Protein AF-A0A2C9L8C5-F1 (afdb_monomer)

Structure (mmCIF, N/CA/C/O backbone):
data_AF-A0A2C9L8C5-F1
#
_entry.id   AF-A0A2C9L8C5-F1
#
loop_
_atom_site.group_PDB
_atom_site.id
_atom_site.type_symbol
_atom_site.label_atom_id
_atom_site.label_alt_id
_atom_site.label_comp_id
_atom_site.label_asym_id
_atom_site.label_entity_id
_atom_site.label_seq_id
_atom_site.pdbx_PDB_ins_code
_atom_site.Cartn_x
_atom_site.Cartn_y
_atom_site.Cartn_z
_atom_site.occupancy
_atom_site.B_iso_or_equiv
_atom_site.auth_seq_id
_atom_site.auth_comp_id
_atom_site.auth_asym_id
_atom_site.auth_atom_id
_atom_site.pdbx_PDB_model_num
ATOM 1 N N . LYS A 1 1 ? 28.502 6.221 15.202 1.00 40.56 1 LYS A N 1
ATOM 2 C CA . LYS A 1 1 ? 27.212 6.835 14.807 1.00 40.56 1 LYS A CA 1
ATOM 3 C C . LYS A 1 1 ? 26.347 5.702 14.283 1.00 40.56 1 LYS A C 1
ATOM 5 O O . LYS A 1 1 ? 26.768 5.076 13.324 1.00 40.56 1 LYS A O 1
ATOM 10 N N . GLN A 1 2 ? 25.254 5.346 14.959 1.00 47.53 2 GLN A N 1
ATOM 11 C CA . GLN A 1 2 ? 24.305 4.389 14.386 1.00 47.53 2 GLN A CA 1
ATOM 12 C C . GLN A 1 2 ? 23.745 5.030 13.115 1.00 47.53 2 GLN A C 1
ATOM 14 O O . GLN A 1 2 ? 23.268 6.165 13.164 1.00 47.53 2 GLN A O 1
ATOM 19 N N . ASN A 1 3 ? 23.897 4.361 11.976 1.00 55.16 3 ASN A N 1
ATOM 20 C CA . ASN A 1 3 ? 23.306 4.825 10.732 1.00 55.16 3 ASN A CA 1
ATOM 21 C C . ASN A 1 3 ? 21.794 4.617 10.848 1.00 55.16 3 ASN A C 1
ATOM 23 O O . ASN A 1 3 ? 21.307 3.495 10.752 1.00 55.16 3 ASN A O 1
ATOM 27 N N . ILE A 1 4 ? 21.069 5.692 11.153 1.00 62.81 4 ILE A N 1
ATOM 28 C CA . ILE A 1 4 ? 19.610 5.674 11.232 1.00 62.81 4 ILE A CA 1
ATOM 29 C C . ILE A 1 4 ? 19.095 5.647 9.794 1.00 62.81 4 ILE A C 1
ATOM 31 O O . ILE A 1 4 ? 19.084 6.687 9.135 1.00 62.81 4 ILE A O 1
ATOM 35 N N . ILE A 1 5 ? 18.696 4.464 9.323 1.00 67.56 5 ILE A N 1
ATOM 36 C CA . ILE A 1 5 ? 17.997 4.311 8.045 1.00 67.56 5 ILE A CA 1
ATOM 37 C C . ILE A 1 5 ? 16.659 5.028 8.178 1.00 67.56 5 ILE A C 1
ATOM 39 O O . ILE A 1 5 ? 15.861 4.715 9.068 1.00 67.56 5 ILE A O 1
ATOM 43 N N . ARG A 1 6 ? 16.417 6.021 7.323 1.00 68.25 6 ARG A N 1
ATOM 44 C CA . ARG A 1 6 ? 15.159 6.771 7.373 1.00 68.25 6 ARG A CA 1
ATOM 45 C C . ARG A 1 6 ? 14.065 6.010 6.621 1.00 68.25 6 ARG A C 1
ATOM 47 O O . ARG A 1 6 ? 14.301 5.586 5.488 1.00 68.25 6 ARG A O 1
ATOM 54 N N . PRO A 1 7 ? 12.853 5.877 7.192 1.00 67.25 7 PRO A N 1
ATOM 55 C CA . PRO A 1 7 ? 11.727 5.296 6.477 1.00 67.25 7 PRO A CA 1
ATOM 56 C C . PRO A 1 7 ? 11.499 6.010 5.139 1.00 67.25 7 PRO A C 1
ATOM 58 O O . PRO A 1 7 ? 11.580 7.237 5.068 1.00 67.25 7 PRO A O 1
ATOM 61 N N . PHE A 1 8 ? 11.175 5.239 4.098 1.00 69.62 8 PHE A N 1
ATOM 62 C CA . PHE A 1 8 ? 10.816 5.722 2.754 1.00 69.62 8 PHE A CA 1
ATOM 63 C C . PHE A 1 8 ? 11.927 6.377 1.929 1.00 69.62 8 PHE A C 1
ATOM 65 O O . PHE A 1 8 ? 11.646 6.865 0.835 1.00 69.62 8 PHE A O 1
ATOM 72 N N . ASN A 1 9 ? 13.173 6.353 2.403 1.00 78.69 9 ASN A N 1
ATOM 73 C CA . ASN A 1 9 ? 14.320 6.789 1.618 1.00 78.69 9 ASN A CA 1
ATOM 74 C C . ASN A 1 9 ? 15.050 5.586 1.021 1.00 78.69 9 ASN A C 1
ATOM 76 O O . ASN A 1 9 ? 15.357 4.618 1.714 1.00 78.69 9 ASN A O 1
ATOM 80 N N . ILE A 1 10 ? 15.360 5.668 -0.274 1.00 82.88 10 ILE A N 1
ATOM 81 C CA . ILE A 1 10 ? 16.216 4.686 -0.943 1.00 82.88 10 ILE A CA 1
ATOM 82 C C . ILE A 1 10 ? 17.665 5.104 -0.706 1.00 82.88 10 ILE A C 1
ATOM 84 O O . ILE A 1 10 ? 18.206 5.984 -1.377 1.00 82.88 10 ILE A O 1
ATOM 88 N N . GLU A 1 11 ? 18.291 4.480 0.285 1.00 86.00 11 GLU A N 1
ATOM 89 C CA . GLU A 1 11 ? 19.688 4.721 0.626 1.00 86.00 11 GLU A CA 1
ATOM 90 C C . GLU A 1 11 ? 20.590 3.807 -0.215 1.00 86.00 11 GLU A C 1
ATOM 92 O O . GLU A 1 11 ? 20.885 2.669 0.151 1.00 86.00 11 GLU A O 1
ATOM 97 N N . LEU A 1 12 ? 21.032 4.332 -1.365 1.00 86.38 12 LEU A N 1
ATOM 98 C CA . LEU A 1 12 ? 21.843 3.617 -2.360 1.00 86.38 12 LEU A CA 1
ATOM 99 C C . LEU A 1 12 ? 23.026 2.809 -1.781 1.00 86.38 12 LEU A C 1
ATOM 101 O O . LEU A 1 12 ? 23.200 1.676 -2.224 1.00 86.38 12 LEU A O 1
ATOM 105 N N . PRO A 1 13 ? 23.794 3.289 -0.776 1.00 86.56 13 PRO A N 1
ATOM 106 C CA . PRO A 1 13 ? 24.916 2.522 -0.225 1.00 86.56 13 PRO A CA 1
ATOM 107 C C . PRO A 1 13 ? 24.533 1.163 0.382 1.00 86.56 13 PRO A C 1
ATOM 109 O O . PRO A 1 13 ? 25.367 0.263 0.434 1.00 86.56 13 PRO A O 1
ATOM 112 N N . TYR A 1 14 ? 23.287 0.992 0.838 1.00 87.94 14 TYR A N 1
ATOM 113 C CA . TYR A 1 14 ? 22.813 -0.272 1.415 1.00 87.94 14 TYR A CA 1
ATOM 114 C C . TYR A 1 14 ? 22.166 -1.198 0.385 1.00 87.94 14 TYR A C 1
ATOM 116 O O . TYR A 1 14 ? 21.912 -2.363 0.691 1.00 87.94 14 TYR A O 1
ATOM 124 N N . MET A 1 15 ? 21.922 -0.718 -0.836 1.00 87.44 15 MET A N 1
ATOM 125 C CA . MET A 1 15 ? 21.282 -1.519 -1.879 1.00 87.44 15 MET A CA 1
ATOM 126 C C . MET A 1 15 ? 22.179 -2.662 -2.344 1.00 87.44 15 MET A C 1
ATOM 128 O O . MET A 1 15 ? 21.698 -3.776 -2.519 1.00 87.44 15 MET A O 1
ATOM 132 N N . GLU A 1 16 ? 23.481 -2.422 -2.501 1.00 89.12 16 GLU A N 1
ATOM 133 C CA . GLU A 1 16 ? 24.425 -3.458 -2.929 1.00 89.12 16 GLU A CA 1
ATOM 134 C C . GLU A 1 16 ? 24.502 -4.655 -1.963 1.00 89.12 16 GLU A C 1
ATOM 136 O O . GLU A 1 16 ? 24.249 -5.780 -2.405 1.00 89.12 16 GLU A O 1
ATOM 141 N N . PRO A 1 17 ? 24.791 -4.482 -0.654 1.00 91.81 17 PRO A N 1
ATOM 142 C CA . PRO A 1 17 ? 24.844 -5.618 0.265 1.00 91.81 17 PRO A CA 1
ATOM 143 C C . PRO A 1 17 ? 23.489 -6.322 0.392 1.00 91.81 17 PRO A C 1
ATOM 145 O O . PRO A 1 17 ? 23.455 -7.549 0.493 1.00 91.81 17 PRO A O 1
ATOM 148 N N . LEU A 1 18 ? 22.380 -5.573 0.333 1.00 91.25 18 LEU A N 1
ATOM 149 C CA . LEU A 1 18 ? 21.035 -6.139 0.376 1.00 91.25 18 LEU A CA 1
ATOM 150 C C . LEU A 1 18 ? 20.762 -7.030 -0.841 1.00 91.25 18 LEU A C 1
ATOM 152 O O . LEU A 1 18 ? 20.390 -8.190 -0.680 1.00 91.25 18 LEU A O 1
ATOM 156 N N . LEU A 1 19 ? 20.987 -6.522 -2.054 1.00 91.44 19 LEU A N 1
ATOM 157 C CA . LEU A 1 19 ? 20.776 -7.274 -3.293 1.00 91.44 19 LEU A CA 1
ATOM 158 C C . LEU A 1 19 ? 21.696 -8.491 -3.372 1.00 91.44 19 LEU A C 1
ATOM 160 O O . LEU A 1 19 ? 21.243 -9.580 -3.711 1.00 91.44 19 LEU A O 1
ATOM 164 N N . LYS A 1 20 ? 22.964 -8.345 -2.969 1.00 93.12 20 LYS A N 1
ATOM 165 C CA . LYS A 1 20 ? 23.902 -9.469 -2.885 1.00 93.12 20 LYS A CA 1
ATOM 166 C C . LYS A 1 20 ? 23.389 -10.559 -1.943 1.00 93.12 20 LYS A C 1
ATOM 168 O O . LYS A 1 20 ? 23.459 -11.740 -2.285 1.00 93.12 20 LYS A O 1
ATOM 173 N N . HIS A 1 21 ? 22.859 -10.179 -0.780 1.00 94.56 21 HIS A N 1
ATOM 174 C CA . HIS A 1 21 ? 22.266 -11.128 0.157 1.00 94.56 21 HIS A CA 1
ATOM 175 C C . HIS A 1 21 ? 21.042 -11.825 -0.452 1.00 94.56 21 HIS A C 1
ATOM 177 O O . HIS A 1 21 ? 20.962 -13.049 -0.404 1.00 94.56 21 HIS A O 1
ATOM 183 N N . VAL A 1 22 ? 20.150 -11.076 -1.108 1.00 93.69 22 VAL A N 1
ATOM 184 C CA . VAL A 1 22 ? 18.968 -11.627 -1.791 1.00 93.69 22 VAL A CA 1
ATOM 185 C C . VAL A 1 22 ? 19.357 -12.613 -2.897 1.00 93.69 22 VAL A C 1
ATOM 187 O O . VAL A 1 22 ? 18.832 -13.721 -2.920 1.00 93.69 22 VAL A O 1
ATOM 190 N N . PHE A 1 23 ? 20.302 -12.278 -3.780 1.00 93.50 23 PHE A N 1
ATOM 191 C CA . PHE A 1 23 ? 20.734 -13.198 -4.845 1.00 93.50 23 PHE A CA 1
ATOM 192 C C . PHE A 1 23 ? 21.405 -14.453 -4.294 1.00 93.50 23 PHE A C 1
ATOM 194 O O . PHE A 1 23 ? 21.216 -15.537 -4.842 1.00 93.50 23 PHE A O 1
ATOM 201 N N . THR A 1 24 ? 22.124 -14.323 -3.176 1.00 95.12 24 THR A N 1
ATOM 202 C CA . THR A 1 24 ? 22.701 -15.473 -2.470 1.00 95.12 24 THR A CA 1
ATOM 203 C C . THR A 1 24 ? 21.607 -16.371 -1.889 1.00 95.12 24 THR A C 1
ATOM 205 O O . THR A 1 24 ? 21.673 -17.584 -2.060 1.00 95.12 24 THR A O 1
ATOM 208 N N . LEU A 1 25 ? 20.576 -15.795 -1.258 1.00 96.25 25 LEU A N 1
ATOM 209 C CA . LEU A 1 25 ? 19.434 -16.549 -0.725 1.00 96.25 25 LEU A CA 1
ATOM 210 C C . LEU A 1 25 ? 18.639 -17.259 -1.825 1.00 96.25 25 LEU A C 1
ATOM 212 O O . LEU A 1 25 ? 18.192 -18.386 -1.632 1.00 96.25 25 LEU A O 1
ATOM 216 N N . LEU A 1 26 ? 18.473 -16.608 -2.977 1.00 94.75 26 LEU A N 1
ATOM 217 C CA . LEU A 1 26 ? 17.799 -17.181 -4.142 1.00 94.75 26 LEU A CA 1
ATOM 218 C C . LEU A 1 26 ? 18.680 -18.174 -4.915 1.00 94.75 26 LEU A C 1
ATOM 220 O O . LEU A 1 26 ? 18.170 -18.875 -5.785 1.00 94.75 26 LEU A O 1
ATOM 224 N N . ASN A 1 27 ? 19.978 -18.245 -4.602 1.00 95.56 27 ASN A N 1
ATOM 225 C CA . ASN A 1 27 ? 20.968 -19.063 -5.299 1.00 95.56 27 ASN A CA 1
ATOM 226 C C . ASN A 1 27 ? 20.976 -18.821 -6.824 1.00 95.56 27 ASN A C 1
ATOM 228 O O . ASN A 1 27 ? 20.959 -19.761 -7.621 1.00 95.56 27 ASN A O 1
ATOM 232 N N . ILE A 1 28 ? 20.970 -17.546 -7.228 1.00 94.06 28 ILE A N 1
ATOM 233 C CA . ILE A 1 28 ? 20.962 -17.136 -8.638 1.00 94.06 28 ILE A CA 1
ATOM 234 C C . ILE A 1 28 ? 22.211 -16.345 -9.022 1.00 94.06 28 ILE A C 1
ATOM 236 O O . ILE A 1 28 ? 22.773 -15.591 -8.231 1.00 94.06 28 ILE A O 1
ATOM 240 N N . ASP A 1 29 ? 22.601 -16.482 -10.287 1.00 93.62 29 ASP A N 1
ATOM 241 C CA . ASP A 1 29 ? 23.604 -15.639 -10.934 1.00 93.62 29 ASP A CA 1
ATOM 242 C C . ASP A 1 29 ? 22.914 -14.427 -11.569 1.00 93.62 29 ASP A C 1
ATOM 244 O O . ASP A 1 29 ? 22.223 -14.571 -12.581 1.00 93.62 29 ASP A O 1
ATOM 248 N N . SER A 1 30 ? 23.089 -13.240 -10.978 1.00 92.69 30 SER A N 1
ATOM 249 C CA . SER A 1 30 ? 22.404 -12.006 -11.386 1.00 92.69 30 SER A CA 1
ATOM 250 C C . SER A 1 30 ? 22.584 -11.670 -12.866 1.00 92.69 30 SER A C 1
ATOM 252 O O . SER A 1 30 ? 21.663 -11.136 -13.482 1.00 92.69 30 SER A O 1
ATOM 254 N N . ALA A 1 31 ? 23.717 -12.040 -13.470 1.00 93.06 31 ALA A N 1
ATOM 255 C CA . ALA A 1 31 ? 24.015 -11.720 -14.864 1.00 93.06 31 ALA A CA 1
ATOM 256 C C . ALA A 1 31 ? 23.095 -12.426 -15.876 1.00 93.06 31 ALA A C 1
ATOM 258 O O . ALA A 1 31 ? 22.999 -12.019 -17.035 1.00 93.06 31 ALA A O 1
ATOM 259 N N . LYS A 1 32 ? 22.395 -13.487 -15.456 1.00 93.38 32 LYS A N 1
ATOM 260 C CA . LYS A 1 32 ? 21.500 -14.274 -16.320 1.00 93.38 32 LYS A CA 1
ATOM 261 C C . LYS A 1 32 ? 20.055 -13.792 -16.310 1.00 93.38 32 LYS A C 1
ATOM 263 O O . LYS A 1 32 ? 19.269 -14.255 -17.137 1.00 93.38 32 LYS A O 1
ATOM 268 N N . TYR A 1 33 ? 19.700 -12.875 -15.415 1.00 93.00 33 TYR A N 1
ATOM 269 C CA . TYR A 1 33 ? 18.314 -12.486 -15.194 1.00 93.00 33 TYR A CA 1
ATOM 270 C C . TYR A 1 33 ? 18.059 -11.029 -15.566 1.00 93.00 33 TYR A C 1
ATOM 272 O O . TYR A 1 33 ? 18.943 -10.170 -15.537 1.00 93.00 33 TYR A O 1
ATOM 280 N N . TRP A 1 34 ? 16.808 -10.778 -15.930 1.00 93.81 34 TRP A N 1
ATOM 281 C CA . TRP A 1 34 ? 16.215 -9.452 -15.923 1.00 93.81 34 TRP A CA 1
ATOM 282 C C . TRP A 1 34 ? 15.599 -9.209 -14.544 1.00 93.81 34 TRP A C 1
ATOM 284 O O . TRP A 1 34 ? 15.117 -10.150 -13.911 1.00 93.81 34 TRP A O 1
ATOM 294 N N . ILE A 1 35 ? 15.577 -7.959 -14.090 1.00 93.19 35 ILE A N 1
ATOM 295 C CA . ILE A 1 35 ? 14.974 -7.590 -12.806 1.00 93.19 35 ILE A CA 1
ATOM 296 C C . ILE A 1 35 ? 13.867 -6.559 -12.998 1.00 93.19 35 ILE A C 1
ATOM 298 O O . ILE A 1 35 ? 14.034 -5.575 -13.717 1.00 93.19 35 ILE A O 1
ATOM 302 N N . MET A 1 36 ? 12.739 -6.773 -12.322 1.00 93.88 36 MET A N 1
ATOM 303 C CA . MET A 1 36 ? 11.675 -5.783 -12.198 1.00 93.88 36 MET A CA 1
ATOM 304 C C . MET A 1 36 ? 11.665 -5.213 -10.783 1.00 93.88 36 MET A C 1
ATOM 306 O O . MET A 1 36 ? 11.746 -5.959 -9.808 1.00 93.88 36 MET A O 1
ATOM 310 N N . ILE A 1 37 ? 11.561 -3.892 -10.674 1.00 92.44 37 ILE A N 1
ATOM 311 C CA . ILE A 1 37 ? 11.527 -3.172 -9.405 1.00 92.44 37 ILE A CA 1
ATOM 312 C C . ILE A 1 37 ? 10.237 -2.369 -9.340 1.00 92.44 37 ILE A C 1
ATOM 314 O O . ILE A 1 37 ? 9.980 -1.519 -10.192 1.00 92.44 37 ILE A O 1
ATOM 318 N N . SER A 1 38 ? 9.446 -2.620 -8.299 1.00 92.06 38 SER A N 1
ATOM 319 C CA . SER A 1 38 ? 8.314 -1.769 -7.949 1.00 92.06 38 SER A CA 1
ATOM 320 C C . SER A 1 38 ? 8.827 -0.447 -7.379 1.00 92.06 38 SER A C 1
ATOM 322 O O . SER A 1 38 ? 9.539 -0.443 -6.370 1.00 92.06 38 SER A O 1
ATOM 324 N N . THR A 1 39 ? 8.465 0.671 -7.994 1.00 89.88 39 THR A N 1
ATOM 325 C CA . THR A 1 39 ? 8.878 2.011 -7.564 1.00 89.88 39 THR A CA 1
ATOM 326 C C . THR A 1 39 ? 7.686 2.830 -7.069 1.00 89.88 39 THR A C 1
ATOM 328 O O . THR A 1 39 ? 6.555 2.605 -7.507 1.00 89.88 39 THR A O 1
ATOM 331 N N . PRO A 1 40 ? 7.903 3.822 -6.188 1.00 85.38 40 PRO A N 1
ATOM 332 C CA . PRO A 1 40 ? 6.905 4.864 -5.969 1.00 85.38 40 PRO A CA 1
ATOM 333 C C . PRO A 1 40 ? 6.711 5.689 -7.252 1.00 85.38 40 PRO A C 1
ATOM 335 O O . PRO A 1 40 ? 7.572 5.684 -8.134 1.00 85.38 40 PRO A O 1
ATOM 338 N N . GLN A 1 41 ? 5.599 6.420 -7.338 1.00 73.94 41 GLN A N 1
ATOM 339 C CA . GLN A 1 41 ? 5.231 7.214 -8.518 1.00 73.94 41 GLN A CA 1
ATOM 340 C C . GLN A 1 41 ? 6.295 8.254 -8.900 1.00 73.94 41 GLN A C 1
ATOM 342 O O . GLN A 1 41 ? 6.758 8.304 -10.035 1.00 73.94 41 GLN A O 1
ATOM 347 N N . ASN A 1 42 ? 6.756 9.033 -7.919 1.00 76.19 42 ASN A N 1
ATOM 348 C CA . ASN A 1 42 ? 7.682 10.146 -8.134 1.00 76.19 42 ASN A CA 1
ATOM 349 C C . ASN A 1 42 ? 9.102 9.783 -7.698 1.00 76.19 42 ASN A C 1
ATOM 351 O O . ASN A 1 42 ? 9.652 10.354 -6.755 1.00 76.19 42 ASN A O 1
ATOM 355 N N . LEU A 1 43 ? 9.700 8.803 -8.375 1.00 86.44 43 LEU A N 1
ATOM 356 C CA . LEU A 1 43 ? 11.102 8.464 -8.159 1.00 86.44 43 LEU A CA 1
ATOM 357 C C . LEU A 1 43 ? 12.006 9.418 -8.954 1.00 86.44 43 LEU A C 1
ATOM 359 O O . LEU A 1 43 ? 11.937 9.467 -10.182 1.00 86.44 43 LEU A O 1
ATOM 363 N N . ALA A 1 44 ? 12.872 10.158 -8.259 1.00 88.56 44 ALA A N 1
ATOM 364 C CA . ALA A 1 44 ? 13.807 11.081 -8.898 1.00 88.56 44 ALA A CA 1
ATOM 365 C C . ALA A 1 44 ? 14.783 10.345 -9.831 1.00 88.56 44 ALA A C 1
ATOM 367 O O . ALA A 1 44 ? 15.307 9.282 -9.483 1.00 88.56 44 ALA A O 1
ATOM 368 N N . ASP A 1 45 ? 15.097 10.942 -10.982 1.00 90.25 45 ASP A N 1
ATOM 369 C CA . ASP A 1 45 ? 16.002 10.339 -11.971 1.00 90.25 45 ASP A CA 1
ATOM 370 C C . ASP A 1 45 ? 17.422 10.121 -11.426 1.00 90.25 45 ASP A C 1
ATOM 372 O O . ASP A 1 45 ? 18.106 9.188 -11.843 1.00 90.25 45 ASP A O 1
ATOM 376 N N . SER A 1 46 ? 17.853 10.914 -10.438 1.00 91.00 46 SER A N 1
ATOM 377 C CA . SER A 1 46 ? 19.108 10.688 -9.711 1.00 91.00 46 SER A CA 1
ATOM 378 C C . SER A 1 46 ? 19.110 9.358 -8.951 1.00 91.00 46 SER A C 1
ATOM 380 O O . SER A 1 46 ? 20.112 8.645 -8.964 1.00 91.00 46 SER A O 1
ATOM 382 N N . ILE A 1 47 ? 17.982 8.992 -8.335 1.00 91.62 47 ILE A N 1
ATOM 383 C CA . ILE A 1 47 ? 17.820 7.722 -7.622 1.00 91.62 47 ILE A CA 1
ATOM 384 C C . ILE A 1 47 ? 17.671 6.576 -8.622 1.00 91.62 47 ILE A C 1
ATOM 386 O O . ILE A 1 47 ? 18.312 5.545 -8.441 1.00 91.62 47 ILE A O 1
ATOM 390 N N . LYS A 1 48 ? 16.897 6.759 -9.705 1.00 92.69 48 LYS A N 1
ATOM 391 C CA . LYS A 1 48 ? 16.807 5.766 -10.793 1.00 92.69 48 LYS A CA 1
ATOM 392 C C . LYS A 1 48 ? 18.187 5.447 -11.355 1.00 92.69 48 LYS A C 1
ATOM 394 O O . LYS A 1 48 ? 18.542 4.279 -11.455 1.00 92.69 48 LYS A O 1
ATOM 399 N N . LYS A 1 49 ? 18.988 6.476 -11.656 1.00 94.06 49 LYS A N 1
ATOM 400 C CA . LYS A 1 49 ? 20.374 6.312 -12.104 1.00 94.06 49 LYS A CA 1
ATOM 401 C C . LYS A 1 49 ? 21.191 5.543 -11.074 1.00 94.06 49 LYS A C 1
ATOM 403 O O . LYS A 1 49 ? 21.805 4.550 -11.428 1.00 94.06 49 LYS A O 1
ATOM 408 N N . GLY A 1 50 ? 21.136 5.949 -9.807 1.00 93.06 50 GLY A N 1
ATOM 409 C CA . GLY A 1 50 ? 21.827 5.238 -8.738 1.00 93.06 50 GLY A CA 1
ATOM 410 C C . GLY A 1 50 ? 21.455 3.755 -8.676 1.00 93.06 50 GLY A C 1
ATOM 411 O O . GLY A 1 50 ? 22.335 2.916 -8.545 1.00 93.06 50 GLY A O 1
ATOM 412 N N . LEU A 1 51 ? 20.176 3.404 -8.818 1.00 93.38 51 LEU A N 1
ATOM 413 C CA . LEU A 1 51 ? 19.734 2.007 -8.878 1.00 93.38 51 LEU A CA 1
ATOM 414 C C . LEU A 1 51 ? 20.280 1.280 -10.116 1.00 93.38 51 LEU A C 1
ATOM 416 O O . LEU A 1 51 ? 20.759 0.156 -9.987 1.00 93.38 51 LEU A O 1
ATOM 420 N N . MET A 1 52 ? 20.253 1.918 -11.289 1.00 94.25 52 MET A N 1
ATOM 421 C CA . MET A 1 52 ? 20.813 1.356 -12.524 1.00 94.25 52 MET A CA 1
ATOM 422 C C . MET A 1 52 ? 22.319 1.102 -12.411 1.00 94.25 52 MET A C 1
ATOM 424 O O . MET A 1 52 ? 22.763 0.011 -12.759 1.00 94.25 52 MET A O 1
ATOM 428 N N . ASP A 1 53 ? 23.081 2.047 -11.853 1.00 92.56 53 ASP A N 1
ATOM 429 C CA . ASP A 1 53 ? 24.526 1.910 -11.639 1.00 92.56 53 ASP A CA 1
ATOM 430 C C . ASP A 1 53 ? 24.835 0.658 -10.785 1.00 92.56 53 ASP A C 1
ATOM 432 O O . ASP A 1 53 ? 25.777 -0.085 -11.052 1.00 92.56 53 ASP A O 1
ATOM 436 N N . HIS A 1 54 ? 24.010 0.343 -9.780 1.00 92.31 54 HIS A N 1
ATOM 437 C CA . HIS A 1 54 ? 24.184 -0.892 -9.007 1.00 92.31 54 HIS A CA 1
ATOM 438 C C . HIS A 1 54 ? 23.752 -2.133 -9.805 1.00 92.31 54 HIS A C 1
ATOM 440 O O . HIS A 1 54 ? 24.513 -3.087 -9.940 1.00 92.31 54 HIS A O 1
ATOM 446 N N . LEU A 1 55 ? 22.537 -2.155 -10.349 1.00 93.75 55 LEU A N 1
ATOM 447 C CA . LEU A 1 55 ? 21.958 -3.357 -10.964 1.00 93.75 55 LEU A CA 1
ATOM 448 C C . LEU A 1 55 ? 22.664 -3.767 -12.259 1.00 93.75 55 LEU A C 1
ATOM 450 O O . LEU A 1 55 ? 22.913 -4.948 -12.498 1.00 93.75 55 LEU A O 1
ATOM 454 N N . VAL A 1 56 ? 22.984 -2.788 -13.094 1.00 92.88 56 VAL A N 1
ATOM 455 C CA . VAL A 1 56 ? 23.544 -3.008 -14.423 1.00 92.88 56 VAL A CA 1
ATOM 456 C C . VAL A 1 56 ? 25.070 -2.974 -14.367 1.00 92.88 56 VAL A C 1
ATOM 458 O O . VAL A 1 56 ? 25.715 -3.916 -14.831 1.00 92.88 56 VAL A O 1
ATOM 461 N N . ASP A 1 57 ? 25.670 -1.955 -13.744 1.00 88.62 57 ASP A N 1
ATOM 462 C CA . ASP A 1 57 ? 27.132 -1.807 -13.783 1.00 88.62 57 ASP A CA 1
ATOM 463 C C . ASP A 1 57 ? 27.859 -2.658 -12.731 1.00 88.62 57 ASP A C 1
ATOM 465 O O . ASP A 1 57 ? 28.976 -3.100 -12.998 1.00 88.62 57 ASP A O 1
ATOM 469 N N . ARG A 1 58 ? 27.250 -2.941 -11.565 1.00 90.88 58 ARG A N 1
ATOM 470 C CA . ARG A 1 58 ? 27.848 -3.832 -10.543 1.00 90.88 58 ARG A CA 1
ATOM 471 C C . ARG A 1 58 ? 27.386 -5.280 -10.660 1.00 90.88 58 ARG A C 1
ATOM 473 O O . ARG A 1 58 ? 28.218 -6.180 -10.635 1.00 90.88 58 ARG A O 1
ATOM 480 N N . PHE A 1 59 ? 26.079 -5.512 -10.771 1.00 92.38 59 PHE A N 1
ATOM 481 C CA . PHE A 1 59 ? 25.513 -6.869 -10.809 1.00 92.38 59 PHE A CA 1
ATOM 482 C C . PHE A 1 59 ? 25.391 -7.461 -12.217 1.00 92.38 59 PHE A C 1
ATOM 484 O O . PHE A 1 59 ? 25.032 -8.635 -12.343 1.00 92.38 59 PHE A O 1
ATOM 491 N N . HIS A 1 60 ? 25.699 -6.680 -13.259 1.00 93.69 60 HIS A N 1
ATOM 492 C CA . HIS A 1 60 ? 25.705 -7.114 -14.660 1.00 93.69 60 HIS A CA 1
ATOM 493 C C . HIS A 1 60 ? 24.394 -7.759 -15.127 1.00 93.69 60 HIS A C 1
ATOM 495 O O . HIS A 1 60 ? 24.406 -8.623 -16.000 1.00 93.69 60 HIS A O 1
ATOM 501 N N . MET A 1 61 ? 23.262 -7.329 -14.560 1.00 94.25 61 MET A N 1
ATOM 502 C CA . MET A 1 61 ? 21.928 -7.802 -14.939 1.00 94.25 61 MET A CA 1
ATOM 503 C C . MET A 1 61 ? 21.658 -7.583 -16.431 1.00 94.25 61 MET A C 1
ATOM 505 O O . MET A 1 61 ? 22.092 -6.579 -17.002 1.00 94.25 61 MET A O 1
ATOM 509 N N . ARG A 1 62 ? 20.883 -8.479 -17.061 1.00 94.19 62 ARG A N 1
ATOM 510 C CA . ARG A 1 62 ? 20.568 -8.384 -18.505 1.00 94.19 62 ARG A CA 1
ATOM 511 C C . ARG A 1 62 ? 19.769 -7.130 -18.841 1.00 94.19 62 ARG A C 1
ATOM 513 O O . ARG A 1 62 ? 19.978 -6.519 -19.888 1.00 94.19 62 ARG A O 1
ATOM 520 N N . GLY A 1 63 ? 18.891 -6.735 -17.929 1.00 93.81 63 GLY A N 1
ATOM 521 C CA . GLY A 1 63 ? 18.156 -5.488 -18.001 1.00 93.81 63 GLY A CA 1
ATOM 522 C C . GLY A 1 63 ? 17.301 -5.261 -16.766 1.00 93.81 63 GLY A C 1
ATOM 523 O O . GLY A 1 63 ? 17.082 -6.163 -15.953 1.00 93.81 63 GLY A O 1
ATOM 524 N N . VAL A 1 64 ? 16.839 -4.026 -16.630 1.00 95.06 64 VAL A N 1
ATOM 525 C CA . VAL A 1 64 ? 16.064 -3.547 -15.486 1.00 95.06 64 VAL A CA 1
ATOM 526 C C . VAL A 1 64 ? 14.750 -2.982 -16.001 1.00 95.06 64 VAL A C 1
ATOM 528 O O . VAL A 1 64 ? 14.730 -2.280 -17.007 1.00 95.06 64 VAL A O 1
ATOM 531 N N . CYS A 1 65 ? 13.653 -3.256 -15.308 1.00 93.62 65 CYS A N 1
ATOM 532 C CA . CYS A 1 65 ? 12.358 -2.630 -15.538 1.00 93.62 65 CYS A CA 1
ATOM 533 C C . CYS A 1 65 ? 11.883 -1.996 -14.229 1.00 93.62 65 CYS A C 1
ATOM 535 O O . CYS A 1 65 ? 11.796 -2.677 -13.209 1.00 93.62 65 CYS A O 1
ATOM 537 N N . MET A 1 66 ? 11.601 -0.696 -14.237 1.00 92.69 66 MET A N 1
ATOM 538 C CA . MET A 1 66 ? 11.027 -0.001 -13.085 1.00 92.69 66 MET A CA 1
ATOM 539 C C . MET A 1 66 ? 9.565 0.304 -13.384 1.00 92.69 66 MET A C 1
ATOM 541 O O . MET A 1 66 ? 9.268 0.952 -14.385 1.00 92.69 66 MET A O 1
ATOM 545 N N . VAL A 1 67 ? 8.657 -0.173 -12.533 1.00 90.31 67 VAL A N 1
ATOM 546 C CA . VAL A 1 67 ? 7.211 0.004 -12.718 1.00 90.31 67 VAL A CA 1
ATOM 547 C C . VAL A 1 67 ? 6.593 0.486 -11.417 1.00 90.31 67 VAL A C 1
ATOM 549 O O . VAL A 1 67 ? 6.981 0.053 -10.333 1.00 90.31 67 VAL A O 1
ATOM 552 N N . GLN A 1 68 ? 5.613 1.379 -11.509 1.00 89.06 68 GLN A N 1
ATOM 553 C CA . GLN A 1 68 ? 4.944 1.913 -10.334 1.00 89.06 68 GLN A CA 1
ATOM 554 C C . GLN A 1 68 ? 4.209 0.821 -9.541 1.00 89.06 68 GLN A C 1
ATOM 556 O O . GLN A 1 68 ? 3.464 0.021 -10.109 1.00 89.06 68 GLN A O 1
ATOM 561 N N . GLN A 1 69 ? 4.366 0.833 -8.214 1.00 91.00 69 GLN A N 1
ATOM 562 C CA . GLN A 1 69 ? 3.741 -0.130 -7.301 1.00 91.00 69 GLN A CA 1
ATOM 563 C C . GLN A 1 69 ? 2.219 -0.221 -7.489 1.00 91.00 69 GLN A C 1
ATOM 565 O O . GLN A 1 69 ? 1.683 -1.319 -7.611 1.00 91.00 69 GLN A O 1
ATOM 570 N N . SER A 1 70 ? 1.529 0.918 -7.565 1.00 89.19 70 SER A N 1
ATOM 571 C CA . SER A 1 70 ? 0.068 0.981 -7.697 1.00 89.19 70 SER A CA 1
ATOM 572 C C . SER A 1 70 ? -0.430 0.373 -9.013 1.00 89.19 70 SER A C 1
ATOM 574 O O . SER A 1 70 ? -1.455 -0.306 -9.034 1.00 89.19 70 SER A O 1
ATOM 576 N N . LEU A 1 71 ? 0.325 0.561 -10.102 1.00 91.31 71 LEU A N 1
ATOM 577 C CA . LEU A 1 71 ? 0.016 -0.027 -11.406 1.00 91.31 71 LEU A CA 1
ATOM 578 C C . LEU A 1 71 ? 0.179 -1.551 -11.373 1.00 91.31 71 LEU A C 1
ATOM 580 O O . LEU A 1 71 ? -0.687 -2.282 -11.849 1.00 91.31 71 LEU A O 1
ATOM 584 N N . LEU A 1 72 ? 1.247 -2.040 -10.736 1.00 93.56 72 LEU A N 1
ATOM 585 C CA . LEU A 1 72 ? 1.429 -3.474 -10.509 1.00 93.56 72 LEU A CA 1
ATOM 586 C C . LEU A 1 72 ? 0.293 -4.041 -9.647 1.00 93.56 72 LEU A C 1
ATOM 588 O O . LEU A 1 72 ? -0.243 -5.101 -9.961 1.00 93.56 72 LEU A O 1
ATOM 592 N N . SER A 1 73 ? -0.139 -3.326 -8.606 1.00 94.69 73 SER A N 1
ATOM 593 C CA . SER A 1 73 ? -1.289 -3.748 -7.806 1.00 94.69 73 SER A CA 1
ATOM 594 C C . SER A 1 73 ? -2.553 -3.906 -8.656 1.00 94.69 73 SER A C 1
ATOM 596 O O . SER A 1 73 ? -3.250 -4.905 -8.484 1.00 94.69 73 SER A O 1
ATOM 598 N N . LEU A 1 74 ? -2.821 -3.015 -9.618 1.00 94.19 74 LEU A N 1
ATOM 599 C CA . LEU A 1 74 ? -3.962 -3.155 -10.535 1.00 94.19 74 LEU A CA 1
ATOM 600 C C . LEU A 1 74 ? -3.850 -4.409 -11.413 1.00 94.19 74 LEU A C 1
ATOM 602 O O . LEU A 1 74 ? -4.818 -5.157 -11.553 1.00 94.19 74 LEU A O 1
ATOM 606 N N . TYR A 1 75 ? -2.657 -4.702 -11.934 1.00 93.25 75 TYR A N 1
ATOM 607 C CA . TYR A 1 75 ? -2.444 -5.901 -12.746 1.00 93.25 75 TYR A CA 1
ATOM 608 C C . TYR A 1 75 ? -2.682 -7.206 -11.982 1.00 93.25 75 TYR A C 1
ATOM 610 O O . TYR A 1 75 ? -3.094 -8.196 -12.588 1.00 93.25 75 TYR A O 1
ATOM 618 N N . SER A 1 76 ? -2.519 -7.223 -10.654 1.00 94.94 76 SER A N 1
ATOM 619 C CA . SER A 1 76 ? -2.886 -8.401 -9.852 1.00 94.94 76 SER A CA 1
ATOM 620 C C . SER A 1 76 ? -4.387 -8.722 -9.894 1.00 94.94 76 SER A C 1
ATOM 622 O O . SER A 1 76 ? -4.770 -9.887 -9.786 1.00 94.94 76 SER A O 1
ATOM 624 N N . TYR A 1 77 ? -5.227 -7.710 -10.137 1.00 94.00 77 TYR A N 1
ATOM 625 C CA . TYR A 1 77 ? -6.669 -7.851 -10.344 1.00 94.00 77 TYR A CA 1
ATOM 626 C C . TYR A 1 77 ? -7.046 -8.218 -11.784 1.00 94.00 77 TYR A C 1
ATOM 628 O O . TYR A 1 77 ? -8.232 -8.340 -12.083 1.00 94.00 77 TYR A O 1
ATOM 636 N N . LYS A 1 78 ? -6.064 -8.410 -12.679 1.00 91.94 78 LYS A N 1
ATOM 637 C CA . LYS A 1 78 ? -6.276 -8.615 -14.125 1.00 91.94 78 LYS A CA 1
ATOM 638 C C . LYS A 1 78 ? -7.081 -7.478 -14.768 1.00 91.94 78 LYS A C 1
ATOM 640 O O . LYS A 1 78 ? -7.819 -7.699 -15.725 1.00 91.94 78 LYS A O 1
ATOM 645 N N . ALA A 1 79 ? -6.925 -6.272 -14.230 1.00 91.62 79 ALA A N 1
ATOM 646 C CA . ALA A 1 79 ? -7.545 -5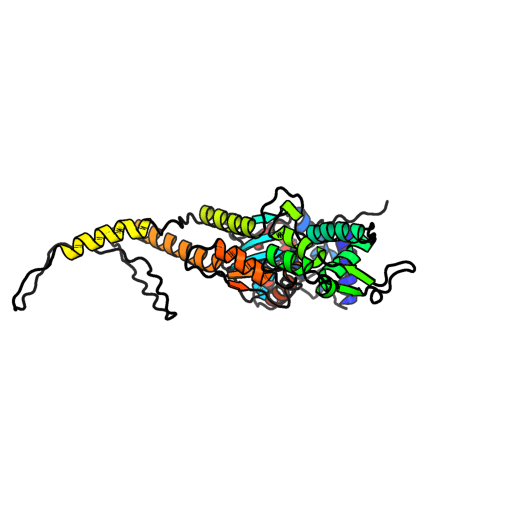.053 -14.718 1.00 91.62 79 ALA A CA 1
ATOM 647 C C . ALA A 1 79 ? -6.476 -4.103 -15.274 1.00 91.62 79 ALA A C 1
ATOM 649 O O . ALA A 1 79 ? -5.304 -4.172 -14.901 1.00 91.62 79 ALA A O 1
ATOM 650 N N . THR A 1 80 ? -6.890 -3.217 -16.175 1.00 90.00 80 THR A N 1
ATOM 651 C CA . THR A 1 80 ? -6.049 -2.156 -16.757 1.00 90.00 80 THR A CA 1
ATOM 652 C C . THR A 1 80 ? -6.629 -0.760 -16.525 1.00 90.00 80 THR A C 1
ATOM 654 O O . THR A 1 80 ? -5.920 0.225 -16.710 1.00 90.00 80 THR A O 1
ATOM 657 N N . THR A 1 81 ? -7.884 -0.676 -16.073 1.00 90.62 81 THR A N 1
ATOM 658 C CA . THR A 1 81 ? -8.621 0.569 -15.834 1.00 90.62 81 THR A CA 1
ATOM 659 C C . THR A 1 81 ? -9.358 0.494 -14.498 1.00 90.62 81 THR A C 1
ATOM 661 O O . THR A 1 81 ? -9.900 -0.556 -14.159 1.00 90.62 81 THR A O 1
ATOM 664 N N . GLY A 1 82 ? -9.380 1.599 -13.753 1.00 92.19 82 GLY A N 1
ATOM 665 C CA . GLY A 1 82 ? -10.062 1.748 -12.466 1.00 92.19 82 GLY A CA 1
ATOM 666 C C . GLY A 1 82 ? -9.321 2.688 -11.521 1.00 92.19 82 GLY A C 1
ATOM 667 O O . GLY A 1 82 ? -8.260 3.218 -11.856 1.00 92.19 82 GLY A O 1
ATOM 668 N N . ILE A 1 83 ? -9.853 2.880 -10.317 1.00 94.12 83 ILE A N 1
ATOM 669 C CA . ILE A 1 83 ? -9.179 3.636 -9.255 1.00 94.12 83 ILE A CA 1
ATOM 670 C C . ILE A 1 83 ? -8.505 2.658 -8.297 1.00 94.12 83 ILE A C 1
ATOM 672 O O . ILE A 1 83 ? -9.165 1.837 -7.668 1.00 94.12 83 ILE A O 1
ATOM 676 N N . ILE A 1 84 ? -7.187 2.760 -8.150 1.00 95.44 84 ILE A N 1
ATOM 677 C CA . ILE A 1 84 ? -6.437 2.042 -7.119 1.00 95.44 84 ILE A CA 1
ATOM 678 C C . ILE A 1 84 ? -6.429 2.867 -5.841 1.00 95.44 84 ILE A C 1
ATOM 680 O O . ILE A 1 84 ? -6.004 4.022 -5.837 1.00 95.44 84 ILE A O 1
ATOM 684 N N . LEU A 1 85 ? -6.845 2.238 -4.748 1.00 95.81 85 LEU A N 1
ATOM 685 C CA . LEU A 1 85 ? -6.725 2.767 -3.401 1.00 95.81 85 LEU A CA 1
ATOM 686 C C . LEU A 1 85 ? -5.646 1.973 -2.656 1.00 95.81 85 LEU A C 1
ATOM 688 O O . LEU A 1 85 ? -5.918 0.895 -2.122 1.00 95.81 85 LEU A O 1
ATOM 692 N N . ASP A 1 86 ? -4.411 2.480 -2.656 1.00 93.62 86 ASP A N 1
ATOM 693 C CA . ASP A 1 86 ? -3.277 1.843 -1.978 1.00 93.62 86 ASP A CA 1
ATOM 694 C C . ASP A 1 86 ? -3.121 2.413 -0.564 1.00 93.62 86 ASP A C 1
ATOM 696 O O . ASP A 1 86 ? -2.773 3.582 -0.379 1.00 93.62 86 ASP A O 1
ATOM 700 N N . ILE A 1 87 ? -3.416 1.589 0.445 1.00 94.06 87 ILE A N 1
ATOM 701 C CA . ILE A 1 87 ? -3.383 1.975 1.859 1.00 94.06 87 ILE A CA 1
ATOM 702 C C . ILE A 1 87 ? -2.349 1.129 2.586 1.00 94.06 87 ILE A C 1
ATOM 704 O O . ILE A 1 87 ? -2.603 0.031 3.099 1.00 94.06 87 ILE A O 1
ATOM 708 N N . GLY A 1 88 ? -1.150 1.688 2.647 1.00 89.06 88 GLY A N 1
ATOM 709 C CA . GLY A 1 88 ? -0.074 1.209 3.493 1.00 89.06 88 GLY A CA 1
ATOM 710 C C . GLY A 1 88 ? 0.143 2.170 4.650 1.00 89.06 88 GLY A C 1
ATOM 711 O O . GLY A 1 88 ? -0.774 2.567 5.366 1.00 89.06 88 GLY A O 1
ATOM 712 N N . HIS A 1 89 ? 1.392 2.581 4.820 1.00 85.25 89 HIS A N 1
ATOM 713 C CA . HIS A 1 89 ? 1.741 3.627 5.774 1.00 85.25 89 HIS A CA 1
ATOM 714 C C . HIS A 1 89 ? 1.232 5.017 5.348 1.00 85.25 89 HIS A C 1
ATOM 716 O O . HIS A 1 89 ? 1.046 5.892 6.191 1.00 85.25 89 HIS A O 1
ATOM 722 N N . ARG A 1 90 ? 1.000 5.209 4.047 1.00 88.81 90 ARG A N 1
ATOM 723 C CA . ARG A 1 90 ? 0.342 6.372 3.445 1.00 88.81 90 ARG A CA 1
ATOM 724 C C . ARG A 1 90 ? -0.863 5.893 2.645 1.00 88.81 90 ARG A C 1
ATOM 726 O O . ARG A 1 90 ? -0.936 4.703 2.328 1.00 88.81 90 ARG A O 1
ATOM 733 N N . ILE A 1 91 ? -1.761 6.813 2.322 1.00 92.75 91 ILE A N 1
ATOM 734 C CA . ILE A 1 91 ? -2.899 6.559 1.441 1.00 92.75 91 ILE A CA 1
ATOM 735 C C . ILE A 1 91 ? -2.617 7.214 0.094 1.00 92.75 91 ILE A C 1
ATOM 737 O O . ILE A 1 91 ? -2.316 8.410 0.028 1.00 92.75 91 ILE A O 1
ATOM 741 N N . GLU A 1 92 ? -2.774 6.450 -0.978 1.00 92.19 92 GLU A N 1
ATOM 742 C CA . GLU A 1 92 ? -2.745 6.964 -2.341 1.00 92.19 92 GLU A CA 1
ATOM 743 C C . GLU A 1 92 ? -4.004 6.522 -3.093 1.00 92.19 92 GLU A C 1
ATOM 745 O O . GLU A 1 92 ? -4.370 5.346 -3.083 1.00 92.19 92 GLU A O 1
ATOM 750 N N . VAL A 1 93 ? -4.664 7.480 -3.745 1.00 94.81 93 VAL A N 1
ATOM 751 C CA . VAL A 1 93 ? -5.813 7.268 -4.630 1.00 94.81 93 VAL A CA 1
ATOM 752 C C . VAL A 1 93 ? -5.355 7.580 -6.047 1.00 94.81 93 VAL A C 1
ATOM 754 O O . VAL A 1 93 ? -5.059 8.735 -6.366 1.00 94.81 93 VAL A O 1
ATOM 757 N N . LEU A 1 94 ? -5.252 6.551 -6.882 1.00 93.06 94 LEU A N 1
ATOM 758 C CA . LEU A 1 94 ? -4.695 6.666 -8.223 1.00 93.06 94 LEU A CA 1
ATOM 759 C C . LEU A 1 94 ? -5.703 6.207 -9.271 1.00 93.06 94 LEU A C 1
ATOM 761 O O . LEU A 1 94 ? -5.995 5.013 -9.349 1.00 93.06 94 LEU A O 1
ATOM 765 N N . PRO A 1 95 ? -6.199 7.118 -10.112 1.00 92.19 95 PRO A N 1
ATOM 766 C CA . PRO A 1 95 ? -6.986 6.737 -11.266 1.00 92.19 95 PRO A CA 1
ATOM 767 C C . PRO A 1 95 ? -6.084 6.243 -12.395 1.00 92.19 95 PRO A C 1
ATOM 769 O O . PRO A 1 95 ? -5.135 6.919 -12.797 1.00 92.19 95 PRO A O 1
ATOM 772 N N . ILE A 1 96 ? -6.387 5.052 -12.902 1.00 90.88 96 ILE A N 1
ATOM 773 C CA . ILE A 1 96 ? -5.640 4.379 -13.959 1.00 90.88 96 ILE A CA 1
ATOM 774 C C . ILE A 1 96 ? -6.595 4.094 -15.115 1.00 90.88 96 ILE A C 1
ATOM 776 O O . ILE A 1 96 ? -7.690 3.574 -14.910 1.00 90.88 96 ILE A O 1
ATOM 780 N N . PHE A 1 97 ? -6.179 4.423 -16.332 1.00 87.38 97 PHE A N 1
ATOM 781 C CA . PHE A 1 97 ? -6.913 4.128 -17.554 1.00 87.38 97 PHE A CA 1
ATOM 782 C C . PHE A 1 97 ? -5.980 3.462 -18.563 1.00 87.38 97 PHE A C 1
ATOM 784 O O . PHE A 1 97 ? -4.941 4.021 -18.905 1.00 87.38 97 PHE A O 1
ATOM 791 N N . GLU A 1 98 ? -6.329 2.250 -18.996 1.00 85.31 98 GLU A N 1
ATOM 792 C CA . GLU A 1 98 ? -5.559 1.450 -19.959 1.00 85.31 98 GLU A CA 1
ATOM 793 C C . GLU A 1 98 ? -4.061 1.333 -19.614 1.00 85.31 98 GLU A C 1
ATOM 795 O O . GLU A 1 98 ? -3.187 1.370 -20.475 1.00 85.31 98 GLU A O 1
ATOM 800 N N . GLY A 1 99 ? -3.754 1.183 -18.322 1.00 84.12 99 GLY A N 1
ATOM 801 C CA . GLY A 1 99 ? -2.387 1.058 -17.815 1.00 84.12 99 GLY A CA 1
ATOM 802 C C . GLY A 1 99 ? -1.645 2.384 -17.606 1.00 84.12 99 GLY A C 1
ATOM 803 O O . GLY A 1 99 ? -0.500 2.367 -17.153 1.00 84.12 99 GLY A O 1
ATOM 804 N N . PHE A 1 100 ? -2.285 3.527 -17.867 1.00 84.62 100 PHE A N 1
ATOM 805 C CA . PHE A 1 100 ? -1.726 4.856 -17.623 1.00 84.62 100 PHE A CA 1
ATOM 806 C C . PHE A 1 100 ? -2.345 5.501 -16.389 1.00 84.62 100 PHE A C 1
ATOM 808 O O . PHE A 1 100 ? -3.564 5.560 -16.242 1.00 84.62 100 PHE A O 1
ATOM 815 N N . VAL A 1 101 ? -1.498 6.024 -15.503 1.00 87.00 101 VAL A N 1
ATOM 816 C CA . VAL A 1 101 ? -1.953 6.807 -14.352 1.00 87.00 101 VAL A CA 1
ATOM 817 C C . VAL A 1 101 ? -2.342 8.205 -14.823 1.00 87.00 101 VAL A C 1
ATOM 819 O O . VAL A 1 101 ? -1.545 8.901 -15.455 1.00 87.00 101 VAL A O 1
ATOM 822 N N . ILE A 1 102 ? -3.556 8.642 -14.493 1.00 87.19 102 ILE A N 1
ATOM 823 C CA . ILE A 1 102 ? -4.015 10.002 -14.782 1.00 87.19 102 ILE A CA 1
ATOM 824 C C . ILE A 1 102 ? -3.467 10.920 -13.684 1.00 87.19 102 ILE A C 1
ATOM 826 O O . ILE A 1 102 ? -4.124 11.152 -12.671 1.00 87.19 102 ILE A O 1
ATOM 830 N N . GLU A 1 103 ? -2.247 11.432 -13.879 1.00 85.94 103 GLU A N 1
ATOM 831 C CA . GLU A 1 103 ? -1.502 12.240 -12.894 1.00 85.94 103 GLU A CA 1
ATOM 832 C C . GLU A 1 103 ? -2.320 13.390 -12.295 1.00 85.94 103 GLU A C 1
ATOM 834 O O . GLU A 1 103 ? -2.297 13.616 -11.086 1.00 85.94 103 GLU A O 1
ATOM 839 N N . GLY A 1 104 ? -3.095 14.086 -13.131 1.00 85.81 104 GLY A N 1
ATOM 840 C CA . GLY A 1 104 ? -3.924 15.204 -12.686 1.00 85.81 104 GLY A CA 1
ATOM 841 C C . GLY A 1 104 ? -5.083 14.804 -11.767 1.00 85.81 104 GLY A C 1
ATOM 842 O O . GLY A 1 104 ? -5.629 15.679 -11.115 1.00 85.81 104 GLY A O 1
ATOM 843 N N . GLY A 1 105 ? -5.441 13.515 -11.696 1.00 87.12 105 GLY A N 1
ATOM 844 C CA . GLY A 1 105 ? -6.494 12.967 -10.836 1.00 87.12 105 GLY A CA 1
ATOM 845 C C . GLY A 1 105 ? -5.988 12.325 -9.540 1.00 87.12 105 GLY A C 1
ATOM 846 O O . GLY A 1 105 ? -6.785 11.779 -8.783 1.00 87.12 105 GLY A O 1
ATOM 847 N N . VAL A 1 106 ? -4.679 12.327 -9.277 1.00 91.31 106 VAL A N 1
ATOM 848 C CA . VAL A 1 106 ? -4.101 11.604 -8.135 1.00 91.31 106 VAL A CA 1
ATOM 849 C C . VAL A 1 106 ? -4.312 12.373 -6.830 1.00 91.31 106 VAL A C 1
ATOM 851 O O . VAL A 1 106 ? -3.904 13.528 -6.708 1.00 91.31 106 VAL A O 1
ATOM 854 N N . ALA A 1 107 ? -4.854 11.702 -5.813 1.00 93.44 107 ALA A N 1
ATOM 855 C CA . ALA A 1 107 ? -5.000 12.246 -4.463 1.00 93.44 107 ALA A CA 1
ATOM 856 C C . ALA A 1 107 ? -4.151 11.447 -3.461 1.00 93.44 107 ALA A C 1
ATOM 858 O O . ALA A 1 107 ? -4.039 10.225 -3.557 1.00 93.44 107 ALA A O 1
ATOM 859 N N . ARG A 1 108 ? -3.516 12.125 -2.497 1.00 91.81 108 ARG A N 1
ATOM 860 C CA . ARG A 1 108 ? -2.596 11.491 -1.534 1.00 91.81 108 ARG A CA 1
ATOM 861 C C . ARG A 1 108 ? -2.814 12.018 -0.124 1.00 91.81 108 ARG A C 1
ATOM 863 O O . ARG A 1 108 ? -3.050 13.207 0.063 1.00 91.81 108 ARG A O 1
ATOM 870 N N . CYS A 1 109 ? -2.640 11.146 0.862 1.00 91.75 109 CYS A N 1
ATOM 871 C CA . CYS A 1 109 ? -2.546 11.517 2.267 1.00 91.75 109 CYS A CA 1
ATOM 872 C C . CYS A 1 109 ? -1.285 10.873 2.871 1.00 91.75 109 CYS A C 1
ATOM 874 O O . CYS A 1 109 ? -1.088 9.661 2.736 1.00 91.75 109 CYS A O 1
ATOM 876 N N . PRO A 1 110 ? -0.402 11.648 3.532 1.00 89.69 110 PRO A N 1
ATOM 877 C CA . PRO A 1 110 ? 0.842 11.122 4.096 1.00 89.69 110 PRO A CA 1
ATOM 878 C C . PRO A 1 110 ? 0.613 10.198 5.301 1.00 89.69 110 PRO A C 1
ATOM 880 O O . PRO A 1 110 ? 1.562 9.565 5.765 1.00 89.69 110 PRO A O 1
ATOM 883 N N . PHE A 1 111 ? -0.626 10.119 5.786 1.00 90.88 111 PHE A N 1
ATOM 884 C CA . PHE A 1 111 ? -1.048 9.318 6.921 1.00 90.88 111 PHE A CA 1
ATOM 885 C C . PHE A 1 111 ? -1.842 8.097 6.461 1.00 90.88 111 PHE A C 1
ATOM 887 O O . PHE A 1 111 ? -2.602 8.160 5.501 1.00 90.88 111 PHE A O 1
ATOM 894 N N . GLY A 1 112 ? -1.656 6.981 7.156 1.00 91.75 112 GLY A N 1
ATOM 895 C CA . GLY A 1 112 ? -2.305 5.706 6.867 1.00 91.75 112 GLY A CA 1
ATOM 896 C C . GLY A 1 112 ? -2.179 4.779 8.070 1.00 91.75 112 GLY A C 1
ATOM 897 O O . GLY A 1 112 ? -2.420 5.191 9.202 1.00 91.75 112 GLY A O 1
ATOM 898 N N . GLY A 1 113 ? -1.718 3.545 7.860 1.00 91.50 113 GLY A N 1
ATOM 899 C CA . GLY A 1 113 ? -1.599 2.534 8.919 1.00 91.50 113 GLY A CA 1
ATOM 900 C C . GLY A 1 113 ? -0.743 2.933 10.125 1.00 91.50 113 GLY A C 1
ATOM 901 O O . GLY A 1 113 ? -0.985 2.436 11.221 1.00 91.50 113 GLY A O 1
ATOM 902 N N . GLN A 1 114 ? 0.216 3.854 9.965 1.00 91.12 114 GLN A N 1
ATOM 903 C CA . GLN A 1 114 ? 0.990 4.373 11.100 1.00 91.12 114 GLN A CA 1
ATOM 904 C C . GLN A 1 114 ? 0.086 5.054 12.134 1.00 91.12 114 GLN A C 1
ATOM 906 O O . GLN A 1 114 ? 0.281 4.864 13.328 1.00 91.12 114 GLN A O 1
ATOM 911 N N . LYS A 1 115 ? -0.932 5.806 11.697 1.00 93.62 115 LYS A N 1
ATOM 912 C CA . LYS A 1 115 ? -1.829 6.511 12.620 1.00 93.62 115 LYS A CA 1
ATOM 913 C C . LYS A 1 115 ? -2.730 5.568 13.402 1.00 93.62 115 LYS A C 1
ATOM 915 O O . LYS A 1 115 ? -2.979 5.808 14.579 1.00 93.62 115 LYS A O 1
ATOM 920 N N . VAL A 1 116 ? -3.109 4.444 12.797 1.00 94.62 116 VAL A N 1
ATOM 921 C CA . VAL A 1 116 ? -3.781 3.354 13.514 1.00 94.62 116 VAL A CA 1
ATOM 922 C C . VAL A 1 116 ? -2.876 2.806 14.620 1.00 94.62 116 VAL A C 1
ATOM 924 O O . VAL A 1 116 ? -3.334 2.635 15.744 1.00 94.62 116 VAL A O 1
ATOM 927 N N . GLN A 1 117 ? -1.589 2.575 14.331 1.00 93.69 117 GLN A N 1
ATOM 928 C CA . GLN A 1 117 ? -0.622 2.073 15.318 1.00 93.69 117 GLN A CA 1
ATOM 929 C C . GLN A 1 117 ? -0.347 3.085 16.435 1.00 93.69 117 GLN A C 1
ATOM 931 O O . GLN A 1 117 ? -0.269 2.697 17.598 1.00 93.69 117 GLN A O 1
ATOM 936 N N . GLU A 1 118 ? -0.230 4.374 16.113 1.00 93.25 118 GLU A N 1
ATOM 937 C CA . GLU A 1 118 ? -0.049 5.443 17.104 1.00 93.25 118 GLU A CA 1
ATOM 938 C C . GLU A 1 118 ? -1.266 5.548 18.029 1.00 93.25 118 GLU A C 1
ATOM 940 O O . GLU A 1 118 ? -1.114 5.502 19.250 1.00 93.25 118 GLU A O 1
ATOM 945 N N . SER A 1 119 ? -2.474 5.589 17.457 1.00 94.50 119 SER A N 1
ATOM 946 C CA . SER A 1 119 ? -3.729 5.576 18.217 1.00 94.50 119 SER A CA 1
ATOM 947 C C . SER A 1 119 ? -3.829 4.336 19.111 1.00 94.50 119 SER A C 1
ATOM 949 O O . SER A 1 119 ? -4.134 4.442 20.299 1.00 94.50 119 SER A O 1
ATOM 951 N N . LEU A 1 120 ? -3.494 3.159 18.572 1.00 95.00 120 LEU A N 1
ATOM 952 C CA . LEU A 1 120 ? -3.506 1.911 19.327 1.00 95.00 120 LEU A CA 1
ATOM 953 C C . LEU A 1 120 ? -2.467 1.922 20.455 1.00 95.00 120 LEU A C 1
ATOM 955 O O . LEU A 1 120 ? -2.768 1.474 21.555 1.00 95.00 120 LEU A O 1
ATOM 959 N N . THR A 1 121 ? -1.268 2.462 20.220 1.00 95.12 121 THR A N 1
ATOM 960 C CA . THR A 1 121 ? -0.219 2.586 21.246 1.00 95.12 121 THR A CA 1
ATOM 961 C C . THR A 1 121 ? -0.705 3.422 22.429 1.00 95.12 121 THR A C 1
ATOM 963 O O . THR A 1 121 ? -0.485 3.033 23.575 1.00 95.12 121 THR A O 1
ATOM 966 N N . ILE A 1 122 ? -1.399 4.533 22.164 1.00 93.38 122 ILE A N 1
ATOM 967 C CA . ILE A 1 122 ? -1.976 5.391 23.208 1.00 93.38 122 ILE A CA 1
ATOM 968 C C . ILE A 1 122 ? -3.024 4.612 24.012 1.00 93.38 122 ILE A C 1
ATOM 970 O O . ILE A 1 122 ? -2.937 4.554 25.236 1.00 93.38 122 ILE A O 1
ATOM 974 N N . SER A 1 123 ? -3.953 3.922 23.347 1.00 93.19 123 SER A N 1
ATOM 975 C CA . SER A 1 123 ? -4.963 3.116 24.046 1.00 93.19 123 SER A CA 1
ATOM 976 C C . SER A 1 123 ? -4.390 1.907 24.794 1.00 93.19 123 SER A C 1
ATOM 978 O O . SER A 1 123 ? -4.952 1.459 25.792 1.00 93.19 123 SER A O 1
ATOM 980 N N . LEU A 1 124 ? -3.279 1.336 24.330 1.00 93.94 124 LEU A N 1
ATOM 981 C CA . LEU A 1 124 ? -2.579 0.268 25.045 1.00 93.94 124 LEU A CA 1
ATOM 982 C C . LEU A 1 124 ? -1.885 0.806 26.301 1.00 93.94 124 LEU A C 1
ATOM 984 O O . LEU A 1 124 ? -1.919 0.144 27.339 1.00 93.94 124 LEU A O 1
ATOM 988 N N . LEU A 1 125 ? -1.347 2.026 26.241 1.00 93.25 125 LEU A N 1
ATOM 989 C CA . LEU A 1 125 ? -0.763 2.702 27.396 1.00 93.25 125 LEU A CA 1
ATOM 990 C C . LEU A 1 125 ? -1.808 2.979 28.486 1.00 93.25 125 LEU A C 1
ATOM 992 O O . LEU A 1 125 ? -1.523 2.745 29.659 1.00 93.25 125 LEU A O 1
ATOM 996 N N . GLU A 1 126 ? -3.021 3.393 28.107 1.00 90.81 126 GLU A N 1
ATOM 997 C CA . GLU A 1 126 ? -4.164 3.545 29.028 1.00 90.81 126 GLU A CA 1
ATOM 998 C C . GLU A 1 126 ? -4.511 2.227 29.748 1.00 90.81 126 GLU A C 1
ATOM 1000 O O . GLU A 1 126 ? -4.939 2.236 30.900 1.00 90.81 126 GLU A O 1
ATOM 1005 N N . ASN A 1 127 ? -4.246 1.086 29.102 1.00 88.12 127 ASN A N 1
ATOM 1006 C CA . ASN A 1 127 ? -4.413 -0.261 29.654 1.00 88.12 127 ASN A CA 1
ATOM 1007 C C . ASN A 1 127 ? -3.142 -0.813 30.338 1.00 88.12 127 ASN A C 1
ATOM 1009 O O . ASN A 1 127 ? -3.036 -2.017 30.568 1.00 88.12 127 ASN A O 1
ATOM 1013 N N . ASN A 1 128 ? -2.182 0.050 30.691 1.00 90.06 128 ASN A N 1
ATOM 1014 C CA . ASN A 1 128 ? -0.904 -0.285 31.339 1.00 90.06 128 ASN A CA 1
ATOM 1015 C C . ASN A 1 128 ? 0.073 -1.137 30.499 1.00 90.06 128 ASN A C 1
ATOM 1017 O O . ASN A 1 128 ? 1.020 -1.715 31.043 1.00 90.06 128 ASN A O 1
ATOM 1021 N N . TYR A 1 129 ? -0.098 -1.184 29.175 1.00 91.62 129 TYR A N 1
ATOM 1022 C CA . TYR A 1 129 ? 0.873 -1.778 28.255 1.00 91.62 129 TYR A CA 1
ATOM 1023 C C . TYR A 1 129 ? 1.747 -0.690 27.630 1.00 91.62 129 TYR A C 1
ATOM 1025 O O . TYR A 1 129 ? 1.275 0.147 26.863 1.00 91.62 129 TYR A O 1
ATOM 1033 N N . LYS A 1 130 ? 3.045 -0.702 27.935 1.00 91.88 130 LYS A N 1
ATOM 1034 C CA . LYS A 1 130 ? 3.983 0.310 27.447 1.00 91.88 130 LYS A CA 1
ATOM 1035 C C . LYS A 1 130 ? 4.817 -0.235 26.292 1.00 91.88 130 LYS A C 1
ATOM 1037 O O . LYS A 1 130 ? 5.627 -1.132 26.485 1.00 91.88 130 LYS A O 1
ATOM 1042 N N . PHE A 1 131 ? 4.674 0.385 25.124 1.00 91.19 131 PHE A N 1
ATOM 1043 C CA . PHE A 1 131 ? 5.507 0.145 23.944 1.00 91.19 131 PHE A CA 1
ATOM 1044 C C . PHE A 1 131 ? 6.181 1.463 23.553 1.00 91.19 131 PHE A C 1
ATOM 1046 O O . PHE A 1 131 ? 5.504 2.431 23.221 1.00 91.19 131 PHE A O 1
ATOM 1053 N N . SER A 1 132 ? 7.508 1.536 23.649 1.00 86.44 132 SER A N 1
ATOM 1054 C CA . SER A 1 132 ? 8.262 2.798 23.550 1.00 86.44 132 SER A CA 1
ATOM 1055 C C . SER A 1 132 ? 9.349 2.802 22.476 1.00 86.44 132 SER A C 1
ATOM 1057 O O . SER A 1 132 ? 9.657 3.850 21.914 1.00 86.44 132 SER A O 1
ATOM 1059 N N . SER A 1 133 ? 9.925 1.645 22.161 1.00 88.00 133 SER A N 1
ATOM 1060 C CA . SER A 1 133 ? 10.989 1.508 21.169 1.00 88.00 133 SER A CA 1
ATOM 1061 C C . SER A 1 133 ? 10.447 1.283 19.754 1.00 88.00 133 SER A C 1
ATOM 1063 O O . SER A 1 133 ? 9.339 0.788 19.558 1.00 88.00 133 SER A O 1
ATOM 1065 N N . ILE A 1 134 ? 11.272 1.577 18.743 1.00 84.06 134 ILE A N 1
ATOM 1066 C CA . ILE A 1 134 ? 10.957 1.299 17.329 1.00 84.06 134 ILE A CA 1
ATOM 1067 C C . ILE A 1 134 ? 10.710 -0.202 17.107 1.00 84.06 134 ILE A C 1
ATOM 1069 O O . ILE A 1 134 ? 9.847 -0.574 16.320 1.00 84.06 134 ILE A O 1
ATOM 1073 N N . THR A 1 135 ? 11.435 -1.073 17.816 1.00 84.44 135 THR A N 1
ATOM 1074 C CA . THR A 1 135 ? 11.245 -2.530 17.737 1.00 84.44 135 THR A CA 1
ATOM 1075 C C . THR A 1 135 ? 9.880 -2.948 18.287 1.00 84.44 135 THR A C 1
ATOM 1077 O O . THR A 1 135 ? 9.186 -3.757 17.680 1.00 84.44 135 THR A O 1
ATOM 1080 N N . GLU A 1 136 ? 9.456 -2.355 19.401 1.00 89.12 136 GLU A N 1
ATOM 1081 C CA . GLU A 1 136 ? 8.149 -2.619 20.013 1.00 89.12 136 GLU A CA 1
ATOM 1082 C C . GLU A 1 136 ? 6.977 -2.142 19.144 1.00 89.12 136 GLU A C 1
ATOM 1084 O O . GLU A 1 136 ? 5.909 -2.745 19.189 1.00 89.12 136 GLU A O 1
ATOM 1089 N N . GLN A 1 137 ? 7.169 -1.137 18.285 1.00 90.12 137 GLN A N 1
ATOM 1090 C CA . GLN A 1 137 ? 6.140 -0.725 17.321 1.00 90.12 137 GLN A CA 1
ATOM 1091 C C . GLN A 1 137 ? 5.782 -1.842 16.326 1.00 90.12 137 GLN A C 1
ATOM 1093 O O . GLN A 1 137 ? 4.636 -1.935 15.888 1.00 90.12 137 GLN A O 1
ATOM 1098 N N . TRP A 1 138 ? 6.702 -2.767 16.029 1.00 89.44 138 TRP A N 1
ATOM 1099 C CA . TRP A 1 138 ? 6.371 -3.961 15.241 1.00 89.44 138 TRP A CA 1
ATOM 1100 C C . TRP A 1 138 ? 5.444 -4.922 15.997 1.00 89.44 138 TRP A C 1
ATOM 1102 O O . TRP A 1 138 ? 4.621 -5.585 15.369 1.00 89.44 138 TRP A O 1
ATOM 1112 N N . LEU A 1 139 ? 5.520 -4.961 17.333 1.00 92.00 139 LEU A N 1
ATOM 1113 C CA . LEU A 1 139 ? 4.571 -5.713 18.161 1.00 92.00 139 LEU A CA 1
ATOM 1114 C C . LEU A 1 139 ? 3.196 -5.049 18.143 1.00 92.00 139 LEU A C 1
ATOM 1116 O O . LEU A 1 139 ? 2.196 -5.742 17.992 1.00 92.00 139 LEU A O 1
ATOM 1120 N N . VAL A 1 140 ? 3.138 -3.717 18.226 1.00 93.75 140 VAL A N 1
ATOM 1121 C CA . VAL A 1 140 ? 1.876 -2.969 18.097 1.00 93.75 140 VAL A CA 1
ATOM 1122 C C . VAL A 1 140 ? 1.244 -3.206 16.728 1.00 93.75 140 VAL A C 1
ATOM 1124 O O . VAL A 1 140 ? 0.046 -3.468 16.641 1.00 93.75 140 VAL A O 1
ATOM 1127 N N . ARG A 1 141 ? 2.047 -3.202 15.658 1.00 93.25 141 ARG A N 1
ATOM 1128 C CA . ARG A 1 141 ? 1.591 -3.581 14.319 1.00 93.25 141 ARG A CA 1
ATOM 1129 C C . ARG A 1 141 ? 1.032 -5.006 14.287 1.00 93.25 141 ARG A C 1
ATOM 1131 O O . ARG A 1 141 ? -0.036 -5.208 13.721 1.00 93.25 141 ARG A O 1
ATOM 1138 N N . TYR A 1 142 ? 1.716 -5.974 14.895 1.00 93.06 142 TYR A N 1
ATOM 1139 C CA . TYR A 1 142 ? 1.217 -7.348 14.981 1.00 93.06 142 TYR A CA 1
ATOM 1140 C C . TYR A 1 142 ? -0.113 -7.422 15.745 1.00 93.06 142 TYR A C 1
ATOM 1142 O O . TYR A 1 142 ? -1.045 -8.064 15.276 1.00 93.06 142 TYR A O 1
ATOM 1150 N N . ILE A 1 143 ? -0.243 -6.718 16.877 1.00 93.94 143 ILE A N 1
ATOM 1151 C CA . ILE A 1 143 ? -1.502 -6.632 17.635 1.00 93.94 143 ILE A CA 1
ATOM 1152 C C . ILE A 1 143 ? -2.609 -6.073 16.741 1.00 93.94 143 ILE A C 1
ATOM 1154 O O . ILE A 1 143 ? -3.651 -6.708 16.610 1.00 93.94 143 ILE A O 1
ATOM 1158 N N . MET A 1 144 ? -2.354 -4.953 16.060 1.00 94.56 144 MET A N 1
ATOM 1159 C CA . MET A 1 144 ? -3.293 -4.346 15.117 1.00 94.56 144 MET A CA 1
ATOM 1160 C C . MET A 1 144 ? -3.759 -5.346 14.049 1.00 94.56 144 MET A C 1
ATOM 1162 O O . MET A 1 144 ? -4.956 -5.488 13.829 1.00 94.56 144 MET A O 1
ATOM 1166 N N . GLU A 1 145 ? -2.834 -6.064 13.409 1.00 93.25 145 GLU A N 1
ATOM 1167 C CA . GLU A 1 145 ? -3.154 -7.042 12.361 1.00 93.25 145 GLU A CA 1
ATOM 1168 C C . GLU A 1 145 ? -3.960 -8.249 12.882 1.00 93.25 145 GLU A C 1
ATOM 1170 O O . GLU A 1 145 ? -4.698 -8.859 12.113 1.00 93.25 145 GLU A O 1
ATOM 1175 N N . GLN A 1 146 ? -3.838 -8.607 14.167 1.00 92.88 146 GLN A N 1
ATOM 1176 C CA . GLN A 1 146 ? -4.529 -9.763 14.752 1.00 92.88 146 GLN A CA 1
ATOM 1177 C C . GLN A 1 146 ? -5.911 -9.447 15.333 1.00 92.88 146 GLN A C 1
ATOM 1179 O O . GLN A 1 146 ? -6.747 -10.346 15.423 1.00 92.88 146 GLN A O 1
ATOM 1184 N N . SER A 1 147 ? -6.156 -8.216 15.783 1.00 93.19 147 SER A N 1
ATOM 1185 C CA . SER A 1 147 ? -7.352 -7.905 16.576 1.00 93.19 147 SER A CA 1
ATOM 1186 C C . SER A 1 147 ? -8.160 -6.708 16.092 1.00 93.19 147 SER A C 1
ATOM 1188 O O . SER A 1 147 ? -9.362 -6.672 16.381 1.00 93.19 147 SER A O 1
ATOM 1190 N N . CYS A 1 148 ? -7.555 -5.737 15.401 1.00 95.56 148 CYS A N 1
ATOM 1191 C CA . CYS A 1 148 ? -8.276 -4.561 14.926 1.00 95.56 148 CYS A CA 1
ATOM 1192 C C . CYS A 1 148 ? -9.194 -4.909 13.751 1.00 95.56 148 CYS A C 1
ATOM 1194 O O . CYS A 1 148 ? -8.947 -5.836 12.983 1.00 95.56 148 CYS A O 1
ATOM 1196 N N . TYR A 1 149 ? -10.258 -4.129 13.610 1.00 96.00 149 TYR A N 1
ATOM 1197 C CA . TYR A 1 149 ? -11.222 -4.233 12.520 1.00 96.00 149 TYR A CA 1
ATOM 1198 C C . TYR A 1 149 ? -11.889 -2.874 12.303 1.00 96.00 149 TYR A C 1
ATOM 1200 O O . TYR A 1 149 ? -11.771 -1.976 13.133 1.00 96.00 149 TYR A O 1
ATOM 1208 N N . VAL A 1 150 ? -12.569 -2.705 11.178 1.00 97.06 150 VAL A N 1
ATOM 1209 C CA . VAL A 1 150 ? -13.336 -1.500 10.870 1.00 97.06 150 VAL A CA 1
ATOM 1210 C C . VAL A 1 150 ? -14.805 -1.774 11.157 1.00 97.06 150 VAL A C 1
ATOM 1212 O O . VAL A 1 150 ? -15.397 -2.685 10.581 1.00 97.06 150 VAL A O 1
ATOM 1215 N N . ALA A 1 151 ? -15.399 -0.978 12.045 1.00 95.56 151 ALA A N 1
ATOM 1216 C CA . ALA A 1 151 ? -16.831 -1.041 12.301 1.00 95.56 151 ALA A CA 1
ATOM 1217 C C . ALA A 1 151 ? -17.602 -0.541 11.071 1.00 95.56 151 ALA A C 1
ATOM 1219 O O . ALA A 1 151 ? -17.264 0.504 10.501 1.00 95.56 151 ALA A O 1
ATOM 1220 N N . ILE A 1 152 ? -18.659 -1.262 10.680 1.00 94.00 152 ILE A N 1
ATOM 1221 C CA . ILE A 1 152 ? -19.579 -0.773 9.648 1.00 94.00 152 ILE A CA 1
ATOM 1222 C C . ILE A 1 152 ? -20.256 0.483 10.179 1.00 94.00 152 ILE A C 1
ATOM 1224 O O . ILE A 1 152 ? -20.180 1.512 9.528 1.00 94.00 152 ILE A O 1
ATOM 1228 N N . ASP A 1 153 ? -20.845 0.436 11.372 1.00 94.56 153 ASP A N 1
ATOM 1229 C CA . ASP A 1 153 ? -21.435 1.597 12.030 1.00 94.56 153 ASP A CA 1
ATOM 1230 C C . ASP A 1 153 ? -20.757 1.865 13.374 1.00 94.56 153 ASP A C 1
ATOM 1232 O O . ASP A 1 153 ? -20.890 1.086 14.315 1.00 94.56 153 ASP A O 1
ATOM 1236 N N . TYR A 1 154 ? -19.993 2.954 13.445 1.00 94.12 154 TYR A N 1
ATOM 1237 C CA . TYR A 1 154 ? -19.182 3.267 14.617 1.00 94.12 154 TYR A CA 1
ATOM 1238 C C . TYR A 1 154 ? -20.022 3.529 15.873 1.00 94.12 154 TYR A C 1
ATOM 1240 O O . TYR A 1 154 ? -19.683 3.043 16.952 1.00 94.12 154 TYR A O 1
ATOM 1248 N N . GLU A 1 155 ? -21.113 4.289 15.751 1.00 93.38 155 GLU A N 1
ATOM 1249 C CA . GLU A 1 155 ? -21.945 4.664 16.899 1.00 93.38 155 GLU A CA 1
ATOM 1250 C C . GLU A 1 155 ? -22.687 3.449 17.453 1.00 93.38 155 GLU A C 1
ATOM 1252 O O . GLU A 1 155 ? -22.738 3.245 18.669 1.00 93.38 155 GLU A O 1
ATOM 1257 N N . GLN A 1 156 ? -23.201 2.600 16.559 1.00 92.44 156 GLN A N 1
ATOM 1258 C CA . GLN A 1 156 ? -23.842 1.349 16.944 1.00 92.44 156 GLN A CA 1
ATOM 1259 C C . GLN A 1 156 ? -22.860 0.395 17.640 1.00 92.44 156 GLN A C 1
ATOM 1261 O O . GLN A 1 156 ? -23.202 -0.191 18.670 1.00 92.44 156 GLN A O 1
ATOM 1266 N N . GLU A 1 157 ? -21.641 0.257 17.110 1.00 92.50 157 GLU A N 1
ATOM 1267 C CA . GLU A 1 157 ? -20.591 -0.582 17.699 1.00 92.50 157 GLU A CA 1
ATOM 1268 C C . GLU A 1 157 ? -20.190 -0.069 19.092 1.00 92.50 157 GLU A C 1
ATOM 1270 O O . GLU A 1 157 ? -20.038 -0.846 20.038 1.00 92.50 157 GLU A O 1
ATOM 1275 N N . LEU A 1 158 ? -20.087 1.255 19.253 1.00 92.12 158 LEU A N 1
ATOM 1276 C CA . LEU A 1 158 ? -19.778 1.893 20.531 1.00 92.12 158 LEU A CA 1
ATOM 1277 C C . LEU A 1 158 ? -20.867 1.637 21.580 1.00 92.12 158 LEU A C 1
ATOM 1279 O O . LEU A 1 158 ? -20.552 1.363 22.739 1.00 92.12 158 LEU A O 1
ATOM 1283 N N . GLU A 1 159 ? -22.142 1.707 21.197 1.00 91.31 159 GLU A N 1
ATOM 1284 C CA . GLU A 1 159 ? -23.250 1.414 22.109 1.00 91.31 159 GLU A CA 1
ATOM 1285 C C . GLU A 1 159 ? -23.300 -0.074 22.470 1.00 91.31 159 GLU A C 1
ATOM 1287 O O . GLU A 1 159 ? -23.452 -0.437 23.640 1.00 91.31 159 GLU A O 1
ATOM 1292 N N . TRP A 1 160 ? -23.062 -0.953 21.494 1.00 87.38 160 TRP A N 1
ATOM 1293 C CA . TRP A 1 160 ? -22.954 -2.387 21.739 1.00 87.38 160 TRP A CA 1
ATOM 1294 C C . TRP A 1 160 ? -21.848 -2.712 22.755 1.00 87.38 160 TRP A C 1
ATOM 1296 O O . TRP A 1 160 ? -22.092 -3.480 23.692 1.00 87.38 160 TRP A O 1
ATOM 1306 N N . CYS A 1 161 ? -20.694 -2.042 22.665 1.00 85.75 161 CYS A N 1
ATOM 1307 C CA . CYS A 1 161 ? -19.599 -2.181 23.630 1.00 85.75 161 CYS A CA 1
ATOM 1308 C C . CYS A 1 161 ? -20.012 -1.840 25.064 1.00 85.75 161 CYS A C 1
ATOM 1310 O O . CYS A 1 161 ? -19.624 -2.549 25.994 1.00 85.75 161 CYS A O 1
ATOM 1312 N N . LYS A 1 162 ? -20.821 -0.791 25.260 1.00 86.31 162 LYS A N 1
ATOM 1313 C CA . LYS A 1 162 ? -21.327 -0.425 26.595 1.00 86.31 162 LYS A CA 1
ATOM 1314 C C . LYS A 1 162 ? -22.245 -1.505 27.163 1.00 86.31 162 LYS A C 1
ATOM 1316 O O . LYS A 1 162 ? -22.214 -1.765 28.361 1.00 86.31 162 LYS A O 1
ATOM 1321 N N . THR A 1 163 ? -23.047 -2.146 26.309 1.00 85.88 163 THR A N 1
ATOM 1322 C CA . THR A 1 163 ? -23.999 -3.183 26.740 1.00 85.88 163 THR A CA 1
ATOM 1323 C C . THR A 1 163 ? -23.356 -4.551 26.994 1.00 85.88 163 THR A C 1
ATOM 1325 O O . THR A 1 163 ? -23.862 -5.305 27.825 1.00 85.88 163 THR A O 1
ATOM 1328 N N . LYS A 1 164 ? -22.265 -4.901 26.292 1.00 82.06 164 LYS A N 1
ATOM 1329 C CA . LYS A 1 164 ? -21.615 -6.227 26.359 1.00 82.06 164 LYS A CA 1
ATOM 1330 C C . LYS A 1 164 ? -20.078 -6.141 26.293 1.00 82.06 164 LYS A C 1
ATOM 1332 O O . LYS A 1 164 ? -19.473 -6.637 25.338 1.00 82.06 164 LYS A O 1
ATOM 1337 N N . PRO A 1 165 ? -19.415 -5.583 27.320 1.00 75.81 165 PRO A N 1
ATOM 1338 C CA . PRO A 1 165 ? -17.969 -5.346 27.290 1.00 75.81 165 PRO A CA 1
ATOM 1339 C C . PRO A 1 165 ? -17.135 -6.634 27.167 1.00 75.81 165 PRO A C 1
ATOM 1341 O O . PRO A 1 165 ? -16.097 -6.649 26.505 1.00 75.81 165 PRO A O 1
ATOM 1344 N N . ASP A 1 166 ? -17.596 -7.747 27.745 1.00 74.75 166 ASP A N 1
ATOM 1345 C CA . ASP A 1 166 ? -16.825 -8.998 27.777 1.00 74.75 166 ASP A CA 1
ATOM 1346 C C . ASP A 1 166 ? -16.777 -9.736 26.432 1.00 74.75 166 ASP A C 1
ATOM 1348 O O . ASP A 1 166 ? -15.906 -10.574 26.225 1.00 74.75 166 ASP A O 1
ATOM 1352 N N . THR A 1 167 ? -17.677 -9.418 25.493 1.00 73.94 167 THR A N 1
ATOM 1353 C CA . THR A 1 167 ? -17.688 -10.049 24.156 1.00 73.94 167 THR A CA 1
ATOM 1354 C C . THR A 1 167 ? -16.626 -9.447 23.230 1.00 73.94 167 THR A C 1
ATOM 1356 O O . THR A 1 167 ? -16.168 -10.099 22.295 1.00 73.94 167 THR A O 1
ATOM 1359 N N . LEU A 1 168 ? -16.219 -8.201 23.491 1.00 71.56 168 LEU A N 1
ATOM 1360 C CA . LEU A 1 168 ? -15.308 -7.449 22.632 1.00 71.56 168 LEU A CA 1
ATOM 1361 C C . LEU A 1 168 ? -13.841 -7.571 23.066 1.00 71.56 168 LEU A C 1
ATOM 1363 O O . LEU A 1 168 ? -12.938 -7.502 22.220 1.00 71.56 168 LEU A O 1
ATOM 1367 N N . LYS A 1 169 ? -13.605 -7.772 24.371 1.00 78.94 169 LYS A N 1
ATOM 1368 C CA . LYS A 1 169 ? -12.272 -7.999 24.938 1.00 78.94 169 LYS A CA 1
ATOM 1369 C C . LYS A 1 169 ? -11.598 -9.157 24.222 1.00 78.94 169 LYS A C 1
ATOM 1371 O O . LYS A 1 169 ? -12.052 -10.296 24.264 1.00 78.94 169 LYS A O 1
ATOM 1376 N N . THR A 1 170 ? -10.487 -8.854 23.568 1.00 84.12 170 THR A N 1
ATOM 1377 C CA . THR A 1 170 ? -9.653 -9.856 22.910 1.00 84.12 170 THR A CA 1
ATOM 1378 C C . THR A 1 170 ? -8.282 -9.848 23.551 1.00 84.12 170 THR A C 1
ATOM 1380 O O . THR A 1 170 ? -7.752 -8.793 23.901 1.00 84.12 170 THR A O 1
ATOM 1383 N N . SER A 1 171 ? -7.707 -11.039 23.708 1.00 88.56 171 SER A N 1
ATOM 1384 C CA . SER A 1 171 ? -6.327 -11.201 24.137 1.00 88.56 171 SER A CA 1
ATOM 1385 C C . SER A 1 171 ? -5.481 -11.668 22.961 1.00 88.56 171 SER A C 1
ATOM 1387 O O . SER A 1 171 ? -5.694 -12.755 22.425 1.00 88.56 171 SER A O 1
ATOM 1389 N N . VAL A 1 172 ? -4.520 -10.843 22.558 1.00 89.50 172 VAL A N 1
ATOM 1390 C CA . VAL A 1 172 ? -3.528 -11.203 21.546 1.00 89.50 172 VAL A CA 1
ATOM 1391 C C . VAL A 1 172 ? -2.361 -11.882 22.245 1.00 89.50 172 VAL A C 1
ATOM 1393 O O . VAL A 1 172 ? -1.713 -11.292 23.109 1.00 89.50 172 VAL A O 1
ATOM 1396 N N . ASN A 1 173 ? -2.089 -13.130 21.873 1.00 87.81 173 ASN A N 1
ATOM 1397 C CA . ASN A 1 173 ? -0.955 -13.884 22.392 1.00 87.81 173 ASN A CA 1
ATOM 1398 C C . ASN A 1 173 ? 0.337 -13.475 21.659 1.00 87.81 173 ASN A C 1
ATOM 1400 O O . ASN A 1 173 ? 0.431 -13.598 20.435 1.00 87.81 173 ASN A O 1
ATOM 1404 N N . LEU A 1 174 ? 1.327 -13.015 22.426 1.00 87.88 174 LEU A N 1
ATOM 1405 C CA . LEU A 1 174 ? 2.651 -12.608 21.952 1.00 87.88 174 LEU A CA 1
ATOM 1406 C C . LEU A 1 174 ? 3.734 -13.657 22.238 1.00 87.88 174 LEU A C 1
ATOM 1408 O O . LEU A 1 174 ? 4.836 -13.559 21.702 1.00 87.88 174 LEU A O 1
ATOM 1412 N N . SER A 1 175 ? 3.439 -14.688 23.039 1.00 81.94 175 SER A N 1
ATOM 1413 C CA . SER A 1 175 ? 4.427 -15.706 23.424 1.00 81.94 175 SER A CA 1
ATOM 1414 C C . SER A 1 175 ? 4.977 -16.495 22.231 1.00 81.94 175 SER A C 1
ATOM 1416 O O . SER A 1 175 ? 6.071 -17.044 22.306 1.00 81.94 175 SER A O 1
ATOM 1418 N N . LYS A 1 176 ? 4.262 -16.506 21.100 1.00 81.19 176 LYS A N 1
ATOM 1419 C CA . LYS A 1 176 ? 4.719 -17.103 19.835 1.00 81.19 176 LYS A CA 1
ATOM 1420 C C . LYS A 1 176 ? 5.910 -16.380 19.186 1.00 81.19 176 LYS A C 1
ATOM 1422 O O . LYS A 1 176 ? 6.523 -16.944 18.288 1.00 81.19 176 LYS A O 1
ATOM 1427 N N . LEU A 1 177 ? 6.227 -15.150 19.599 1.00 82.94 177 LEU A N 1
ATOM 1428 C CA . LEU A 1 177 ? 7.216 -14.292 18.933 1.00 82.94 177 LEU A CA 1
ATOM 1429 C C . LEU A 1 177 ? 8.640 -14.399 19.513 1.00 82.94 177 LEU A C 1
ATOM 1431 O O . LEU A 1 177 ? 9.498 -13.618 19.115 1.00 82.94 177 LEU A O 1
ATOM 1435 N N . ASN A 1 178 ? 8.908 -15.354 20.418 1.00 82.62 178 ASN A N 1
ATOM 1436 C CA . ASN A 1 178 ? 10.217 -15.552 21.069 1.00 82.62 178 ASN A CA 1
ATOM 1437 C C . ASN A 1 178 ? 10.802 -14.242 21.633 1.00 82.62 178 ASN A C 1
ATOM 1439 O O . ASN A 1 178 ? 11.916 -13.838 21.295 1.00 82.62 178 ASN A O 1
ATOM 1443 N N . LEU A 1 179 ? 10.011 -13.546 22.452 1.00 85.44 179 LEU A N 1
ATOM 1444 C CA . LEU A 1 179 ? 10.376 -12.238 22.992 1.00 85.44 179 LEU A CA 1
ATOM 1445 C C . LEU A 1 179 ? 11.389 -12.354 24.146 1.00 85.44 179 LEU A C 1
ATOM 1447 O O . LEU A 1 179 ? 11.379 -13.363 24.852 1.00 85.44 179 LEU A O 1
ATOM 1451 N N . PRO A 1 180 ? 12.231 -11.325 24.373 1.00 84.38 180 PRO A N 1
ATOM 1452 C CA . PRO A 1 180 ? 13.136 -11.281 25.518 1.00 84.38 180 PRO A CA 1
ATOM 1453 C C . PRO A 1 180 ? 12.401 -11.394 26.858 1.00 84.38 180 PRO A C 1
ATOM 1455 O O . PRO A 1 180 ? 11.255 -10.948 26.987 1.00 84.38 180 PRO A O 1
ATOM 1458 N N . ASP A 1 181 ? 13.094 -11.912 27.871 1.00 78.69 181 ASP A N 1
ATOM 1459 C CA . ASP A 1 181 ? 12.573 -12.017 29.234 1.00 78.69 181 ASP A CA 1
ATOM 1460 C C . ASP A 1 181 ? 12.083 -10.654 29.753 1.00 78.69 181 ASP A C 1
ATOM 1462 O O . ASP A 1 181 ? 12.743 -9.627 29.591 1.00 78.69 181 ASP A O 1
ATOM 1466 N N . GLY A 1 182 ? 10.897 -10.644 30.368 1.00 79.25 182 GLY A N 1
ATOM 1467 C CA . GLY A 1 182 ? 10.224 -9.424 30.833 1.00 79.25 182 GLY A CA 1
ATOM 1468 C C . GLY A 1 182 ? 9.266 -8.788 29.818 1.00 79.25 182 GLY A C 1
ATOM 1469 O O . GLY A 1 182 ? 8.559 -7.846 30.169 1.00 79.25 182 GLY A O 1
ATOM 1470 N N . SER A 1 183 ? 9.187 -9.314 28.592 1.00 85.19 183 SER A N 1
ATOM 1471 C CA . SER A 1 183 ? 8.188 -8.886 27.604 1.00 85.19 183 SER A CA 1
ATOM 1472 C C . SER A 1 183 ? 6.780 -9.384 27.947 1.00 85.19 183 SER A C 1
ATOM 1474 O O . SER A 1 183 ? 6.598 -10.435 28.565 1.00 85.19 183 SER A O 1
ATOM 1476 N N . TYR A 1 184 ? 5.756 -8.660 27.490 1.00 85.69 184 TYR A N 1
ATOM 1477 C CA . TYR A 1 184 ? 4.362 -9.077 27.648 1.00 85.69 184 TYR A CA 1
ATOM 1478 C C . TYR A 1 184 ? 4.080 -10.386 26.891 1.00 85.69 184 TYR A C 1
ATOM 1480 O O . TYR A 1 184 ? 4.349 -10.491 25.697 1.00 85.69 184 TYR A O 1
ATOM 1488 N N . LEU A 1 185 ? 3.485 -11.374 27.568 1.00 86.56 185 LEU A N 1
ATOM 1489 C CA . LEU A 1 185 ? 3.083 -12.651 26.952 1.00 86.56 185 LEU A CA 1
ATOM 1490 C C . LEU A 1 185 ? 1.750 -12.553 26.203 1.00 86.56 185 LEU A C 1
ATOM 1492 O O . LEU A 1 185 ? 1.513 -13.279 25.235 1.00 86.56 185 LEU A O 1
ATOM 1496 N N . SER A 1 186 ? 0.874 -11.659 26.652 1.00 89.44 186 SER A N 1
ATOM 1497 C CA . SER A 1 186 ? -0.409 -11.383 26.020 1.00 89.44 186 SER A CA 1
ATOM 1498 C C . SER A 1 186 ? -0.842 -9.949 26.278 1.00 89.44 186 SER A C 1
ATOM 1500 O O . SER A 1 186 ? -0.627 -9.425 27.373 1.00 89.44 186 SER A O 1
ATOM 1502 N N . VAL A 1 187 ? -1.511 -9.352 25.297 1.00 90.38 187 VAL A N 1
ATOM 1503 C CA . VAL A 1 187 ? -2.065 -8.000 25.390 1.00 90.38 187 VAL A CA 1
ATOM 1504 C C . VAL A 1 187 ? -3.575 -8.073 25.280 1.00 90.38 187 VAL A C 1
ATOM 1506 O O . VAL A 1 187 ? -4.097 -8.716 24.371 1.00 90.38 187 VAL A O 1
ATOM 1509 N N . GLN A 1 188 ? -4.272 -7.445 26.221 1.00 89.31 188 GLN A N 1
ATOM 1510 C CA . GLN A 1 188 ? -5.723 -7.321 26.197 1.00 89.31 188 GLN A CA 1
ATOM 1511 C C . GLN A 1 188 ? -6.121 -5.908 25.798 1.00 89.31 188 GLN A C 1
ATOM 1513 O O . GLN A 1 188 ? -5.553 -4.937 26.292 1.00 89.31 188 GLN A O 1
ATOM 1518 N N . HIS A 1 189 ? -7.105 -5.809 24.914 1.00 88.31 189 HIS A N 1
ATOM 1519 C CA . HIS A 1 189 ? -7.743 -4.546 24.571 1.00 88.31 189 HIS A CA 1
ATOM 1520 C C . HIS A 1 189 ? -9.134 -4.785 23.979 1.00 88.31 189 HIS A C 1
ATOM 1522 O O . HIS A 1 189 ? -9.462 -5.887 23.523 1.00 88.31 189 HIS A O 1
ATOM 1528 N N . ASP A 1 190 ? -9.958 -3.746 24.029 1.00 87.00 190 ASP A N 1
ATOM 1529 C CA . ASP A 1 190 ? -11.373 -3.776 23.690 1.00 87.00 190 ASP A CA 1
ATOM 1530 C C . ASP A 1 190 ? -11.722 -2.693 22.655 1.00 87.00 190 ASP A C 1
ATOM 1532 O O . ASP A 1 190 ? -11.614 -2.934 21.454 1.00 87.00 190 ASP A O 1
ATOM 1536 N N . ILE A 1 191 ? -12.124 -1.501 23.095 1.00 90.69 191 ILE A N 1
ATOM 1537 C CA . ILE A 1 191 ? -12.683 -0.422 22.275 1.00 90.69 191 ILE A CA 1
ATOM 1538 C C . ILE A 1 191 ? -11.662 0.062 21.238 1.00 90.69 191 ILE A C 1
ATOM 1540 O O . ILE A 1 191 ? -12.020 0.427 20.118 1.00 90.69 191 ILE A O 1
ATOM 1544 N N . SER A 1 192 ? -10.368 0.006 21.563 1.00 92.25 192 SER A N 1
ATOM 1545 C CA . SER A 1 192 ? -9.296 0.411 20.645 1.00 92.25 192 SER A CA 1
ATOM 1546 C C . SER A 1 192 ? -9.222 -0.430 19.366 1.00 92.25 192 SER A C 1
ATOM 1548 O O . SER A 1 192 ? -8.696 0.045 18.361 1.00 92.25 192 SER A O 1
ATOM 1550 N N . ARG A 1 193 ? -9.807 -1.637 19.347 1.00 93.19 193 ARG A N 1
ATOM 1551 C CA . ARG A 1 193 ? -9.829 -2.519 18.167 1.00 93.19 193 ARG A CA 1
ATOM 1552 C C . ARG A 1 193 ? -10.482 -1.867 16.947 1.00 93.19 193 ARG A C 1
ATOM 1554 O O . ARG A 1 193 ? -9.949 -2.005 15.849 1.00 93.19 193 ARG A O 1
ATOM 1561 N N . PHE A 1 194 ? -11.592 -1.156 17.142 1.00 94.50 194 PHE A N 1
ATOM 1562 C CA . PHE A 1 194 ? -12.314 -0.459 16.069 1.00 94.50 194 PHE A CA 1
ATOM 1563 C C . PHE A 1 194 ? -12.211 1.066 16.165 1.00 94.50 194 PHE A C 1
ATOM 1565 O O . PHE A 1 194 ? -12.295 1.745 15.145 1.00 94.50 194 PHE A O 1
ATOM 1572 N N . LYS A 1 195 ? -11.937 1.619 17.356 1.00 95.00 195 LYS A N 1
ATOM 1573 C CA . LYS A 1 195 ? -11.698 3.059 17.526 1.00 95.00 195 LYS A CA 1
ATOM 1574 C C . LYS A 1 195 ? -10.427 3.529 16.814 1.00 95.00 195 LYS A C 1
ATOM 1576 O O . LYS A 1 195 ? -10.451 4.589 16.200 1.00 95.00 195 LYS A O 1
ATOM 1581 N N . SER A 1 196 ? -9.331 2.765 16.852 1.00 95.25 196 SER A N 1
ATOM 1582 C CA . SER A 1 196 ? -8.072 3.199 16.222 1.00 95.25 196 SER A CA 1
ATOM 1583 C C . SER A 1 196 ? -8.141 3.259 14.684 1.00 95.25 196 SER A C 1
ATOM 1585 O O . SER A 1 196 ? -7.634 4.231 14.116 1.00 95.25 196 SER A O 1
ATOM 1587 N N . PRO A 1 197 ? -8.778 2.292 13.986 1.00 96.19 197 PRO A N 1
ATOM 1588 C CA . PRO A 1 197 ? -9.034 2.391 12.546 1.00 96.19 197 PRO A CA 1
ATOM 1589 C C . PRO A 1 197 ? -10.105 3.416 12.144 1.00 96.19 197 PRO A C 1
ATOM 1591 O O . PRO A 1 197 ? -10.118 3.831 10.987 1.00 96.19 197 PRO A O 1
ATOM 1594 N N . GLU A 1 198 ? -10.979 3.860 13.058 1.00 96.44 198 GLU A N 1
ATOM 1595 C CA . GLU A 1 198 ? -12.045 4.824 12.732 1.00 96.44 198 GLU A CA 1
ATOM 1596 C C . GLU A 1 198 ? -11.496 6.144 12.174 1.00 96.44 198 GLU A C 1
ATOM 1598 O O . GLU A 1 198 ? -12.170 6.798 11.386 1.00 96.44 198 GLU A O 1
ATOM 1603 N N . GLY A 1 199 ? -10.240 6.493 12.471 1.00 94.75 199 GLY A N 1
ATOM 1604 C CA . GLY A 1 199 ? -9.582 7.680 11.919 1.00 94.75 199 GLY A CA 1
ATOM 1605 C C . GLY A 1 199 ? -9.533 7.764 10.388 1.00 94.75 199 GLY A C 1
ATOM 1606 O O . GLY A 1 199 ? -9.459 8.863 9.841 1.00 94.75 199 GLY A O 1
ATOM 1607 N N . PHE A 1 200 ? -9.672 6.642 9.668 1.00 95.88 200 PHE A N 1
ATOM 1608 C CA . PHE A 1 200 ? -9.852 6.669 8.210 1.00 95.88 200 PHE A CA 1
ATOM 1609 C C . PHE A 1 200 ? -11.170 7.329 7.781 1.00 95.88 200 PHE A C 1
ATOM 1611 O O . PHE A 1 200 ? -11.246 7.909 6.696 1.00 95.88 200 PHE A O 1
ATOM 1618 N N . PHE A 1 201 ? -12.209 7.243 8.609 1.00 95.50 201 PHE A N 1
ATOM 1619 C CA . PHE A 1 201 ? -13.561 7.716 8.312 1.00 95.50 201 PHE A CA 1
ATOM 1620 C C . PHE A 1 201 ? -13.971 8.918 9.167 1.00 95.50 201 PHE A C 1
ATOM 1622 O O . PHE A 1 201 ? -14.830 9.684 8.735 1.00 95.50 201 PHE A O 1
ATOM 1629 N N . ASN A 1 202 ? -13.308 9.132 10.304 1.00 94.00 202 ASN A N 1
ATOM 1630 C CA . ASN A 1 202 ? -13.447 10.298 11.162 1.00 94.00 202 ASN A CA 1
ATOM 1631 C C . ASN A 1 202 ? -12.072 10.779 11.656 1.00 94.00 202 ASN A C 1
ATOM 1633 O O . ASN A 1 202 ? -11.536 10.269 12.638 1.00 94.00 202 ASN A O 1
ATOM 1637 N N . VAL A 1 203 ? -11.512 11.783 10.984 1.00 89.19 203 VAL A N 1
ATOM 1638 C CA . VAL A 1 203 ? -10.151 12.293 11.235 1.00 89.19 203 VAL A CA 1
ATOM 1639 C C . VAL A 1 203 ? -9.960 12.917 12.616 1.00 89.19 203 VAL A C 1
ATOM 1641 O O . VAL A 1 203 ? -8.828 12.946 13.102 1.00 89.19 203 VAL A O 1
ATOM 1644 N N . ASP A 1 204 ? -11.045 13.311 13.290 1.00 90.38 204 ASP A N 1
ATOM 1645 C CA . ASP A 1 204 ? -11.006 13.818 14.665 1.00 90.38 204 ASP A CA 1
ATOM 1646 C C . ASP A 1 204 ? -10.434 12.764 15.628 1.00 90.38 204 ASP A C 1
ATOM 1648 O O . ASP A 1 204 ? -9.776 13.103 16.606 1.00 90.38 204 ASP A O 1
ATOM 1652 N N . MET A 1 205 ? -10.588 11.469 15.312 1.00 89.38 205 MET A N 1
ATOM 1653 C CA . MET A 1 205 ? -10.012 10.361 16.090 1.00 89.38 205 MET A CA 1
ATOM 1654 C C . MET A 1 205 ? -8.480 10.317 16.047 1.00 89.38 205 MET A C 1
ATOM 1656 O O . MET A 1 205 ? -7.859 9.670 16.893 1.00 89.38 205 MET A O 1
ATOM 1660 N N . TRP A 1 206 ? -7.868 10.944 15.042 1.00 92.50 206 TRP A N 1
ATOM 1661 C CA . TRP A 1 206 ? -6.417 11.067 14.912 1.00 92.50 206 TRP A CA 1
ATOM 1662 C C . TRP A 1 206 ? -5.915 12.483 15.200 1.00 92.50 206 TRP A C 1
ATOM 1664 O O . TRP A 1 206 ? -4.705 12.692 15.130 1.00 92.50 206 TRP A O 1
ATOM 1674 N N . GLU A 1 207 ? -6.813 13.425 15.517 1.00 89.50 207 GLU A N 1
ATOM 1675 C CA . GLU A 1 207 ? -6.495 14.841 15.738 1.00 89.50 207 GLU A CA 1
ATOM 1676 C C . GLU A 1 207 ? -5.712 15.443 14.552 1.00 89.50 207 GLU A C 1
ATOM 1678 O O . GLU A 1 207 ? -4.688 16.108 14.717 1.00 89.50 207 GLU A O 1
ATOM 1683 N N . LEU A 1 208 ? -6.160 15.147 13.323 1.00 87.94 208 LEU A N 1
ATOM 1684 C CA . LEU A 1 208 ? -5.519 15.596 12.083 1.00 87.94 208 LEU A CA 1
ATOM 1685 C C . LEU A 1 208 ? -6.443 16.477 11.240 1.00 87.94 208 LEU A C 1
ATOM 1687 O O . LEU A 1 208 ? -7.582 16.112 10.974 1.00 87.94 208 LEU A O 1
ATOM 1691 N N . ASP A 1 209 ? -5.881 17.535 10.655 1.00 88.50 209 ASP A N 1
ATOM 1692 C CA . ASP A 1 209 ? -6.576 18.437 9.719 1.00 88.50 209 ASP A CA 1
ATOM 1693 C C . ASP A 1 209 ? -6.609 17.915 8.261 1.00 88.50 209 ASP A C 1
ATOM 1695 O O . ASP A 1 209 ? -6.593 18.687 7.301 1.00 88.50 209 ASP A O 1
ATOM 1699 N N . TYR A 1 210 ? -6.592 16.595 8.061 1.00 88.44 210 TYR A N 1
ATOM 1700 C CA . TYR A 1 210 ? -6.539 15.967 6.731 1.00 88.44 210 TYR A CA 1
ATOM 1701 C C . TYR A 1 210 ? -7.901 15.393 6.323 1.00 88.44 210 TYR A C 1
ATOM 1703 O O . TYR A 1 210 ? -8.713 15.070 7.187 1.00 88.44 210 TYR A O 1
ATOM 1711 N N . PRO A 1 211 ? -8.191 15.236 5.016 1.00 90.94 211 PRO A N 1
ATOM 1712 C CA . PRO A 1 211 ? -9.442 14.631 4.582 1.00 90.94 211 PRO A CA 1
ATOM 1713 C C . PRO A 1 211 ? -9.515 13.153 4.983 1.00 90.94 211 PRO A C 1
ATOM 1715 O O . PRO A 1 211 ? -8.533 12.412 4.903 1.00 90.94 211 PRO A O 1
ATOM 1718 N N . THR A 1 212 ? -10.719 12.717 5.349 1.00 94.12 212 THR A N 1
ATOM 1719 C CA . THR A 1 212 ? -11.068 11.302 5.518 1.00 94.12 212 THR A CA 1
ATOM 1720 C C . THR A 1 212 ? -10.904 10.552 4.196 1.00 94.12 212 THR A C 1
ATOM 1722 O O . THR A 1 212 ? -10.897 11.147 3.118 1.00 94.12 212 THR A O 1
ATOM 1725 N N . LEU A 1 213 ? -10.826 9.225 4.251 1.00 95.25 213 LEU A N 1
ATOM 1726 C CA . LEU A 1 213 ? -10.594 8.372 3.086 1.00 95.25 213 LEU A CA 1
ATOM 1727 C C . LEU A 1 213 ? -11.622 8.589 1.966 1.00 95.25 213 LEU A C 1
ATOM 1729 O O . LEU A 1 213 ? -11.257 8.729 0.801 1.00 95.25 213 LEU A O 1
ATOM 1733 N N . HIS A 1 214 ? -12.904 8.673 2.322 1.00 93.94 214 HIS A N 1
ATOM 1734 C CA . HIS A 1 214 ? -13.990 8.909 1.369 1.00 93.94 214 HIS A CA 1
ATOM 1735 C C . HIS A 1 214 ? -13.947 10.331 0.780 1.00 93.94 214 HIS A C 1
ATOM 1737 O O . HIS A 1 214 ? -14.221 10.512 -0.403 1.00 93.94 214 HIS A O 1
ATOM 1743 N N . LYS A 1 215 ? -13.525 11.340 1.559 1.00 93.69 215 LYS A N 1
ATOM 1744 C CA . LYS A 1 215 ? -13.300 12.703 1.046 1.00 93.69 215 LYS A CA 1
ATOM 1745 C C . LYS A 1 215 ? -12.083 12.768 0.127 1.00 93.69 215 LYS A C 1
ATOM 1747 O O . LYS A 1 215 ? -12.131 13.456 -0.882 1.00 93.69 215 LYS A O 1
ATOM 1752 N N . LEU A 1 216 ? -11.017 12.032 0.437 1.00 94.56 216 LEU A N 1
ATOM 1753 C CA . LEU A 1 216 ? -9.835 11.940 -0.420 1.00 94.56 216 LEU A CA 1
ATOM 1754 C C . LEU A 1 216 ? -10.171 11.268 -1.759 1.00 94.56 216 LEU A C 1
ATOM 1756 O O . LEU A 1 216 ? -9.720 11.722 -2.810 1.00 94.56 216 LEU A O 1
ATOM 1760 N N . TYR A 1 217 ? -11.006 10.227 -1.728 1.00 93.19 217 TYR A N 1
ATOM 1761 C CA . TYR A 1 217 ? -11.581 9.633 -2.932 1.00 93.19 217 TYR A CA 1
ATOM 1762 C C . TYR A 1 217 ? -12.416 10.654 -3.717 1.00 93.19 217 TYR A C 1
ATOM 1764 O O . TYR A 1 217 ? -12.230 10.794 -4.923 1.00 93.19 217 TYR A O 1
ATOM 1772 N N . GLN A 1 218 ? -13.256 11.444 -3.041 1.00 90.94 218 GLN A N 1
ATOM 1773 C CA . GLN A 1 218 ? -14.010 12.521 -3.687 1.00 90.94 218 GLN A CA 1
ATOM 1774 C C . GLN A 1 218 ? -13.092 13.559 -4.349 1.00 90.94 218 GLN A C 1
ATOM 1776 O O . GLN A 1 218 ? -13.332 13.938 -5.490 1.00 90.94 218 GLN A O 1
ATOM 1781 N N . THR A 1 219 ? -11.995 13.953 -3.695 1.00 92.19 219 THR A N 1
ATOM 1782 C CA . THR A 1 219 ? -10.987 14.837 -4.297 1.00 92.19 219 THR A CA 1
ATOM 1783 C C . THR A 1 219 ? -10.396 14.236 -5.572 1.00 92.19 219 THR A C 1
ATOM 1785 O O . THR A 1 219 ? -10.255 14.951 -6.558 1.00 92.19 219 THR A O 1
ATOM 1788 N N . CYS A 1 220 ? -10.090 12.935 -5.594 1.00 90.94 220 CYS A N 1
ATOM 1789 C CA . CYS A 1 220 ? -9.646 12.248 -6.813 1.00 90.94 220 CYS A CA 1
ATOM 1790 C C . CYS A 1 220 ? -10.688 12.369 -7.939 1.00 90.94 220 CYS A C 1
ATOM 1792 O O . CYS A 1 220 ? -10.337 12.719 -9.066 1.00 90.94 220 CYS A O 1
ATOM 1794 N N . LEU A 1 221 ? -11.973 12.165 -7.632 1.00 86.38 221 LEU A N 1
ATOM 1795 C CA . LEU A 1 221 ? -13.054 12.326 -8.606 1.00 86.38 221 LEU A CA 1
ATOM 1796 C C . LEU A 1 221 ? -13.184 13.764 -9.120 1.00 86.38 221 LEU A C 1
ATOM 1798 O O . LEU A 1 221 ? -13.357 13.973 -10.318 1.00 86.38 221 LEU A O 1
ATOM 1802 N N . ASP A 1 222 ? -13.091 14.755 -8.239 1.00 85.94 222 ASP A N 1
ATOM 1803 C CA . ASP A 1 222 ? -13.202 16.169 -8.607 1.00 85.94 222 ASP A CA 1
ATOM 1804 C C . ASP A 1 222 ? -12.023 16.624 -9.473 1.00 85.94 222 ASP A C 1
ATOM 1806 O O . ASP A 1 222 ? -12.203 17.325 -10.471 1.00 85.94 222 ASP A O 1
ATOM 1810 N N . LEU A 1 223 ? -10.821 16.150 -9.152 1.00 87.19 223 LEU A N 1
ATOM 1811 C CA . LEU A 1 223 ? -9.630 16.367 -9.963 1.00 87.19 223 LEU A CA 1
ATOM 1812 C C . LEU A 1 223 ? -9.751 15.703 -11.342 1.00 87.19 223 LEU A C 1
ATOM 1814 O O . LEU A 1 223 ? -9.457 16.331 -12.358 1.00 87.19 223 LEU A O 1
ATOM 1818 N N . LEU A 1 224 ? -10.247 14.464 -11.404 1.00 82.19 224 LEU A N 1
ATOM 1819 C CA . LEU A 1 224 ? -10.525 13.787 -12.671 1.00 82.19 224 LEU A CA 1
ATOM 1820 C C . LEU A 1 224 ? -11.537 14.548 -13.530 1.00 82.19 224 LEU A C 1
ATOM 1822 O O . LEU A 1 224 ? -11.332 14.681 -14.735 1.00 82.19 224 LEU A O 1
ATOM 1826 N N . ARG A 1 225 ? -12.606 15.075 -12.923 1.00 76.88 225 ARG A N 1
ATOM 1827 C CA . ARG A 1 225 ? -13.608 15.901 -13.616 1.00 76.88 225 ARG A CA 1
ATOM 1828 C C . ARG A 1 225 ? -12.967 17.128 -14.253 1.00 76.88 225 ARG A C 1
ATOM 1830 O O . ARG A 1 225 ? -13.230 17.403 -15.423 1.00 76.88 225 ARG A O 1
ATOM 1837 N N . ALA A 1 226 ? -12.100 17.816 -13.511 1.00 78.06 226 ALA A N 1
ATOM 1838 C CA . ALA A 1 226 ? -11.384 18.989 -13.999 1.00 78.06 226 ALA A CA 1
ATOM 1839 C C . ALA A 1 226 ? -10.425 18.648 -15.153 1.00 78.06 226 ALA A C 1
ATOM 1841 O O . ALA A 1 226 ? -10.406 19.348 -16.159 1.00 78.06 226 ALA A O 1
ATOM 1842 N N . VAL A 1 227 ? -9.665 17.554 -15.042 1.00 74.69 227 VAL A N 1
ATOM 1843 C CA . VAL A 1 227 ? -8.710 17.122 -16.082 1.00 74.69 227 VAL A CA 1
ATOM 1844 C C . VAL A 1 227 ? -9.421 16.687 -17.359 1.00 74.69 227 VAL A C 1
ATOM 1846 O O . VAL A 1 227 ? -8.973 16.998 -18.460 1.00 74.69 227 VAL A O 1
ATOM 1849 N N . LEU A 1 228 ? -10.528 15.960 -17.222 1.00 68.00 228 LEU A N 1
ATOM 1850 C CA . LEU A 1 228 ? -11.265 15.424 -18.359 1.00 68.00 228 LEU A CA 1
ATOM 1851 C C . LEU A 1 228 ? -12.267 16.433 -18.947 1.00 68.00 228 LEU A C 1
ATOM 1853 O O . LEU A 1 228 ? -12.908 16.111 -19.942 1.00 68.00 228 LEU A O 1
ATOM 1857 N N . ASN A 1 229 ? -12.404 17.637 -18.367 1.00 63.50 229 ASN A N 1
ATOM 1858 C CA . ASN A 1 229 ? -13.448 18.619 -18.702 1.00 63.50 229 ASN A CA 1
ATOM 1859 C C . ASN A 1 229 ? -14.867 18.015 -18.704 1.00 63.50 229 ASN A C 1
ATOM 1861 O O . ASN A 1 229 ? -15.736 18.421 -19.478 1.00 63.50 229 ASN A O 1
ATOM 1865 N N . ILE A 1 230 ? -15.117 17.030 -17.837 1.00 56.62 230 ILE A N 1
ATOM 1866 C CA . ILE A 1 230 ? -16.410 16.347 -17.770 1.00 56.62 230 ILE A CA 1
ATOM 1867 C C . ILE A 1 230 ? -17.304 17.109 -16.802 1.00 56.62 230 ILE A C 1
ATOM 1869 O O . ILE A 1 230 ? -17.118 17.062 -15.585 1.00 56.62 230 ILE A O 1
ATOM 1873 N N . ASN A 1 231 ? -18.314 17.778 -17.349 1.00 45.69 231 ASN A N 1
ATOM 1874 C CA . ASN A 1 231 ? -19.363 18.405 -16.563 1.00 45.69 231 ASN A CA 1
ATOM 1875 C C . ASN A 1 231 ? -20.396 17.327 -16.183 1.00 45.69 231 ASN A C 1
ATOM 1877 O O . ASN A 1 231 ? -21.270 16.994 -16.973 1.00 45.69 231 ASN A O 1
ATOM 1881 N N . LEU A 1 232 ? -20.273 16.722 -14.996 1.00 41.84 232 LEU A N 1
ATOM 1882 C CA . LEU A 1 232 ? -21.187 15.661 -14.532 1.00 41.84 232 LEU A CA 1
ATOM 1883 C C . LEU A 1 232 ? -22.553 16.179 -14.034 1.00 41.84 232 LEU A C 1
ATOM 1885 O O . LEU A 1 232 ? -23.402 15.369 -13.675 1.00 41.84 232 LEU A O 1
ATOM 1889 N N . ASN A 1 233 ? -22.823 17.488 -14.101 1.00 35.97 233 ASN A N 1
ATOM 1890 C CA . ASN A 1 233 ? -24.161 18.067 -13.880 1.00 35.97 233 ASN A CA 1
ATOM 1891 C C . ASN A 1 233 ? -25.123 17.845 -15.072 1.00 35.97 233 ASN A C 1
ATOM 1893 O O . ASN A 1 233 ? -26.071 18.600 -15.278 1.00 35.97 233 ASN A O 1
ATOM 1897 N N . CYS A 1 234 ? -24.914 16.797 -15.872 1.00 37.72 234 CYS A N 1
ATOM 1898 C CA . CYS A 1 234 ? -25.789 16.440 -16.990 1.00 37.72 234 CYS A CA 1
ATOM 1899 C C . CYS A 1 234 ? -27.157 15.878 -16.563 1.00 37.72 234 CYS A C 1
ATOM 1901 O O . CYS A 1 234 ? -27.890 15.400 -17.419 1.00 37.72 234 CYS A O 1
ATOM 1903 N N . THR A 1 235 ? -27.548 15.954 -15.290 1.00 33.91 235 THR A N 1
ATOM 1904 C CA . THR A 1 235 ? -28.955 15.766 -14.908 1.00 33.91 235 THR A CA 1
ATOM 1905 C C . THR A 1 235 ? -29.803 16.986 -15.282 1.00 33.91 235 THR A C 1
ATOM 1907 O O . THR A 1 235 ? -30.906 16.818 -15.788 1.00 33.91 235 THR A O 1
ATOM 1910 N N . GLU A 1 236 ? -29.279 18.212 -15.161 1.00 32.12 236 GLU A N 1
ATOM 1911 C CA . GLU A 1 236 ? -30.045 19.433 -15.481 1.00 32.12 236 GLU A CA 1
ATOM 1912 C C . GLU A 1 236 ? -30.114 19.727 -16.988 1.00 32.12 236 GLU A C 1
ATOM 1914 O O . GLU A 1 236 ? -31.098 20.285 -17.475 1.00 32.12 236 GLU A O 1
ATOM 1919 N N . PHE A 1 237 ? -29.109 19.301 -17.761 1.00 32.56 237 PHE A N 1
ATOM 1920 C CA . PHE A 1 237 ? -29.112 19.487 -19.219 1.00 32.56 237 PHE A CA 1
ATOM 1921 C C . PHE A 1 237 ? -30.107 18.566 -19.943 1.00 32.56 237 PHE A C 1
ATOM 1923 O O . PHE A 1 237 ? -30.528 18.874 -21.055 1.00 32.56 237 PHE A O 1
ATOM 1930 N N . ILE A 1 238 ? -30.504 17.453 -19.317 1.00 32.97 238 ILE A N 1
ATOM 1931 C CA . ILE A 1 238 ? -31.439 16.485 -19.904 1.00 32.97 238 ILE A CA 1
ATOM 1932 C C . ILE A 1 238 ? -32.896 16.911 -19.656 1.00 32.97 238 ILE A C 1
ATOM 1934 O O . ILE A 1 238 ? -33.722 16.780 -20.555 1.00 32.97 238 ILE A O 1
ATOM 1938 N N . GLU A 1 239 ? -33.232 17.500 -18.503 1.00 28.77 239 GLU A N 1
ATOM 1939 C CA . GLU A 1 239 ? -34.619 17.909 -18.208 1.00 28.77 239 GLU A CA 1
ATOM 1940 C C . GLU A 1 239 ? -35.075 19.159 -18.984 1.00 28.77 239 GLU A C 1
ATOM 1942 O O . GLU A 1 239 ? -36.234 19.235 -19.404 1.00 28.77 239 GLU A O 1
ATOM 1947 N N . GLY A 1 240 ? -34.170 20.111 -19.242 1.00 27.86 240 GLY A N 1
ATOM 1948 C CA . GLY A 1 240 ? -34.496 21.359 -19.946 1.00 27.86 240 GLY A CA 1
ATOM 1949 C C . GLY A 1 240 ? -34.895 21.172 -21.416 1.00 27.86 240 GLY A C 1
ATOM 1950 O O . GLY A 1 240 ? -35.818 21.832 -21.894 1.00 27.86 240 GLY A O 1
ATOM 1951 N N . GLU A 1 241 ? -34.256 20.242 -22.134 1.00 32.97 241 GLU A N 1
ATOM 1952 C CA . GLU A 1 241 ? -34.564 19.976 -23.549 1.00 32.97 241 GLU A CA 1
ATOM 1953 C C . GLU A 1 241 ? -35.673 18.926 -23.749 1.00 32.97 241 GLU A C 1
ATOM 1955 O O . GLU A 1 241 ? -36.413 19.002 -24.733 1.00 32.97 241 GLU A O 1
ATOM 1960 N N . LEU A 1 242 ? -35.884 17.998 -22.803 1.00 32.94 242 LEU A N 1
ATOM 1961 C CA . LEU A 1 242 ? -36.996 17.032 -22.862 1.00 32.94 242 LEU A CA 1
ATOM 1962 C C . LEU A 1 242 ? -38.372 17.695 -22.681 1.00 32.94 242 LEU A C 1
ATOM 1964 O O . LEU A 1 242 ? -39.343 17.286 -23.325 1.00 32.94 242 LEU A O 1
ATOM 1968 N N . LEU A 1 243 ? -38.460 18.764 -21.881 1.00 30.34 243 LEU A N 1
ATOM 1969 C CA . LEU A 1 243 ? -39.675 19.582 -21.775 1.00 30.34 243 LEU A CA 1
ATOM 1970 C C . LEU A 1 243 ? -39.949 20.390 -23.057 1.00 30.34 243 LEU A C 1
ATOM 1972 O O . LEU A 1 243 ? -41.110 20.571 -23.428 1.00 30.34 243 LEU A O 1
ATOM 1976 N N . GLY A 1 244 ? -38.902 20.792 -23.786 1.00 29.98 244 GLY A N 1
ATOM 1977 C CA . GLY A 1 244 ? -39.020 21.411 -25.111 1.00 29.98 244 GLY A CA 1
ATOM 1978 C C . GLY A 1 244 ? -39.458 20.426 -26.202 1.00 29.98 244 GLY A C 1
ATOM 1979 O O . GLY A 1 244 ? -40.313 20.749 -27.026 1.00 29.98 244 GLY A O 1
ATOM 1980 N N . ALA A 1 245 ? -38.945 19.193 -26.177 1.00 31.69 245 ALA A N 1
ATOM 1981 C CA . ALA A 1 245 ? -39.277 18.155 -27.157 1.00 31.69 245 ALA A CA 1
ATOM 1982 C C . ALA A 1 245 ? -40.702 17.583 -26.984 1.00 31.69 245 ALA A C 1
ATOM 1984 O O . ALA A 1 245 ? -41.370 17.265 -27.971 1.00 31.69 245 ALA A O 1
ATOM 1985 N N . SER A 1 246 ? -41.211 17.506 -25.749 1.00 28.00 246 SER A N 1
ATOM 1986 C CA . SER A 1 246 ? -42.588 17.063 -25.462 1.00 28.00 246 SER A CA 1
ATOM 1987 C C . SER A 1 246 ? -43.651 18.087 -25.899 1.00 28.00 246 SER A C 1
ATOM 1989 O O . SER A 1 246 ? -44.759 17.719 -26.306 1.00 28.00 246 SER A O 1
ATOM 1991 N N . ALA A 1 247 ? -43.308 19.382 -25.902 1.00 29.11 247 ALA A N 1
ATOM 1992 C CA . ALA A 1 247 ? -44.193 20.448 -26.374 1.00 29.11 247 ALA A CA 1
ATOM 1993 C C . ALA A 1 247 ? -44.392 20.429 -27.904 1.00 29.11 247 ALA A C 1
ATOM 1995 O O . ALA A 1 247 ? -45.478 20.748 -28.388 1.00 29.11 247 ALA A O 1
ATOM 1996 N N . VAL A 1 248 ? -43.385 19.991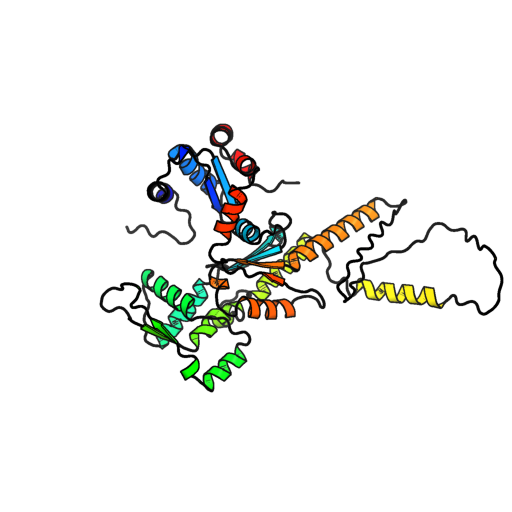 -28.668 1.00 34.12 248 VAL A N 1
ATOM 1997 C CA . VAL A 1 248 ? -43.454 19.911 -30.141 1.00 34.12 248 VAL A CA 1
ATOM 1998 C C . VAL A 1 248 ? -44.245 18.681 -30.613 1.00 34.12 248 VAL A C 1
ATOM 2000 O O . VAL A 1 248 ? -44.943 18.745 -31.626 1.00 34.12 248 VAL A O 1
ATOM 2003 N N . LEU A 1 249 ? -44.221 17.577 -29.859 1.00 33.53 249 LEU A N 1
ATOM 2004 C CA . LEU A 1 249 ? -44.939 16.343 -30.211 1.00 33.53 249 LEU A CA 1
ATOM 2005 C C . LEU A 1 249 ? -46.450 16.391 -29.918 1.00 33.53 249 LEU A C 1
ATOM 2007 O O . LEU A 1 249 ? -47.220 15.695 -30.579 1.00 33.53 249 LEU A O 1
ATOM 2011 N N . ASN A 1 250 ? -46.902 17.235 -28.985 1.00 30.78 250 ASN A N 1
ATOM 2012 C CA . ASN A 1 250 ? -48.325 17.351 -28.636 1.00 30.78 250 ASN A CA 1
ATOM 2013 C C . ASN A 1 250 ? -49.111 18.387 -29.463 1.00 30.78 250 ASN A C 1
ATOM 2015 O O . ASN A 1 250 ? -50.338 18.427 -29.366 1.00 30.78 250 ASN A O 1
ATOM 2019 N N . ALA A 1 251 ? -48.449 19.186 -30.306 1.00 31.61 251 ALA A N 1
ATOM 2020 C CA . ALA A 1 251 ? -49.107 20.204 -31.133 1.00 31.61 251 ALA A CA 1
ATOM 2021 C C . ALA A 1 251 ? -49.701 19.665 -32.454 1.00 31.61 251 ALA A C 1
ATOM 2023 O O . ALA A 1 251 ? -50.486 20.359 -33.093 1.00 31.61 251 ALA A O 1
ATOM 2024 N N . ASN A 1 252 ? -49.385 18.425 -32.850 1.00 31.17 252 ASN A N 1
ATOM 2025 C CA . ASN A 1 252 ? -49.809 17.844 -34.129 1.00 31.17 252 ASN A CA 1
ATOM 2026 C C . ASN A 1 252 ? -50.591 16.534 -33.946 1.00 31.17 252 ASN A C 1
ATOM 2028 O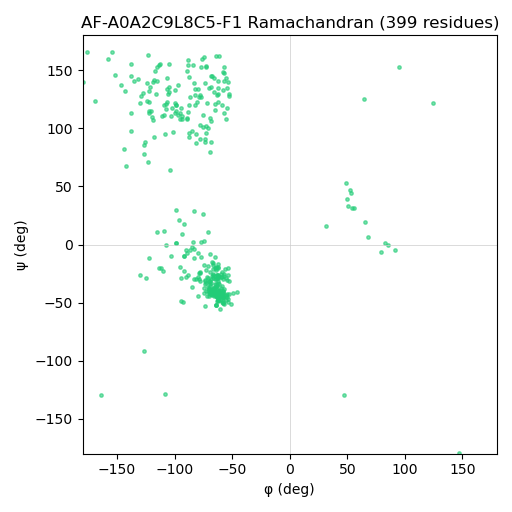 O . ASN A 1 252 ? -50.127 15.452 -34.301 1.00 31.17 252 ASN A O 1
ATOM 2032 N N . LYS A 1 253 ? -51.822 16.626 -33.434 1.00 28.41 253 LYS A N 1
ATOM 2033 C CA . LYS A 1 253 ? -52.847 15.598 -33.675 1.00 28.41 253 LYS A CA 1
ATOM 2034 C C . LYS A 1 253 ? -53.833 16.110 -34.727 1.00 28.41 253 LYS A C 1
ATOM 2036 O O . LYS A 1 253 ? -54.627 16.990 -34.398 1.00 28.41 253 LYS A O 1
ATOM 2041 N N . PRO A 1 254 ? -53.863 15.561 -35.954 1.00 29.77 254 PRO A N 1
ATOM 2042 C CA . PRO A 1 254 ? -55.015 15.733 -36.816 1.00 29.77 254 PRO A CA 1
ATOM 2043 C C . PRO A 1 254 ? -56.089 14.705 -36.436 1.00 29.77 254 PRO A C 1
ATOM 2045 O O . PRO A 1 254 ? -55.837 13.505 -36.320 1.00 29.77 25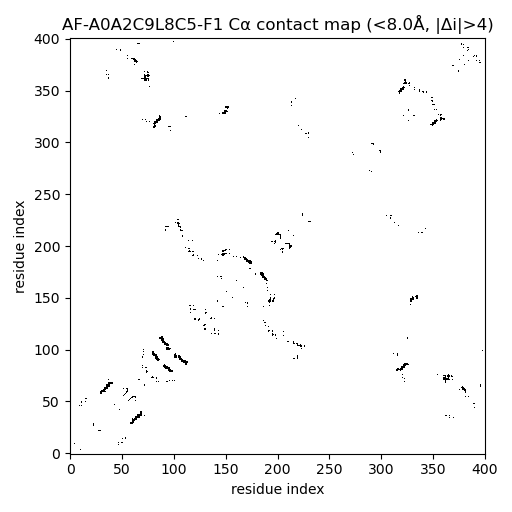4 PRO A O 1
ATOM 2048 N N . ASN A 1 255 ? -57.302 15.207 -36.223 1.00 30.19 255 ASN A N 1
ATOM 2049 C CA . ASN A 1 255 ? -58.516 14.413 -36.091 1.00 30.19 255 ASN A CA 1
ATOM 2050 C C . ASN A 1 255 ? -58.843 13.709 -37.419 1.00 30.19 255 ASN A C 1
ATOM 2052 O O . ASN A 1 255 ? -58.935 14.379 -38.438 1.00 30.19 255 ASN A O 1
ATOM 2056 N N . GLY A 1 256 ? -59.113 12.401 -37.352 1.00 32.84 256 GLY A N 1
ATOM 2057 C CA . GLY A 1 256 ? -60.065 11.668 -38.201 1.00 32.84 256 GLY A CA 1
ATOM 2058 C C . GLY A 1 256 ? -59.806 11.561 -39.714 1.00 32.84 256 GLY A C 1
ATOM 2059 O O . GLY A 1 256 ? -59.807 12.549 -40.434 1.00 32.84 256 GLY A O 1
ATOM 2060 N N . GLY A 1 257 ? -59.787 10.322 -40.222 1.00 26.59 257 GLY A N 1
ATOM 2061 C CA . GLY A 1 257 ? -60.164 10.019 -41.611 1.00 26.59 257 GLY A CA 1
ATOM 2062 C C . GLY A 1 257 ? -59.117 9.276 -42.446 1.00 26.59 257 GLY A C 1
ATOM 2063 O O . GLY A 1 257 ? -58.008 9.747 -42.659 1.00 26.59 257 GLY A O 1
ATOM 2064 N N . ASN A 1 258 ? -59.515 8.109 -42.960 1.00 35.75 258 ASN A N 1
ATOM 2065 C CA . ASN A 1 258 ? -58.790 7.294 -43.938 1.00 35.75 258 ASN A CA 1
ATOM 2066 C C . ASN A 1 258 ? -58.390 8.088 -45.196 1.00 35.75 258 ASN A C 1
ATOM 2068 O O . ASN A 1 258 ? -59.271 8.628 -45.857 1.00 35.75 258 ASN A O 1
ATOM 2072 N N . THR A 1 259 ? -57.120 8.031 -45.616 1.00 25.62 259 THR A N 1
ATOM 2073 C CA . THR A 1 259 ? -56.678 7.760 -47.008 1.00 25.62 259 THR A CA 1
ATOM 2074 C C . THR A 1 259 ? -55.149 7.767 -47.110 1.00 25.62 259 THR A C 1
ATOM 2076 O O . THR A 1 259 ? -54.469 8.588 -46.507 1.00 25.62 259 THR A O 1
ATOM 2079 N N . LYS A 1 260 ? -54.595 6.828 -47.890 1.00 37.34 260 LYS A N 1
ATOM 2080 C CA . LYS A 1 260 ? -53.179 6.814 -48.280 1.00 37.34 260 LYS A CA 1
ATOM 2081 C C . LYS A 1 260 ? -52.888 8.032 -49.164 1.00 37.34 260 LYS A C 1
ATOM 2083 O O . LYS A 1 260 ? -53.377 8.056 -50.289 1.00 37.34 260 LYS A O 1
ATOM 2088 N N . GLN A 1 261 ? -52.046 8.961 -48.717 1.00 24.83 261 GLN A N 1
ATOM 2089 C CA . GLN A 1 261 ? -51.304 9.868 -49.598 1.00 24.83 261 GLN A CA 1
ATOM 2090 C C . GLN A 1 261 ? -49.897 10.124 -49.048 1.00 24.83 261 GLN A C 1
ATOM 2092 O O . GLN A 1 261 ? -49.713 10.402 -47.865 1.00 24.83 261 GLN A O 1
ATOM 2097 N N . ASN A 1 262 ? -48.913 9.995 -49.940 1.00 29.78 262 ASN A N 1
ATOM 2098 C CA . ASN A 1 262 ? -47.534 10.419 -49.739 1.00 29.78 262 ASN A CA 1
ATOM 2099 C C . ASN A 1 262 ? -47.509 11.924 -49.451 1.00 29.78 262 ASN A C 1
ATOM 2101 O O . ASN A 1 262 ? -47.919 12.711 -50.302 1.00 29.78 262 ASN A O 1
ATOM 2105 N N . VAL A 1 263 ? -46.993 12.315 -48.287 1.00 29.42 263 VAL A N 1
ATOM 2106 C CA . VAL A 1 263 ? -46.587 13.696 -48.019 1.00 29.42 263 VAL A CA 1
ATOM 2107 C C . VAL A 1 263 ? -45.069 13.747 -48.159 1.00 29.42 263 VAL A C 1
ATOM 2109 O O . VAL A 1 263 ? -44.331 13.377 -47.249 1.00 29.42 263 VAL A O 1
ATOM 2112 N N . GLU A 1 264 ? -44.603 14.169 -49.333 1.00 32.34 264 GLU A N 1
ATOM 2113 C CA . GLU A 1 264 ? -43.259 14.722 -49.482 1.00 32.34 264 GLU A CA 1
ATOM 2114 C C . GLU A 1 264 ? -43.229 16.070 -48.752 1.00 32.34 264 GLU A C 1
ATOM 2116 O O . GLU A 1 264 ? -43.809 17.050 -49.214 1.00 32.34 264 GLU A O 1
ATOM 2121 N N . SER A 1 265 ? -42.571 16.123 -47.591 1.00 28.19 265 SER A N 1
ATOM 2122 C CA . SER A 1 265 ? -42.209 17.386 -46.948 1.00 28.19 265 SER A CA 1
ATOM 2123 C C . SER A 1 265 ? -40.777 17.759 -47.328 1.00 28.19 265 SER A C 1
ATOM 2125 O O . SER A 1 265 ? -39.800 17.151 -46.884 1.00 28.19 265 SER A O 1
ATOM 2127 N N . THR A 1 266 ? -40.678 18.782 -48.163 1.00 28.64 266 THR A N 1
ATOM 2128 C CA . THR A 1 266 ? -39.471 19.470 -48.610 1.00 28.64 266 THR A CA 1
ATOM 2129 C C . THR A 1 266 ? -38.889 20.357 -47.499 1.00 28.64 266 THR A C 1
ATOM 2131 O O . THR A 1 266 ? -39.263 21.521 -47.392 1.00 28.64 266 THR A O 1
ATOM 2134 N N . ASN A 1 267 ? -37.982 19.826 -46.670 1.00 28.47 267 ASN A N 1
ATOM 2135 C CA . ASN A 1 267 ? -36.883 20.595 -46.054 1.00 28.47 267 ASN A CA 1
ATOM 2136 C C . ASN A 1 267 ? -35.857 19.649 -45.381 1.00 28.47 267 ASN A C 1
ATOM 2138 O O . ASN A 1 267 ? -36.252 18.857 -44.527 1.00 28.47 267 ASN A O 1
ATOM 2142 N N . PRO A 1 268 ? -34.553 19.684 -45.730 1.00 33.12 268 PRO A N 1
ATOM 2143 C CA . PRO A 1 268 ? -33.575 18.690 -45.269 1.00 33.12 268 PRO A CA 1
ATOM 2144 C C . PRO A 1 268 ? -32.753 19.104 -44.027 1.00 33.12 268 PRO A C 1
ATOM 2146 O O . PRO A 1 268 ? -31.671 18.559 -43.819 1.00 33.12 268 PRO A O 1
ATOM 2149 N N . SER A 1 269 ? -33.205 20.058 -43.206 1.00 30.36 269 SER A N 1
ATOM 2150 C CA . SER A 1 269 ? -32.348 20.719 -42.201 1.00 30.36 269 SER A CA 1
ATOM 2151 C C . SER A 1 269 ? -32.603 20.386 -40.727 1.00 30.36 269 SER A C 1
ATOM 2153 O O . SER A 1 269 ? -32.017 21.040 -39.873 1.00 30.36 269 SER A O 1
ATOM 2155 N N . GLU A 1 270 ? -33.399 19.375 -40.385 1.00 44.00 270 GLU A N 1
ATOM 2156 C CA . GLU A 1 270 ? -33.587 18.994 -38.976 1.00 44.00 270 GLU A CA 1
ATOM 2157 C C . GLU A 1 270 ? -33.583 17.480 -38.803 1.00 44.00 270 GLU A C 1
ATOM 2159 O O . GLU A 1 270 ? -34.520 16.832 -39.267 1.00 44.00 270 GLU A O 1
ATOM 2164 N N . ARG A 1 271 ? -32.565 16.915 -38.122 1.00 34.19 271 ARG A N 1
ATOM 2165 C CA . ARG A 1 271 ? -32.668 15.616 -37.421 1.00 34.19 271 ARG A CA 1
ATOM 2166 C C . ARG A 1 271 ? -31.819 15.560 -36.140 1.00 34.19 271 ARG A C 1
ATOM 2168 O O . ARG A 1 271 ? -30.685 16.021 -36.105 1.00 34.19 271 ARG A O 1
ATOM 2175 N N . PHE A 1 272 ? -32.458 14.980 -35.128 1.00 33.75 272 PHE A N 1
ATOM 2176 C CA . PHE A 1 272 ? -32.330 15.116 -33.675 1.00 33.75 272 PHE A CA 1
ATOM 2177 C C . PHE A 1 272 ? -31.134 14.429 -32.996 1.00 33.75 272 PHE A C 1
ATOM 2179 O O . PHE A 1 272 ? -30.586 13.455 -33.508 1.00 33.75 272 PHE A O 1
ATOM 2186 N N . LEU A 1 273 ? -30.821 14.920 -31.789 1.00 33.91 273 LEU A N 1
ATOM 2187 C CA . LEU A 1 273 ? -29.888 14.378 -30.796 1.00 33.91 273 LEU A CA 1
ATOM 2188 C C . LEU A 1 273 ? -30.545 13.226 -30.006 1.00 33.91 273 LEU A C 1
ATOM 2190 O O . LEU A 1 273 ? -31.671 13.372 -29.536 1.00 33.91 273 LEU A O 1
ATOM 2194 N N . VAL A 1 274 ? -29.840 12.105 -29.820 1.00 36.41 274 VAL A N 1
ATOM 2195 C CA . VAL A 1 274 ? -30.237 11.035 -28.884 1.00 36.41 274 VAL A CA 1
ATOM 2196 C C . VAL A 1 274 ? -29.099 10.822 -27.889 1.00 36.41 274 VAL A C 1
ATOM 2198 O O . VAL A 1 274 ? -28.002 10.421 -28.272 1.00 36.41 274 VAL A O 1
ATOM 2201 N N . LEU A 1 275 ? -29.367 11.128 -26.620 1.00 36.44 275 LEU A N 1
ATOM 2202 C CA . LEU A 1 275 ? -28.481 10.876 -25.482 1.00 36.44 275 LEU A CA 1
ATOM 2203 C C . LEU A 1 275 ? -28.741 9.472 -24.907 1.00 36.44 275 LEU A C 1
ATOM 2205 O O . LEU A 1 275 ? -29.847 8.947 -25.066 1.00 36.44 275 LEU A O 1
ATOM 2209 N N . PRO A 1 276 ? -27.755 8.846 -24.240 1.00 33.56 276 PRO A N 1
ATOM 2210 C CA . PRO A 1 276 ? -27.943 7.534 -23.632 1.00 33.56 276 PRO A CA 1
ATOM 2211 C C . PRO A 1 276 ? -29.025 7.585 -22.543 1.00 33.56 276 PRO A C 1
ATOM 2213 O O . PRO A 1 276 ? -28.972 8.417 -21.640 1.00 33.56 276 PRO A O 1
ATOM 2216 N N . CYS A 1 277 ? -29.986 6.663 -22.616 1.00 32.81 277 CYS A N 1
ATOM 2217 C CA . CYS A 1 277 ? -30.927 6.381 -21.537 1.00 32.81 277 CYS A CA 1
ATOM 2218 C C . CYS A 1 277 ? -30.422 5.145 -20.782 1.00 32.81 277 CYS A C 1
ATOM 2220 O O . CYS A 1 277 ? -30.239 4.083 -21.379 1.00 32.81 277 CYS A O 1
ATOM 2222 N N . LEU A 1 278 ? -30.141 5.304 -19.488 1.00 37.12 278 LEU A N 1
ATOM 2223 C CA . LEU A 1 278 ? -29.846 4.199 -18.579 1.00 37.12 278 LEU A CA 1
ATOM 2224 C C . LEU A 1 278 ? -31.167 3.499 -18.252 1.00 37.12 278 LEU A C 1
ATOM 2226 O O . LEU A 1 278 ? -32.013 4.087 -17.582 1.00 37.12 278 LEU A O 1
ATOM 2230 N N . ASP A 1 279 ? -31.347 2.267 -18.726 1.00 30.42 279 ASP A N 1
ATOM 2231 C CA . ASP A 1 279 ? -32.483 1.436 -18.327 1.00 30.42 279 ASP A CA 1
ATOM 2232 C C . ASP A 1 279 ? -32.066 0.470 -17.204 1.00 30.42 279 ASP A C 1
ATOM 2234 O O . ASP A 1 279 ? -30.986 -0.125 -17.238 1.00 30.42 279 ASP A O 1
ATOM 2238 N N . ASN A 1 280 ? -32.928 0.316 -16.197 1.00 36.84 280 ASN A N 1
ATOM 2239 C CA . ASN A 1 280 ? -32.635 -0.347 -14.915 1.00 36.84 280 ASN A CA 1
ATOM 2240 C C . ASN A 1 280 ? -32.549 -1.887 -14.989 1.00 36.84 280 ASN A C 1
ATOM 2242 O O . ASN A 1 280 ? -32.366 -2.542 -13.966 1.00 36.84 280 ASN A O 1
ATOM 2246 N N . ASN A 1 281 ? -32.676 -2.490 -16.173 1.00 32.91 281 ASN A N 1
ATOM 2247 C CA . ASN A 1 281 ? -32.798 -3.939 -16.335 1.00 32.91 281 ASN A CA 1
ATOM 2248 C C . ASN A 1 281 ? -31.766 -4.501 -17.319 1.00 32.91 281 ASN A C 1
ATOM 2250 O O . ASN A 1 281 ? -32.115 -4.799 -18.453 1.00 32.91 281 ASN A O 1
ATOM 2254 N N . HIS A 1 282 ? -30.514 -4.649 -16.865 1.00 38.75 282 HIS A N 1
ATOM 2255 C CA . HIS A 1 282 ? -29.485 -5.657 -17.217 1.00 38.75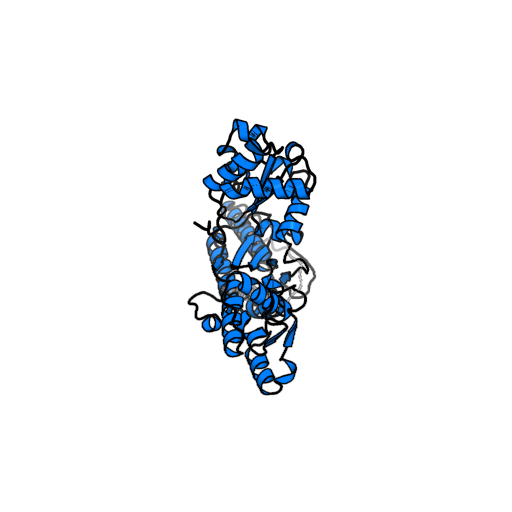 282 HIS A CA 1
ATOM 2256 C C . HIS A 1 282 ? -29.389 -6.303 -18.627 1.00 38.75 282 HIS A C 1
ATOM 2258 O O . HIS A 1 282 ? -28.651 -7.272 -18.779 1.00 38.75 282 HIS A O 1
ATOM 2264 N N . ASN A 1 283 ? -30.005 -5.777 -19.682 1.00 30.05 283 ASN A N 1
ATOM 2265 C CA . ASN A 1 283 ? -29.847 -6.258 -21.050 1.00 30.05 283 ASN A CA 1
ATOM 2266 C C . ASN A 1 283 ? -29.266 -5.144 -21.915 1.00 30.05 283 ASN A C 1
ATOM 2268 O O . ASN A 1 283 ? -29.914 -4.159 -22.257 1.00 30.05 283 ASN A O 1
ATOM 2272 N N . SER A 1 284 ? -27.997 -5.327 -22.248 1.00 41.19 284 SER A N 1
ATOM 2273 C CA . SER A 1 284 ? -27.195 -4.493 -23.125 1.00 41.19 284 SER A CA 1
ATOM 2274 C C . SER A 1 284 ? -27.848 -4.329 -24.499 1.00 41.19 284 SER A C 1
ATOM 2276 O O . SER A 1 284 ? -27.796 -5.226 -25.338 1.00 41.19 284 SER A O 1
ATOM 2278 N N . LEU A 1 285 ? -28.370 -3.132 -24.771 1.00 29.19 285 LEU A N 1
ATOM 2279 C CA . LEU A 1 285 ? -28.517 -2.628 -26.131 1.00 29.19 285 LEU A CA 1
ATOM 2280 C C . LEU A 1 285 ? -27.839 -1.257 -26.223 1.00 29.19 285 LEU A C 1
ATOM 2282 O O . LEU A 1 285 ? -28.445 -0.210 -26.015 1.00 29.19 285 LEU A O 1
ATOM 2286 N N . TRP A 1 286 ? -26.543 -1.271 -26.531 1.00 37.19 286 TRP A N 1
ATOM 2287 C CA . TRP A 1 286 ? -25.821 -0.065 -26.922 1.00 37.19 286 TRP A CA 1
ATOM 2288 C C . TRP A 1 286 ? -26.243 0.297 -28.346 1.00 37.19 286 TRP A C 1
ATOM 2290 O O . TRP A 1 286 ? -25.649 -0.165 -29.320 1.00 37.19 286 TRP A O 1
ATOM 2300 N N . VAL A 1 287 ? -27.308 1.083 -28.494 1.00 28.94 287 VAL A N 1
ATOM 2301 C CA . VAL A 1 287 ? -27.652 1.645 -29.803 1.00 28.94 287 VAL A CA 1
ATOM 2302 C C . VAL A 1 287 ? -26.722 2.831 -30.053 1.00 28.94 287 VAL A C 1
ATOM 2304 O O . VAL A 1 287 ? -27.006 3.961 -29.665 1.00 28.94 287 VAL A O 1
ATOM 2307 N N . TYR A 1 288 ? -25.580 2.574 -30.690 1.00 34.38 288 TYR A N 1
ATOM 2308 C CA . TYR A 1 288 ? -24.710 3.626 -31.211 1.00 34.38 288 TYR A CA 1
ATOM 2309 C C . TYR A 1 288 ? -25.369 4.247 -32.447 1.00 34.38 288 TYR A C 1
ATOM 2311 O O . TYR A 1 288 ? -25.252 3.728 -33.556 1.00 34.38 288 TYR A O 1
ATOM 2319 N N . ILE A 1 289 ? -26.082 5.358 -32.269 1.00 34.34 289 ILE A N 1
ATOM 2320 C CA . ILE A 1 289 ? -26.564 6.165 -33.393 1.00 34.34 289 ILE A CA 1
ATOM 2321 C C . ILE A 1 289 ? -25.461 7.161 -33.756 1.00 34.34 289 ILE A C 1
ATOM 2323 O O . ILE A 1 289 ? -25.336 8.222 -33.151 1.00 34.34 289 ILE A O 1
ATOM 2327 N N . THR A 1 290 ? -24.638 6.830 -34.753 1.00 35.78 290 THR A N 1
ATOM 2328 C CA . THR A 1 290 ? -23.701 7.793 -35.350 1.00 35.78 290 THR A CA 1
ATOM 2329 C C . THR A 1 290 ? -24.487 8.790 -36.201 1.00 35.78 290 THR A C 1
ATOM 2331 O O . THR A 1 290 ? -24.892 8.488 -37.326 1.00 35.78 290 THR A O 1
ATOM 2334 N N . ILE A 1 291 ? -24.718 9.992 -35.672 1.00 43.97 291 ILE A N 1
ATOM 2335 C CA . ILE A 1 291 ? -25.306 11.098 -36.434 1.00 43.97 291 ILE A CA 1
ATOM 2336 C C . ILE A 1 291 ? -24.207 11.696 -37.316 1.00 43.97 291 ILE A C 1
ATOM 2338 O O . ILE A 1 291 ? -23.356 12.453 -36.855 1.00 43.97 291 ILE A O 1
ATOM 2342 N N . LEU A 1 292 ? -24.227 11.377 -38.611 1.00 38.94 292 LEU A N 1
ATOM 2343 C CA . LEU A 1 292 ? -23.420 12.074 -39.613 1.00 38.94 292 LEU A CA 1
ATOM 2344 C C . LEU A 1 292 ? -23.941 13.511 -39.777 1.00 38.94 292 LEU A C 1
ATOM 2346 O O . LEU A 1 292 ? -24.771 13.790 -40.643 1.00 38.94 292 LEU A O 1
ATOM 2350 N N . LEU A 1 293 ? -23.426 14.442 -38.970 1.00 43.41 293 LEU A N 1
ATOM 2351 C CA . LEU A 1 293 ? -23.536 15.879 -39.229 1.00 43.41 293 LEU A CA 1
ATOM 2352 C C . LEU A 1 293 ? -22.674 16.215 -40.451 1.00 43.41 293 LEU A C 1
ATOM 2354 O O . LEU A 1 293 ? -21.548 16.693 -40.328 1.00 43.41 293 LEU A O 1
ATOM 2358 N N . LYS A 1 294 ? -23.198 15.947 -41.654 1.00 41.88 294 LYS A N 1
ATOM 2359 C CA . LYS A 1 294 ? -22.528 16.252 -42.932 1.00 41.88 294 LYS A CA 1
ATOM 2360 C C . LYS A 1 294 ? -22.100 17.723 -43.059 1.00 41.88 294 LYS A C 1
ATOM 2362 O O . LYS A 1 294 ? -21.230 18.020 -43.868 1.00 41.88 294 LYS A O 1
ATOM 2367 N N . SER A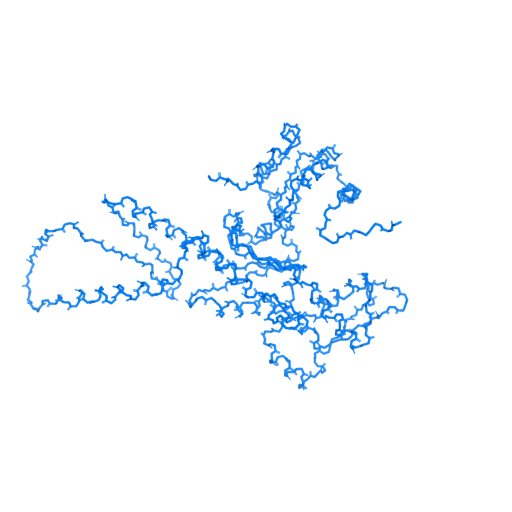 1 295 ? -22.690 18.625 -42.276 1.00 48.28 295 SER A N 1
ATOM 2368 C CA . SER A 1 295 ? -22.469 20.073 -42.332 1.00 48.28 295 SER A CA 1
ATOM 2369 C C . SER A 1 295 ? -21.429 20.608 -41.335 1.00 48.28 295 SER A C 1
ATOM 2371 O O . SER A 1 295 ? -20.905 21.692 -41.570 1.00 48.28 295 SER A O 1
ATOM 2373 N N . HIS A 1 296 ? -21.082 19.882 -40.260 1.00 43.75 296 HIS A N 1
ATOM 2374 C CA . HIS A 1 296 ? -20.173 20.384 -39.213 1.00 43.75 296 HIS A CA 1
ATOM 2375 C C . HIS A 1 296 ? -19.263 19.278 -38.641 1.00 43.75 296 HIS A C 1
ATOM 2377 O O . HIS A 1 296 ? -19.534 18.752 -37.558 1.00 43.75 296 HIS A O 1
ATOM 2383 N N . PRO A 1 297 ? -18.145 18.942 -39.318 1.00 51.38 297 PRO A N 1
ATOM 2384 C CA . PRO A 1 297 ? -17.213 17.904 -38.860 1.00 51.38 297 PRO A CA 1
ATOM 2385 C C . PRO A 1 297 ? -16.624 18.191 -37.468 1.00 51.38 297 PRO A C 1
ATOM 2387 O O . PRO A 1 297 ? -16.343 17.262 -36.716 1.00 51.38 297 PRO A O 1
ATOM 2390 N N . TYR A 1 298 ? -16.508 19.465 -37.084 1.00 47.31 298 TYR A N 1
ATOM 2391 C CA . TYR A 1 298 ? -16.040 19.876 -35.758 1.00 47.31 298 TYR A CA 1
ATOM 2392 C C . TYR A 1 298 ? -17.006 19.483 -34.631 1.00 47.31 298 TYR A C 1
ATOM 2394 O O . TYR A 1 298 ? -16.554 19.041 -33.582 1.00 47.31 298 TYR A O 1
ATOM 2402 N N . LEU A 1 299 ? -18.324 19.565 -34.854 1.00 49.69 299 LEU A N 1
ATOM 2403 C CA . LEU A 1 299 ? -19.317 19.201 -33.837 1.00 49.69 299 LEU A CA 1
ATOM 2404 C C . LEU A 1 299 ? -19.340 17.684 -33.603 1.00 49.69 299 LEU A C 1
ATOM 2406 O O . LEU A 1 299 ? -19.427 17.230 -32.468 1.00 49.69 299 LEU A O 1
ATOM 2410 N N . HIS A 1 300 ? -19.190 16.903 -34.678 1.00 49.41 300 HIS A N 1
ATOM 2411 C CA . HIS A 1 300 ? -19.053 15.449 -34.596 1.00 49.41 300 HIS A CA 1
ATOM 2412 C C . HIS A 1 300 ? -17.780 15.041 -33.839 1.00 49.41 300 HIS A C 1
ATOM 2414 O O . HIS A 1 300 ? -17.829 14.156 -32.990 1.00 49.41 300 HIS A O 1
ATOM 2420 N N . MET A 1 301 ? -16.653 15.720 -34.087 1.00 45.09 301 MET A N 1
ATOM 2421 C CA . MET A 1 301 ? -15.418 15.498 -33.325 1.00 45.09 301 MET A CA 1
ATOM 2422 C C . MET A 1 301 ? -15.593 15.860 -31.845 1.00 45.09 301 MET A C 1
ATOM 2424 O O . MET A 1 301 ? -15.194 15.078 -30.990 1.00 45.09 301 MET A O 1
ATOM 2428 N N . CYS A 1 302 ? -16.244 16.980 -31.518 1.00 51.66 302 CYS A N 1
ATOM 2429 C CA . CYS A 1 302 ? -16.534 17.349 -30.129 1.00 51.66 302 CYS A CA 1
ATOM 2430 C C . CYS A 1 302 ? -17.451 16.337 -29.418 1.00 51.66 302 CYS A C 1
ATOM 2432 O O . CYS A 1 302 ? -17.197 16.017 -28.262 1.00 51.66 302 CYS A O 1
ATOM 2434 N N . LEU A 1 303 ? -18.472 15.805 -30.100 1.00 53.66 303 LEU A N 1
ATOM 2435 C CA . LEU A 1 303 ? -19.375 14.784 -29.553 1.00 53.66 303 LEU A CA 1
ATOM 2436 C C . LEU A 1 303 ? -18.676 13.435 -29.345 1.00 53.66 303 LEU A C 1
ATOM 2438 O O . LEU A 1 303 ? -18.873 12.792 -28.320 1.00 53.66 303 LEU A O 1
ATOM 2442 N N . LEU A 1 304 ? -17.825 13.004 -30.279 1.00 52.75 304 LEU A N 1
ATOM 2443 C CA . LEU A 1 304 ? -17.029 11.788 -30.097 1.00 52.75 304 LEU A CA 1
ATOM 2444 C C . LEU A 1 304 ? -16.029 11.929 -28.946 1.00 52.75 304 LEU A C 1
ATOM 2446 O O . LEU A 1 304 ? -15.851 10.991 -28.171 1.00 52.75 304 LEU A O 1
ATOM 2450 N N . LEU A 1 305 ? -15.405 13.102 -28.810 1.00 53.12 305 LEU A N 1
ATOM 2451 C CA . LEU A 1 305 ? -14.493 13.399 -27.706 1.00 53.12 305 LEU A CA 1
ATOM 2452 C C . LEU A 1 305 ? -15.228 13.416 -26.360 1.00 53.12 305 LEU A C 1
ATOM 2454 O O . LEU A 1 305 ? -14.744 12.803 -25.411 1.00 53.12 305 LEU A O 1
ATOM 2458 N N . SER A 1 306 ? -16.412 14.033 -26.281 1.00 58.75 306 SER A N 1
ATOM 2459 C CA . SER A 1 306 ? -17.201 14.064 -25.045 1.00 58.75 306 SER A CA 1
ATOM 2460 C C . SER A 1 306 ? -17.751 12.686 -24.672 1.00 58.75 306 SER A C 1
ATOM 2462 O O . SER A 1 306 ? -17.683 12.298 -23.508 1.00 58.75 306 SER A O 1
ATOM 2464 N N . MET A 1 307 ? -18.215 11.894 -25.646 1.00 59.81 307 MET A N 1
ATOM 2465 C CA . MET A 1 307 ? -18.621 10.502 -25.419 1.00 59.81 307 MET A CA 1
ATOM 2466 C C . MET A 1 307 ? -17.445 9.631 -24.968 1.00 59.81 307 MET A C 1
ATOM 2468 O O . MET A 1 307 ? -17.605 8.820 -24.056 1.00 59.81 307 MET A O 1
ATOM 2472 N N . GLY A 1 308 ? -16.262 9.811 -25.562 1.00 59.06 308 GLY A N 1
ATOM 2473 C CA . GLY A 1 308 ? -15.039 9.127 -25.145 1.00 59.06 308 GLY A CA 1
ATOM 2474 C C . GLY A 1 308 ? -14.656 9.464 -23.703 1.00 59.06 308 GLY A C 1
ATOM 2475 O O . GLY A 1 308 ? -14.421 8.560 -22.906 1.00 59.06 308 GLY A O 1
ATOM 2476 N N . GLN A 1 309 ? -14.677 10.746 -23.334 1.00 61.94 309 GLN A N 1
ATOM 2477 C CA . GLN A 1 309 ? -14.389 11.210 -21.972 1.00 61.94 309 GLN A CA 1
ATOM 2478 C C . GLN A 1 309 ? -15.404 10.680 -20.948 1.00 61.94 309 GLN A C 1
ATOM 2480 O O . GLN A 1 309 ? -15.003 10.172 -19.900 1.00 61.94 309 GLN A O 1
ATOM 2485 N N . LEU A 1 310 ? -16.703 10.729 -21.264 1.00 63.66 310 LEU A N 1
ATOM 2486 C CA . LEU A 1 310 ? -17.767 10.173 -20.420 1.00 63.66 310 LEU A CA 1
ATOM 2487 C C . LEU A 1 310 ? -17.607 8.660 -20.225 1.00 63.66 310 LEU A C 1
ATOM 2489 O O . LEU A 1 310 ? -17.751 8.166 -19.109 1.00 63.66 310 LEU A O 1
ATOM 2493 N N . CYS A 1 311 ? -17.253 7.937 -21.289 1.00 65.06 311 CYS A N 1
ATOM 2494 C CA . CYS A 1 311 ? -16.974 6.506 -21.243 1.00 65.06 311 CYS A CA 1
ATOM 2495 C C . CYS A 1 311 ? -15.767 6.197 -20.339 1.00 65.06 311 CYS A C 1
ATOM 2497 O O . CYS A 1 311 ? -15.868 5.352 -19.450 1.00 65.06 311 CYS A O 1
ATOM 2499 N N . MET A 1 312 ? -14.653 6.925 -20.494 1.00 66.56 312 MET A N 1
ATOM 2500 C CA . MET A 1 312 ? -13.476 6.756 -19.632 1.00 66.56 312 MET A CA 1
ATOM 2501 C C . MET A 1 312 ? -13.810 7.000 -18.159 1.00 66.56 312 MET A C 1
ATOM 2503 O O . MET A 1 312 ? -13.487 6.167 -17.314 1.00 66.56 312 MET A O 1
ATOM 2507 N N . ALA A 1 313 ? -14.482 8.111 -17.845 1.00 68.75 313 ALA A N 1
ATOM 2508 C CA . ALA A 1 313 ? -14.869 8.415 -16.472 1.00 68.75 313 ALA A CA 1
ATOM 2509 C C . ALA A 1 313 ? -15.799 7.350 -15.894 1.00 68.75 313 ALA A C 1
ATOM 2511 O O . ALA A 1 313 ? -15.600 6.929 -14.760 1.00 68.75 313 ALA A O 1
ATOM 2512 N N . TRP A 1 314 ? -16.759 6.852 -16.674 1.00 69.56 314 TRP A N 1
ATOM 2513 C CA . TRP A 1 314 ? -17.621 5.758 -16.241 1.00 69.56 314 TRP A CA 1
ATOM 2514 C C . TRP A 1 314 ? -16.819 4.509 -15.850 1.00 69.56 314 TRP A C 1
ATOM 2516 O O . TRP A 1 314 ? -16.990 3.989 -14.748 1.00 69.56 314 TRP A O 1
ATOM 2526 N N . PHE A 1 315 ? -15.905 4.050 -16.712 1.00 69.44 315 PHE A N 1
ATOM 2527 C CA . PHE A 1 315 ? -15.102 2.854 -16.438 1.00 69.44 315 PHE A CA 1
ATOM 2528 C C . PHE A 1 315 ? -14.142 3.030 -15.256 1.00 69.44 315 PHE A C 1
ATOM 2530 O O . PHE A 1 315 ? -13.959 2.092 -14.482 1.00 69.44 315 PHE A O 1
ATOM 2537 N N . VAL A 1 316 ? -13.551 4.217 -15.093 1.00 76.19 316 VAL A N 1
ATOM 2538 C CA . VAL A 1 316 ? -12.609 4.497 -13.999 1.00 76.19 316 VAL A CA 1
ATOM 2539 C C . VAL A 1 316 ? -13.329 4.601 -12.651 1.00 76.19 316 VAL A C 1
ATOM 2541 O O . VAL A 1 316 ? -12.864 4.028 -11.673 1.00 76.19 316 VAL A O 1
ATOM 2544 N N . ILE A 1 317 ? -14.465 5.304 -12.590 1.00 75.31 317 ILE A N 1
ATOM 2545 C CA . ILE A 1 317 ? -15.173 5.611 -11.333 1.00 75.31 317 ILE A CA 1
ATOM 2546 C C . ILE A 1 317 ? -15.894 4.386 -10.765 1.00 75.31 317 ILE A C 1
ATOM 2548 O O . ILE A 1 317 ? -16.042 4.262 -9.550 1.00 75.31 317 ILE A O 1
ATOM 2552 N N . ARG A 1 318 ? -16.351 3.482 -11.636 1.00 80.88 318 ARG A N 1
ATOM 2553 C CA . ARG A 1 318 ? -17.137 2.311 -11.239 1.00 80.88 318 ARG A CA 1
ATOM 2554 C C . ARG A 1 318 ? -16.325 1.295 -10.441 1.00 80.88 318 ARG A C 1
ATOM 2556 O O . ARG A 1 318 ? -16.857 0.713 -9.506 1.00 80.88 318 ARG A O 1
ATOM 2563 N N . ALA A 1 319 ? -15.068 1.067 -10.817 1.00 90.25 319 ALA A N 1
ATOM 2564 C CA . ALA A 1 319 ? -14.245 -0.004 -10.265 1.00 90.25 319 ALA A CA 1
ATOM 2565 C C . ALA A 1 319 ? -13.140 0.554 -9.361 1.00 90.25 319 ALA A C 1
ATOM 2567 O O . ALA A 1 319 ? -12.185 1.182 -9.828 1.00 90.25 319 ALA A O 1
ATOM 2568 N N . VAL A 1 320 ? -13.252 0.283 -8.060 1.00 94.44 320 VAL A N 1
ATOM 2569 C CA . VAL A 1 320 ? -12.272 0.683 -7.047 1.00 94.44 320 VAL A CA 1
ATOM 2570 C C . VAL A 1 320 ? -11.529 -0.551 -6.555 1.00 94.44 320 VAL A C 1
ATOM 2572 O O . VAL A 1 320 ? -12.118 -1.476 -6.006 1.00 94.44 320 VAL A O 1
ATOM 2575 N N . TYR A 1 321 ? -10.214 -0.568 -6.718 1.00 96.56 321 TYR A N 1
ATOM 2576 C CA . TYR A 1 321 ? -9.352 -1.696 -6.388 1.00 96.56 321 TYR A CA 1
ATOM 2577 C C . TYR A 1 321 ? -8.536 -1.396 -5.134 1.00 96.56 321 TYR A C 1
ATOM 2579 O O . TYR A 1 321 ? -7.751 -0.448 -5.098 1.00 96.56 321 TYR A O 1
ATOM 2587 N N . LEU A 1 322 ? -8.689 -2.222 -4.101 1.00 96.88 322 LEU A N 1
ATOM 2588 C CA . LEU A 1 322 ? -7.961 -2.049 -2.846 1.00 96.88 322 LEU A CA 1
ATOM 2589 C C . LEU A 1 322 ? -6.559 -2.661 -2.921 1.00 96.88 322 LEU A C 1
ATOM 2591 O O . LEU A 1 322 ? -6.375 -3.772 -3.416 1.00 96.88 322 LEU A O 1
ATOM 2595 N N . SER A 1 323 ? -5.565 -1.971 -2.374 1.00 95.31 323 SER A N 1
ATOM 2596 C CA . SER A 1 323 ? -4.185 -2.447 -2.229 1.00 95.31 323 SER A CA 1
ATOM 2597 C C . SER A 1 323 ? -3.638 -2.067 -0.852 1.00 95.31 323 SER A C 1
ATOM 2599 O O . SER A 1 323 ? -4.106 -1.119 -0.225 1.00 95.31 323 SER A O 1
ATOM 2601 N N . GLY A 1 324 ? -2.643 -2.813 -0.372 1.00 92.06 324 GLY A N 1
ATOM 2602 C CA . GLY A 1 324 ? -1.929 -2.495 0.861 1.00 92.06 324 GLY A CA 1
ATOM 2603 C C . GLY A 1 324 ? -2.482 -3.206 2.096 1.00 92.06 324 GLY A C 1
ATOM 2604 O O . GLY A 1 324 ? -3.651 -3.587 2.173 1.00 92.06 324 GLY A O 1
ATOM 2605 N N . GLY A 1 325 ? -1.603 -3.426 3.076 1.00 91.19 325 GLY A N 1
ATOM 2606 C CA . GLY A 1 325 ? -1.882 -4.297 4.221 1.00 91.19 325 GLY A CA 1
ATOM 2607 C C . GLY A 1 325 ? -3.008 -3.815 5.135 1.00 91.19 325 GLY A C 1
ATOM 2608 O O . GLY A 1 325 ? -3.705 -4.641 5.707 1.00 91.19 325 GLY A O 1
ATOM 2609 N N . VAL A 1 326 ? -3.245 -2.505 5.245 1.00 93.00 326 VAL A N 1
ATOM 2610 C CA . VAL A 1 326 ? -4.291 -1.978 6.142 1.00 93.00 326 VAL A CA 1
ATOM 2611 C C . VAL A 1 326 ? -5.692 -2.258 5.605 1.00 93.00 326 VAL A C 1
ATOM 2613 O O . VAL A 1 326 ? -6.625 -2.461 6.375 1.00 93.00 326 VAL A O 1
ATOM 2616 N N . THR A 1 327 ? -5.839 -2.369 4.284 1.00 95.50 327 THR A N 1
ATOM 2617 C CA . THR A 1 327 ? -7.120 -2.748 3.667 1.00 95.50 327 THR A CA 1
ATOM 2618 C C . THR A 1 327 ? -7.550 -4.173 4.018 1.00 95.50 327 THR A C 1
ATOM 2620 O O . THR A 1 327 ? -8.670 -4.560 3.697 1.00 95.50 327 THR A O 1
ATOM 2623 N N . MET A 1 328 ? -6.675 -4.982 4.632 1.00 95.19 328 MET A N 1
ATOM 2624 C CA . MET A 1 328 ? -6.980 -6.338 5.101 1.00 95.19 328 MET A CA 1
ATOM 2625 C C . MET A 1 328 ? -7.722 -6.368 6.440 1.00 95.19 328 MET A C 1
ATOM 2627 O O . MET A 1 328 ? -8.145 -7.446 6.852 1.00 95.19 328 MET A O 1
ATOM 2631 N N . LEU A 1 329 ? -7.889 -5.223 7.114 1.00 95.50 329 LEU A N 1
ATOM 2632 C CA . LEU A 1 329 ? -8.696 -5.161 8.329 1.00 95.50 329 LEU A CA 1
ATOM 2633 C C . LEU A 1 329 ? -10.131 -5.645 8.032 1.00 95.50 329 LEU A C 1
ATOM 2635 O O . LEU A 1 329 ? -10.725 -5.208 7.040 1.00 95.50 329 LEU A O 1
ATOM 2639 N N . PRO A 1 330 ? -10.709 -6.534 8.861 1.00 96.44 330 PRO A N 1
ATOM 2640 C CA . PRO A 1 330 ? -12.083 -6.992 8.675 1.00 96.44 330 PRO A CA 1
ATOM 2641 C C . PRO A 1 330 ? -13.068 -5.817 8.666 1.00 96.44 330 PRO A C 1
ATOM 2643 O O . PRO A 1 330 ? -12.891 -4.876 9.436 1.00 96.44 330 PRO A O 1
ATOM 2646 N N . GLY A 1 331 ? -14.086 -5.850 7.802 1.00 96.12 331 GLY A N 1
ATOM 2647 C CA . GLY A 1 331 ? -15.076 -4.771 7.674 1.00 96.12 331 GLY A CA 1
ATOM 2648 C C . GLY A 1 331 ? -14.611 -3.560 6.853 1.00 96.12 331 GLY A C 1
ATOM 2649 O O . GLY A 1 331 ? -15.399 -2.646 6.605 1.00 96.12 331 GLY A O 1
ATOM 2650 N N . PHE A 1 332 ? -13.336 -3.515 6.439 1.00 97.00 332 PHE A N 1
ATOM 2651 C CA . PHE A 1 332 ? -12.786 -2.373 5.707 1.00 97.00 332 PHE A CA 1
ATOM 2652 C C . PHE A 1 332 ? -13.455 -2.174 4.334 1.00 97.00 332 PHE A C 1
ATOM 2654 O O . PHE A 1 332 ? -13.900 -1.052 4.074 1.00 97.00 332 PHE A O 1
ATOM 2661 N N . PRO A 1 333 ? -13.557 -3.198 3.454 1.00 96.56 333 PRO A N 1
ATOM 2662 C CA . PRO A 1 333 ? -14.224 -3.038 2.162 1.00 96.56 333 PRO A CA 1
ATOM 2663 C C . PRO A 1 333 ? -15.689 -2.613 2.302 1.00 96.56 333 PRO A C 1
ATOM 2665 O O . PRO A 1 333 ? -16.114 -1.692 1.613 1.00 96.56 333 PRO A O 1
ATOM 2668 N N . GLU A 1 334 ? -16.428 -3.221 3.232 1.00 96.19 334 GLU A N 1
ATOM 2669 C CA . GLU A 1 334 ? -17.860 -2.988 3.440 1.00 96.19 334 GLU A CA 1
ATOM 2670 C C . GLU A 1 334 ? -18.127 -1.572 3.965 1.00 96.19 334 GLU A C 1
ATOM 2672 O O . GLU A 1 334 ? -19.024 -0.873 3.488 1.00 96.19 334 GLU A O 1
ATOM 2677 N N . ARG A 1 335 ? -17.319 -1.105 4.930 1.00 96.69 335 ARG A N 1
ATOM 2678 C CA . ARG A 1 335 ? -17.408 0.277 5.418 1.00 96.69 335 ARG A CA 1
ATOM 2679 C C . ARG A 1 335 ? -17.085 1.270 4.309 1.00 96.69 335 ARG A C 1
ATOM 2681 O O . ARG A 1 335 ? -17.795 2.266 4.174 1.00 96.69 335 ARG A O 1
ATOM 2688 N N . LEU A 1 336 ? -16.033 1.017 3.529 1.00 96.06 336 LEU A N 1
ATOM 2689 C CA . LEU A 1 336 ? -15.651 1.898 2.431 1.00 96.06 336 LEU A CA 1
ATOM 2690 C C . LEU A 1 336 ? -16.751 1.971 1.370 1.00 96.06 336 LEU A C 1
ATOM 2692 O O . LEU A 1 336 ? -17.134 3.073 0.992 1.00 96.06 336 LEU A O 1
ATOM 2696 N N . GLU A 1 337 ? -17.286 0.832 0.933 1.00 94.31 337 GLU A N 1
ATOM 2697 C CA . GLU A 1 337 ? -18.393 0.762 -0.024 1.00 94.31 337 GLU A CA 1
ATOM 2698 C C . GLU A 1 337 ? -19.593 1.580 0.460 1.00 94.31 337 GLU A C 1
ATOM 2700 O O . GLU A 1 337 ? -20.134 2.397 -0.288 1.00 94.31 337 GLU A O 1
ATOM 2705 N N . ARG A 1 338 ? -19.953 1.444 1.743 1.00 93.38 338 ARG A N 1
ATOM 2706 C CA . ARG A 1 338 ? -21.037 2.214 2.361 1.00 93.38 338 ARG A CA 1
ATOM 2707 C C . ARG A 1 338 ? -20.790 3.722 2.310 1.00 93.38 338 ARG A C 1
ATOM 2709 O O . ARG A 1 338 ? -21.725 4.469 2.038 1.00 93.38 338 ARG A O 1
ATOM 2716 N N . GLU A 1 339 ? -19.571 4.189 2.585 1.00 94.00 339 GLU A N 1
ATOM 2717 C CA . GLU A 1 339 ? -19.261 5.624 2.514 1.00 94.00 339 GLU A CA 1
ATOM 2718 C C . GLU A 1 339 ? -19.177 6.134 1.069 1.00 94.00 339 GLU A C 1
ATOM 2720 O O . GLU A 1 339 ? -19.686 7.215 0.782 1.00 94.00 339 GLU A O 1
ATOM 2725 N N . LEU A 1 340 ? -18.594 5.367 0.141 1.00 91.31 340 LEU A N 1
ATOM 2726 C CA . LEU A 1 340 ? -18.494 5.781 -1.262 1.00 91.31 340 LEU A CA 1
ATOM 2727 C C . LEU A 1 340 ? -19.855 5.785 -1.963 1.00 91.31 340 LEU A C 1
ATOM 2729 O O . LEU A 1 340 ? -20.123 6.685 -2.752 1.00 91.31 340 LEU A O 1
ATOM 2733 N N . THR A 1 341 ? -20.745 4.850 -1.628 1.00 89.06 341 THR A N 1
ATOM 2734 C CA . THR A 1 341 ? -22.110 4.801 -2.178 1.00 89.06 341 THR A CA 1
ATOM 2735 C C . THR A 1 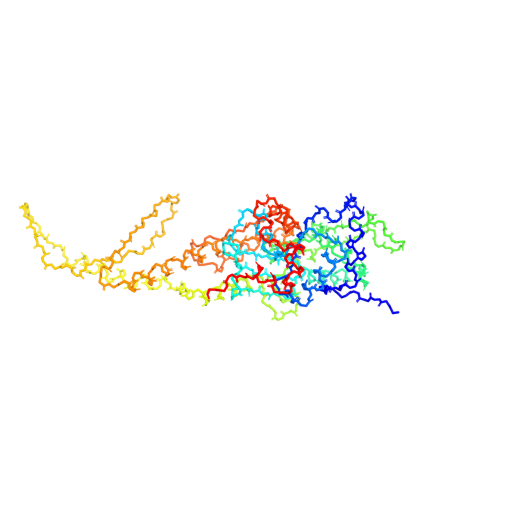341 ? -22.915 6.052 -1.820 1.00 89.06 341 THR A C 1
ATOM 2737 O O . THR A 1 341 ? -23.693 6.530 -2.636 1.00 89.06 341 THR A O 1
ATOM 2740 N N . LYS A 1 342 ? -22.701 6.636 -0.630 1.00 88.50 342 LYS A N 1
ATOM 2741 C CA . LYS A 1 342 ? -23.342 7.907 -0.237 1.00 88.50 342 LYS A CA 1
ATOM 2742 C C . LYS A 1 342 ? -22.849 9.102 -1.058 1.00 88.50 342 LYS A C 1
ATOM 2744 O O . LYS A 1 342 ? -23.562 10.094 -1.162 1.00 88.50 342 LYS A O 1
ATOM 2749 N N . LEU A 1 343 ? -21.619 9.032 -1.571 1.00 83.06 343 LEU A N 1
ATOM 2750 C CA . LEU A 1 343 ? -20.989 10.094 -2.360 1.00 83.06 343 LEU A CA 1
ATOM 2751 C C . LEU A 1 343 ? -21.228 9.929 -3.866 1.00 83.06 343 LEU A C 1
ATOM 2753 O O . LEU A 1 343 ? -21.127 10.898 -4.619 1.00 83.06 343 LEU A O 1
ATOM 2757 N N . ALA A 1 344 ? -21.513 8.707 -4.313 1.00 75.88 344 ALA A N 1
ATOM 2758 C CA . ALA A 1 344 ? -21.754 8.406 -5.711 1.00 75.88 344 ALA A CA 1
ATOM 2759 C C . ALA A 1 344 ? -23.058 9.058 -6.213 1.00 75.88 344 ALA A C 1
ATOM 2761 O O . ALA A 1 344 ? -24.042 9.127 -5.471 1.00 75.88 344 ALA A O 1
ATOM 2762 N N . PRO A 1 345 ? -23.107 9.517 -7.480 1.00 70.75 345 PRO A N 1
ATOM 2763 C CA . PRO A 1 345 ? -24.352 9.972 -8.085 1.00 70.75 345 PRO A CA 1
ATOM 2764 C C . PRO A 1 345 ? -25.423 8.865 -8.071 1.00 70.75 345 PRO A C 1
ATOM 2766 O O . PRO A 1 345 ? -25.078 7.685 -8.207 1.00 70.75 345 PRO A O 1
ATOM 2769 N N . PRO A 1 346 ? -26.720 9.216 -7.967 1.00 66.38 346 PRO A N 1
ATOM 2770 C CA . PRO A 1 346 ? -27.799 8.233 -7.993 1.00 66.38 346 PRO A CA 1
ATOM 2771 C C . PRO A 1 346 ? -27.707 7.320 -9.224 1.00 66.38 346 PRO A C 1
ATOM 2773 O O . PRO A 1 346 ? -27.615 7.799 -10.352 1.00 66.38 346 PRO A O 1
ATOM 2776 N N . GLY A 1 347 ? -27.731 6.002 -9.007 1.00 68.38 347 GLY A N 1
ATOM 2777 C CA . GLY A 1 347 ? -27.696 5.001 -10.080 1.00 68.38 347 GLY A CA 1
ATOM 2778 C C . GLY A 1 347 ? -26.301 4.607 -10.583 1.00 68.38 347 GLY A C 1
ATOM 2779 O O . GLY A 1 347 ? -26.209 3.734 -11.443 1.00 68.38 347 GLY A O 1
ATOM 2780 N N . VAL A 1 348 ? -25.217 5.187 -10.050 1.00 73.25 348 VAL A N 1
ATOM 2781 C CA . VAL A 1 348 ? -23.845 4.745 -10.354 1.00 73.25 348 VAL A CA 1
ATOM 2782 C C . VAL A 1 348 ? -23.392 3.733 -9.297 1.00 73.25 348 VAL A C 1
ATOM 2784 O O . VAL A 1 348 ? -23.138 4.132 -8.159 1.00 73.25 348 VAL A O 1
ATOM 2787 N N . PRO A 1 349 ? -23.278 2.432 -9.626 1.00 77.19 349 PRO A N 1
ATOM 2788 C CA . PRO A 1 349 ? -22.764 1.456 -8.676 1.00 77.19 349 PRO A CA 1
ATOM 2789 C C . PRO A 1 349 ? -21.266 1.685 -8.450 1.00 77.19 349 PRO A C 1
ATOM 2791 O O . PRO A 1 349 ? -20.506 1.854 -9.405 1.00 77.19 349 PRO A O 1
ATOM 2794 N N . VAL A 1 350 ? -20.844 1.660 -7.187 1.00 84.56 350 VAL A N 1
ATOM 2795 C CA . VAL A 1 350 ? -19.428 1.644 -6.808 1.00 84.56 350 VAL A CA 1
ATOM 2796 C C . VAL A 1 350 ? -19.051 0.206 -6.484 1.00 84.56 350 VAL A C 1
ATOM 2798 O O . VAL A 1 350 ? -19.543 -0.359 -5.515 1.00 84.56 350 VAL A O 1
ATOM 2801 N N . GLU A 1 351 ? -18.184 -0.392 -7.294 1.00 91.06 351 GLU A N 1
ATOM 2802 C CA . GLU A 1 351 ? -17.714 -1.763 -7.113 1.00 91.06 351 GLU A CA 1
ATOM 2803 C C . GLU A 1 351 ? -16.364 -1.752 -6.390 1.00 91.06 351 GLU A C 1
ATOM 2805 O O . GLU A 1 351 ? -15.346 -1.330 -6.945 1.00 91.06 351 GLU A O 1
ATOM 2810 N N . ILE A 1 352 ? -16.345 -2.227 -5.140 1.00 95.00 352 ILE A N 1
ATOM 2811 C CA . ILE A 1 352 ? -15.103 -2.409 -4.383 1.00 95.00 352 ILE A CA 1
ATOM 2812 C C . ILE A 1 352 ? -14.526 -3.800 -4.661 1.00 95.00 352 ILE A C 1
ATOM 2814 O O . ILE A 1 352 ? -15.067 -4.827 -4.254 1.00 95.00 352 ILE A O 1
ATOM 2818 N N . HIS A 1 353 ? -13.363 -3.844 -5.300 1.00 95.88 353 HIS A N 1
ATOM 2819 C CA . HIS A 1 353 ? -12.597 -5.062 -5.528 1.00 95.88 353 HIS A CA 1
ATOM 2820 C C . HIS A 1 353 ? -11.533 -5.235 -4.442 1.00 95.88 353 HIS A C 1
ATOM 2822 O O . HIS A 1 353 ? -10.561 -4.479 -4.358 1.00 95.88 353 HIS A O 1
ATOM 2828 N N . ALA A 1 354 ? -11.701 -6.273 -3.622 1.00 95.62 354 ALA A N 1
ATOM 2829 C CA . ALA A 1 354 ? -10.853 -6.544 -2.469 1.00 95.62 354 ALA A CA 1
ATOM 2830 C C . ALA A 1 354 ? -10.288 -7.979 -2.514 1.00 95.62 354 ALA A C 1
ATOM 2832 O O . ALA A 1 354 ? -10.836 -8.901 -1.911 1.00 95.62 354 ALA A O 1
ATOM 2833 N N . ALA A 1 355 ? -9.161 -8.193 -3.204 1.00 92.62 355 ALA A N 1
ATOM 2834 C CA . ALA A 1 355 ? -8.554 -9.524 -3.343 1.00 92.62 355 ALA A CA 1
ATOM 2835 C C . ALA A 1 355 ? -7.989 -10.051 -2.007 1.00 92.62 355 ALA A C 1
ATOM 2837 O O . ALA A 1 355 ? -7.432 -9.280 -1.229 1.00 92.62 355 ALA A O 1
ATOM 2838 N N . PRO A 1 356 ? -8.044 -11.357 -1.710 1.00 91.69 356 PRO A N 1
ATOM 2839 C CA . PRO A 1 356 ? -7.523 -11.881 -0.444 1.00 91.69 356 PRO A CA 1
ATOM 2840 C C . PRO A 1 356 ? -5.999 -11.721 -0.289 1.00 91.69 356 PRO A C 1
ATOM 2842 O O . PRO A 1 356 ? -5.493 -11.719 0.828 1.00 91.69 356 PRO A O 1
ATOM 2845 N N . GLN A 1 357 ? -5.251 -11.541 -1.383 1.00 90.25 357 GLN A N 1
ATOM 2846 C CA . GLN A 1 357 ? -3.796 -11.344 -1.367 1.00 90.25 357 GLN A CA 1
ATOM 2847 C C . GLN A 1 357 ? -3.373 -9.865 -1.474 1.00 90.25 357 GLN A C 1
ATOM 2849 O O . GLN A 1 357 ? -2.283 -9.579 -1.970 1.00 90.25 357 GLN A O 1
ATOM 2854 N N . ARG A 1 358 ? -4.189 -8.916 -0.979 1.00 93.50 358 ARG A N 1
ATOM 2855 C CA . ARG A 1 358 ? -3.920 -7.457 -1.046 1.00 93.50 358 ARG A CA 1
ATOM 2856 C C . ARG A 1 358 ? -2.563 -7.017 -0.519 1.00 93.50 358 ARG A C 1
ATOM 2858 O O . ARG A 1 358 ? -1.979 -6.070 -1.041 1.00 93.50 358 ARG A O 1
ATOM 2865 N N . TYR A 1 359 ? -2.034 -7.732 0.469 1.00 90.00 359 TYR A N 1
ATOM 2866 C CA . TYR A 1 359 ? -0.698 -7.484 1.010 1.00 90.00 359 TYR A CA 1
ATOM 2867 C C . TYR A 1 359 ? 0.421 -7.675 -0.034 1.00 90.00 359 TYR A C 1
ATOM 2869 O O . TYR A 1 359 ? 1.457 -7.021 0.040 1.00 90.00 359 TYR A O 1
ATOM 2877 N N . HIS A 1 360 ? 0.207 -8.544 -1.026 1.00 92.81 360 HIS A N 1
ATOM 2878 C CA . HIS A 1 360 ? 1.188 -8.920 -2.046 1.00 92.81 360 HIS A CA 1
ATOM 2879 C C . HIS A 1 360 ? 0.789 -8.494 -3.470 1.00 92.81 360 HIS A C 1
ATOM 2881 O O . HIS A 1 360 ? 1.448 -8.918 -4.419 1.00 92.81 360 HIS A O 1
ATOM 2887 N N . CYS A 1 361 ? -0.245 -7.659 -3.647 1.00 94.12 361 CYS A N 1
ATOM 2888 C CA . CYS A 1 361 ? -0.763 -7.278 -4.970 1.00 94.12 361 CYS A CA 1
ATOM 2889 C C . CYS A 1 361 ? 0.330 -6.786 -5.925 1.00 94.12 361 CYS A C 1
ATOM 2891 O O . CYS A 1 361 ? 0.463 -7.326 -7.019 1.00 94.12 361 CYS A O 1
ATOM 2893 N N . ALA A 1 362 ? 1.168 -5.836 -5.506 1.00 92.88 362 ALA A N 1
ATOM 2894 C CA . ALA A 1 362 ? 2.238 -5.320 -6.359 1.00 92.88 362 ALA A CA 1
ATOM 2895 C C . ALA A 1 362 ? 3.233 -6.410 -6.800 1.00 92.88 362 ALA A C 1
ATOM 2897 O O . ALA A 1 362 ? 3.674 -6.417 -7.946 1.00 92.88 362 ALA A O 1
ATOM 2898 N N . TYR A 1 363 ? 3.554 -7.368 -5.926 1.00 94.25 363 TYR A N 1
ATOM 2899 C CA . TYR A 1 363 ? 4.428 -8.491 -6.277 1.00 94.25 363 TYR A CA 1
ATOM 2900 C C . TYR A 1 363 ? 3.749 -9.460 -7.255 1.00 94.25 363 TYR A C 1
ATOM 2902 O O . TYR A 1 363 ? 4.353 -9.863 -8.246 1.00 94.25 363 TYR A O 1
ATOM 2910 N N . ILE A 1 364 ? 2.480 -9.801 -7.013 1.00 94.62 364 ILE A N 1
ATOM 2911 C CA . ILE A 1 364 ? 1.693 -10.679 -7.892 1.00 94.62 364 ILE A CA 1
ATOM 2912 C C . ILE A 1 364 ? 1.538 -10.047 -9.279 1.00 94.62 364 ILE A C 1
ATOM 2914 O O . ILE A 1 364 ? 1.723 -10.718 -10.293 1.00 94.62 364 ILE A O 1
ATOM 2918 N N . GLY A 1 365 ? 1.251 -8.748 -9.334 1.00 94.50 365 GLY A N 1
ATOM 2919 C CA . GLY A 1 365 ? 1.186 -8.002 -10.583 1.00 94.50 365 GLY A CA 1
ATOM 2920 C C . GLY A 1 365 ? 2.528 -7.919 -11.297 1.00 94.50 365 GLY A C 1
ATOM 2921 O O . GLY A 1 365 ? 2.579 -8.122 -12.505 1.00 94.50 365 GLY A O 1
ATOM 2922 N N . ALA A 1 366 ? 3.628 -7.709 -10.567 1.00 94.50 366 ALA A N 1
ATOM 2923 C CA . ALA A 1 366 ? 4.971 -7.757 -11.141 1.00 94.50 366 ALA A CA 1
ATOM 2924 C C . ALA A 1 366 ? 5.291 -9.121 -11.756 1.00 94.50 366 ALA A C 1
ATOM 2926 O O . ALA A 1 366 ? 5.808 -9.181 -12.869 1.00 94.50 366 ALA A O 1
ATOM 2927 N N . ALA A 1 367 ? 4.930 -10.213 -11.079 1.00 94.38 367 ALA A N 1
ATOM 2928 C CA . ALA A 1 367 ? 5.080 -11.557 -11.624 1.00 94.38 367 ALA A CA 1
ATOM 2929 C C . ALA A 1 367 ? 4.243 -11.750 -12.901 1.00 94.38 367 ALA A C 1
ATOM 2931 O O . ALA A 1 367 ? 4.732 -12.330 -13.866 1.00 94.38 367 ALA A O 1
ATOM 2932 N N . ALA A 1 368 ? 3.016 -11.219 -12.944 1.00 92.50 368 ALA A N 1
ATOM 2933 C CA . ALA A 1 368 ? 2.176 -11.268 -14.139 1.00 92.50 368 ALA A CA 1
ATOM 2934 C C . ALA A 1 368 ? 2.782 -10.477 -15.313 1.00 92.50 368 ALA A C 1
ATOM 2936 O O . ALA A 1 368 ? 2.818 -10.983 -16.432 1.00 92.50 368 ALA A O 1
ATOM 2937 N N . VAL A 1 369 ? 3.307 -9.271 -15.062 1.00 91.62 369 VAL A N 1
ATOM 2938 C CA . VAL A 1 369 ? 3.963 -8.442 -16.088 1.00 91.62 369 VAL A CA 1
ATOM 2939 C C . VAL A 1 369 ? 5.268 -9.075 -16.571 1.00 91.62 369 VAL A C 1
ATOM 2941 O O . VAL A 1 369 ? 5.540 -9.071 -17.766 1.00 91.62 369 VAL A O 1
ATOM 2944 N N . ALA A 1 370 ? 6.060 -9.669 -15.677 1.00 91.81 370 ALA A N 1
ATOM 2945 C CA . ALA A 1 370 ? 7.323 -10.318 -16.035 1.00 91.81 370 ALA A CA 1
ATOM 2946 C C . ALA A 1 370 ? 7.137 -11.535 -16.961 1.00 91.81 370 ALA A C 1
ATOM 2948 O O . ALA A 1 370 ? 8.067 -11.914 -17.668 1.00 91.81 370 ALA A O 1
ATOM 2949 N N . LEU A 1 371 ? 5.944 -12.139 -16.971 1.00 91.25 371 LEU A N 1
ATOM 2950 C CA . LEU A 1 371 ? 5.583 -13.245 -17.862 1.00 91.25 371 LEU A CA 1
ATOM 2951 C C . LEU A 1 371 ? 5.050 -12.780 -19.228 1.00 91.25 371 LEU A C 1
ATOM 2953 O O . LEU A 1 371 ? 4.790 -13.615 -20.095 1.00 91.25 371 LEU A O 1
ATOM 2957 N N . MET A 1 372 ? 4.869 -11.473 -19.442 1.00 89.12 372 MET A N 1
ATOM 2958 C CA . MET A 1 372 ? 4.388 -10.946 -20.718 1.00 89.12 372 MET A CA 1
ATOM 2959 C C . MET A 1 372 ? 5.486 -11.023 -21.793 1.00 89.12 372 MET A C 1
ATOM 2961 O O . MET A 1 372 ? 6.630 -10.656 -21.520 1.00 89.12 372 MET A O 1
ATOM 2965 N N . PRO A 1 373 ? 5.160 -11.394 -23.048 1.00 88.75 373 PRO A N 1
ATOM 2966 C CA . PRO A 1 373 ? 6.125 -11.389 -24.155 1.00 88.75 373 PRO A CA 1
ATOM 2967 C C . PRO A 1 373 ? 6.786 -10.025 -24.400 1.00 88.75 373 PRO A C 1
ATOM 2969 O O . PRO A 1 373 ? 7.901 -9.947 -24.907 1.00 88.75 373 PRO A O 1
ATOM 2972 N N . GLN A 1 374 ? 6.097 -8.939 -24.045 1.00 87.25 374 GLN A N 1
ATOM 2973 C CA . GLN A 1 374 ? 6.561 -7.563 -24.213 1.00 87.25 374 GLN A CA 1
ATOM 2974 C C . GLN A 1 374 ? 7.478 -7.086 -23.076 1.00 87.25 374 GLN A C 1
ATOM 2976 O O . GLN A 1 374 ? 7.996 -5.974 -23.152 1.00 87.25 374 GLN A O 1
ATOM 2981 N N . PHE A 1 375 ? 7.711 -7.890 -22.033 1.00 89.00 375 PHE A N 1
ATOM 2982 C CA . PHE A 1 375 ? 8.477 -7.465 -20.859 1.00 89.00 375 PHE A CA 1
ATOM 2983 C C . PHE A 1 375 ? 9.879 -6.940 -21.214 1.00 89.00 375 PHE A C 1
ATOM 2985 O O . PHE A 1 375 ? 10.279 -5.878 -20.735 1.00 89.00 375 PHE A O 1
ATOM 2992 N N . GLU A 1 376 ? 10.603 -7.614 -22.113 1.00 89.12 376 GLU A N 1
ATOM 2993 C CA . GLU A 1 376 ? 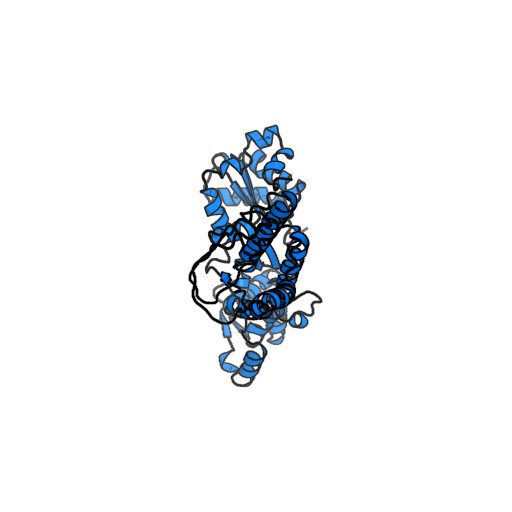11.936 -7.165 -22.548 1.00 89.12 376 GLU A CA 1
ATOM 2994 C C . GLU A 1 376 ? 11.894 -5.807 -23.272 1.00 89.12 376 GLU A C 1
ATOM 2996 O O . GLU A 1 376 ? 12.846 -5.034 -23.190 1.00 89.12 376 GLU A O 1
ATOM 3001 N N . GLN A 1 377 ? 10.777 -5.477 -23.932 1.00 88.06 377 GLN A N 1
ATOM 3002 C CA . GLN A 1 377 ? 10.579 -4.182 -24.596 1.00 88.06 377 GLN A CA 1
ATOM 3003 C C . GLN A 1 377 ? 10.328 -3.058 -23.581 1.00 88.06 377 GLN A C 1
ATOM 3005 O O . GLN A 1 377 ? 10.728 -1.918 -23.818 1.00 88.06 377 GLN A O 1
ATOM 3010 N N . MET A 1 378 ? 9.701 -3.380 -22.443 1.00 88.31 378 MET A N 1
ATOM 3011 C CA . MET A 1 378 ? 9.461 -2.454 -21.327 1.00 88.31 378 MET A CA 1
ATOM 3012 C C . MET A 1 378 ? 10.714 -2.225 -20.469 1.00 88.31 378 MET A C 1
ATOM 3014 O O . MET A 1 378 ? 10.835 -1.214 -19.771 1.00 88.31 378 MET A O 1
ATOM 3018 N N . ALA A 1 379 ? 11.651 -3.168 -20.488 1.00 92.94 379 ALA A N 1
ATOM 3019 C CA . ALA A 1 379 ? 12.899 -3.084 -19.752 1.00 92.94 379 ALA A CA 1
ATOM 3020 C C . ALA A 1 379 ? 13.969 -2.283 -20.518 1.00 92.94 379 ALA A C 1
ATOM 3022 O O . ALA A 1 379 ? 13.967 -2.185 -21.747 1.00 92.94 379 ALA A O 1
ATOM 3023 N N . ILE A 1 380 ? 14.908 -1.707 -19.769 1.00 95.06 380 ILE A N 1
ATOM 3024 C CA . ILE A 1 380 ? 16.143 -1.129 -20.301 1.00 95.06 380 ILE A CA 1
ATOM 3025 C C . ILE A 1 380 ? 17.213 -2.212 -20.214 1.00 95.06 380 ILE A C 1
ATOM 3027 O O . ILE A 1 380 ? 17.544 -2.678 -19.120 1.00 95.06 380 ILE A O 1
ATOM 3031 N N . SER A 1 381 ? 17.739 -2.626 -21.365 1.00 94.31 381 SER A N 1
ATOM 3032 C CA . SER A 1 381 ? 18.801 -3.637 -21.423 1.00 94.31 381 SER A CA 1
ATOM 3033 C C . SER A 1 381 ? 20.158 -3.072 -20.986 1.00 94.31 381 SER A C 1
ATOM 3035 O O . SER A 1 381 ? 20.387 -1.862 -21.015 1.00 94.31 381 SER A O 1
ATOM 3037 N N . LEU A 1 382 ? 21.096 -3.955 -20.634 1.00 92.88 382 LEU A N 1
ATOM 3038 C CA . LEU A 1 382 ? 22.495 -3.603 -20.359 1.00 92.88 382 LEU A CA 1
ATOM 3039 C C . LEU A 1 382 ? 23.130 -2.800 -21.508 1.00 92.88 382 LEU A C 1
ATOM 3041 O O . LEU A 1 382 ? 23.858 -1.836 -21.269 1.00 92.88 382 LEU A O 1
ATOM 3045 N N . GLU A 1 383 ? 22.872 -3.192 -22.756 1.00 92.56 383 GLU A N 1
ATOM 3046 C CA . GLU A 1 383 ? 23.427 -2.527 -23.941 1.00 92.56 383 GLU A CA 1
ATOM 3047 C C . GLU A 1 383 ? 22.825 -1.133 -24.145 1.00 92.56 383 GLU A C 1
ATOM 3049 O O . GLU A 1 383 ? 23.545 -0.167 -24.404 1.00 92.56 383 GLU A O 1
ATOM 3054 N N . GLU A 1 384 ? 21.510 -1.014 -23.970 1.00 93.94 384 GLU A N 1
ATOM 3055 C CA . GLU A 1 384 ? 20.791 0.255 -24.050 1.00 93.94 384 GLU A CA 1
ATOM 3056 C C . GLU A 1 384 ? 21.231 1.219 -22.943 1.00 93.94 384 GLU A C 1
ATOM 3058 O O . GLU A 1 384 ? 21.513 2.384 -23.226 1.00 93.94 384 GLU A O 1
ATOM 3063 N N . TRP A 1 385 ? 21.397 0.731 -21.707 1.00 94.81 385 TRP A N 1
ATOM 3064 C CA . TRP A 1 385 ? 21.922 1.528 -20.596 1.00 94.81 385 TRP A CA 1
ATOM 3065 C C . TRP A 1 385 ? 23.330 2.053 -20.884 1.00 94.81 385 TRP A C 1
ATOM 3067 O O . TRP A 1 385 ? 23.598 3.237 -20.688 1.00 94.81 385 TRP A O 1
ATOM 3077 N N . LYS A 1 386 ? 24.222 1.212 -21.420 1.00 92.38 386 LYS A N 1
ATOM 3078 C CA . LYS A 1 386 ? 25.581 1.633 -21.793 1.00 92.38 386 LYS A CA 1
ATOM 3079 C C . LYS A 1 386 ? 25.594 2.677 -22.909 1.00 92.38 386 LYS A C 1
ATOM 3081 O O . LYS A 1 386 ? 26.467 3.542 -22.916 1.00 92.38 386 LYS A O 1
ATOM 3086 N N . ARG A 1 387 ? 24.649 2.603 -23.851 1.00 94.12 387 ARG A N 1
ATOM 3087 C CA . ARG A 1 387 ? 24.561 3.528 -24.990 1.00 94.12 387 ARG A CA 1
ATOM 3088 C C . ARG A 1 387 ? 23.926 4.866 -24.618 1.00 94.12 387 ARG A C 1
ATOM 3090 O O . ARG A 1 387 ? 24.394 5.912 -25.060 1.00 94.12 387 ARG A O 1
ATOM 3097 N N . GLU A 1 388 ? 22.839 4.836 -23.856 1.00 93.25 388 GLU A N 1
ATOM 3098 C CA . GLU A 1 388 ? 21.953 5.992 -23.662 1.00 93.25 388 GLU A CA 1
ATOM 3099 C C . GLU A 1 388 ? 21.960 6.528 -22.227 1.00 93.25 388 GLU A C 1
ATOM 3101 O O . GLU A 1 388 ? 21.627 7.698 -22.005 1.00 93.25 388 GLU A O 1
ATOM 3106 N N . SER A 1 389 ? 22.384 5.711 -21.259 1.00 92.44 389 SER A N 1
ATOM 3107 C CA . SER A 1 389 ? 22.380 6.023 -19.829 1.00 92.44 389 SER A CA 1
ATOM 3108 C C . SER A 1 389 ? 21.027 6.622 -19.412 1.00 92.44 389 SER A C 1
ATOM 3110 O O . SER A 1 389 ? 19.975 6.092 -19.763 1.00 92.44 389 SER A O 1
ATOM 3112 N N . VAL A 1 390 ? 21.022 7.760 -18.715 1.00 92.25 390 VAL A N 1
ATOM 3113 C CA . VAL A 1 390 ? 19.819 8.459 -18.226 1.00 92.25 390 VAL A CA 1
ATOM 3114 C C . VAL A 1 390 ? 18.790 8.744 -19.332 1.00 92.25 390 VAL A C 1
ATOM 3116 O O . VAL A 1 390 ? 17.598 8.819 -19.050 1.00 92.25 390 VAL A O 1
ATOM 3119 N N . ARG A 1 391 ? 19.201 8.866 -20.606 1.00 91.62 391 ARG A N 1
ATOM 3120 C CA . ARG A 1 391 ? 18.255 9.102 -21.714 1.00 91.62 391 ARG A CA 1
ATOM 3121 C C . ARG A 1 391 ? 17.318 7.917 -21.954 1.00 91.62 391 ARG A C 1
ATOM 3123 O O . ARG A 1 391 ? 16.200 8.144 -22.410 1.00 91.62 391 ARG A O 1
ATOM 3130 N N . ALA A 1 392 ? 17.728 6.704 -21.582 1.00 91.19 392 ALA A N 1
ATOM 3131 C CA . ALA A 1 392 ? 16.904 5.505 -21.699 1.00 91.19 392 ALA A CA 1
ATOM 3132 C C . ALA A 1 392 ? 15.646 5.565 -20.809 1.00 91.19 392 ALA A C 1
ATOM 3134 O O . ALA A 1 392 ? 14.654 4.900 -21.098 1.00 91.19 392 ALA A O 1
ATOM 3135 N N . PHE A 1 393 ? 15.620 6.419 -19.772 1.00 90.81 393 PHE A N 1
ATOM 3136 C CA . PHE A 1 393 ? 14.440 6.596 -18.912 1.00 90.81 393 PHE A CA 1
ATOM 3137 C C . PHE A 1 393 ? 13.207 7.121 -19.649 1.00 90.81 393 PHE A C 1
ATOM 3139 O O . PHE A 1 393 ? 12.098 6.948 -19.148 1.00 90.81 393 PHE A O 1
ATOM 3146 N N . LYS A 1 394 ? 13.365 7.688 -20.853 1.00 87.62 394 LYS A N 1
ATOM 3147 C CA . LYS A 1 394 ? 12.235 8.045 -21.725 1.00 87.62 394 LYS A CA 1
ATOM 3148 C C . LYS A 1 394 ? 11.314 6.857 -22.016 1.00 87.62 394 LYS A C 1
ATOM 3150 O O . LYS A 1 394 ? 10.122 7.062 -22.186 1.00 87.62 394 LYS A O 1
ATOM 3155 N N . LYS A 1 395 ? 11.840 5.625 -22.014 1.00 86.25 395 LYS A N 1
ATOM 3156 C CA . LYS A 1 395 ? 11.055 4.392 -22.190 1.00 86.25 395 LYS A CA 1
ATOM 3157 C C . LYS A 1 395 ? 10.010 4.179 -21.086 1.00 86.25 395 LYS A C 1
ATOM 3159 O O . LYS A 1 395 ? 8.991 3.547 -21.328 1.00 86.25 395 LYS A O 1
ATOM 3164 N N . TRP A 1 396 ? 10.257 4.697 -19.883 1.00 84.62 396 TRP A N 1
ATOM 3165 C CA . TRP A 1 396 ? 9.349 4.571 -18.736 1.00 84.62 396 TRP A CA 1
ATOM 3166 C C . TRP A 1 396 ? 8.473 5.802 -18.516 1.00 84.62 396 TRP A C 1
ATOM 3168 O O . TRP A 1 396 ? 7.719 5.856 -17.548 1.00 84.62 396 TRP A O 1
ATOM 3178 N N . GLN A 1 397 ? 8.595 6.813 -19.371 1.00 73.88 397 GLN A N 1
ATOM 3179 C CA . GLN A 1 397 ? 7.726 7.979 -19.331 1.00 73.88 397 GLN A CA 1
ATOM 3180 C C . GLN A 1 397 ? 6.481 7.691 -20.168 1.00 73.88 397 GLN A C 1
ATOM 3182 O O . GLN A 1 397 ? 6.558 7.020 -21.198 1.00 73.88 397 GLN A O 1
ATOM 3187 N N . ALA A 1 398 ? 5.328 8.196 -19.722 1.00 60.06 398 ALA A N 1
ATOM 3188 C CA . ALA A 1 398 ? 4.128 8.172 -20.546 1.00 60.06 398 ALA A CA 1
ATOM 3189 C C . ALA A 1 398 ? 4.426 8.869 -21.889 1.00 60.06 398 ALA A C 1
ATOM 3191 O O . ALA A 1 398 ? 5.186 9.846 -21.901 1.00 60.06 398 ALA A O 1
ATOM 3192 N N . PRO A 1 399 ? 3.863 8.389 -23.011 1.00 52.53 399 PRO A N 1
ATOM 3193 C CA . PRO A 1 399 ? 4.031 9.055 -24.292 1.00 52.53 399 PRO A CA 1
ATOM 3194 C C . PRO A 1 399 ? 3.532 10.495 -24.158 1.00 52.53 399 PRO A C 1
ATOM 3196 O O . PRO A 1 399 ? 2.351 10.739 -23.918 1.00 52.53 399 PRO A O 1
ATOM 3199 N N . THR A 1 400 ? 4.445 11.458 -24.264 1.00 39.69 400 THR A N 1
ATOM 3200 C CA . THR A 1 400 ? 4.076 12.866 -24.386 1.00 39.69 400 THR A CA 1
ATOM 3201 C C . THR A 1 400 ? 3.449 13.038 -25.762 1.00 39.69 400 THR A C 1
ATOM 3203 O O . THR A 1 400 ? 4.157 12.906 -26.762 1.00 39.69 400 THR A O 1
ATOM 3206 N N . SER A 1 401 ? 2.131 13.244 -25.787 1.00 28.94 401 SER A N 1
ATOM 3207 C CA . SER A 1 401 ? 1.352 13.608 -26.976 1.00 28.94 401 SER A CA 1
ATOM 3208 C C . SER A 1 401 ? 1.906 14.846 -27.664 1.00 28.94 401 SER A C 1
ATOM 3210 O O . SER A 1 401 ? 2.173 15.820 -26.918 1.00 28.94 401 SER A O 1
#

pLDDT: mean 78.1, std 22.48, range [24.83, 97.06]

Radius of gyration: 28.28 Å; Cα contacts (8 Å, |Δi|>4): 490; chains: 1; bounding box: 88×40×81 Å

Secondary structure (DSSP, 8-state):
----PPTT---HHHHHHHHHHHHHHHT--GGG-EEEEEE-TT--HHHHHHHHIIIIIIT--SEEEEEEHHHHHHHHTT-SSEEEEEESSSEEEEEEETTEE-GGG-EEES-SHHHHHHHHHHHHHHTT----SHHHHHHHHHHHHHH----SSHHHHHHHHHH-HHHH-EEEE-GGG-PPTTS-SEEEESTHHHHTGGGGT-GGGGT--S--HHHHHHHHHHHHHHHHT----TTHHHHHHHHHHHHHHSS-----------------------PPP--SS------------TT-HHHHHHHHHHHHHHHHHHHHHHEEEEESGGGGSTTHHHHHHHHHHHHSPTT---EEE--TTGGGHHHHHHHHHHTSTTHHHHSEEHHHHHHHGGGGGGGGS----

Foldseek 3Di:
DPPPDDPPDDPLVVPQVVVVVVCVVVVDQQLVAEEEAADAPDDDLVVVLSVCCCSCVPSVHQFYFYDHLQLLLCVLVVDQFAWEFAAAQWTKTWGGDRSDTPVLLIFIGNGGVVQLLVLQQVQLVVVVDHQDDPVSSVVSVVVLLPQAFADLDLVVVVVVCVVCVPVQKDKDAPCVVVDDPPDDRIGIDGSSRHLSNCCLVPVVSSVDPDDHVLVSNVSSLVSLCVVLVQPPPCVVVVVVVVVVVVVVVVPDDDDDDDDDDDDDDDDDPDDDDDDDDDDPDDDDDPPPDQPPPVPCVPVSVVVVSNVVSVVSSLRHQQEYEYAYSVCLHHCNQVSSLVSNVVVDDPPRHRDYHYDNVRNCSSVSSVVVLCPDPCNVVSIQGSVNCVVQPSNCCVSVDDPDD

InterPro domains:
  IPR004000 Actin family [PF00022] (15-228)
  IPR004000 Actin family [PF00022] (318-387)
  IPR004000 Actin family [PTHR11937] (13-390)
  IPR004000 Actin family [SM00268] (1-397)
  IPR043129 ATPase, nucleotide binding domain [SSF53067] (10-85)
  IPR043129 ATPase, nucleotide binding domain [SSF53067] (79-388)

Mean predicted aligned error: 12.12 Å

Organism: Biomphalaria glabrata (NCBI:txid6526)

Sequence (401 aa):
KQNIIRPFNIELPYMEPLLKHVFTLLNIDSAKYWIMISTPQNLADSIKKGLMDHLVDRFHMRGVCMVQQSLLSLYSYKATTGIILDIGHRIEVLPIFEGFVIEGGVARCPFGGQKVQESLTISLLENNYKFSSITEQWLVRYIMEQSCYVAIDYEQELEWCKTKPDTLKTSVNLSKLNLPDGSYLSVQHDISRFKSPEGFFNVDMWELDYPTLHKLYQTCLDLLRAVLNINLNCTEFIEGELLGASAVLNANKPNGGNTKQNVESTNPSERFLVLPCLDNNHNSLWVYITILLKSHPYLHMCLLLSMGQLCMAWFVIRAVYLSGGVTMLPGFPERLERELTKLAPPGVPVEIHAAPQRYHCAYIGAAAVALMPQFEQMAISLEEWKRESVRAFKKWQAPTS

Nearest PDB structures (foldseek):
  3a5n-assembly1_C  TM=9.108E-01  e=6.338E-23  Dictyostelium discoideum
  7whf-assembly2_B  TM=9.048E-01  e=8.772E-23  Oryctolagus cuniculus
  6i4j-assembly1_A  TM=9.166E-01  e=5.533E-22  Plasmodium falciparum 3D7
  8c47-assembly1_A  TM=9.032E-01  e=4.703E-22  Leishmania major
  8j9b-assembly1_A-2  TM=8.805E-01  e=4.329E-17  Oryctolagus cuniculus

Solvent-accessible surface area (backbone atoms only — not comparable to full-atom values): 23444 Å² total; per-residue (Å²): 129,86,83,78,80,58,87,96,58,88,59,66,87,56,48,59,66,50,52,52,50,50,34,58,76,68,72,54,66,53,51,81,35,71,47,77,43,75,34,67,87,87,66,53,67,71,56,54,48,53,51,44,51,45,47,39,74,69,46,44,19,47,23,45,26,78,42,42,35,67,60,22,30,40,40,50,72,77,44,47,56,14,26,35,41,37,27,35,58,32,32,38,37,41,37,23,52,82,73,40,70,45,71,73,18,52,27,77,39,87,60,33,46,53,54,30,41,53,45,35,49,54,54,34,41,78,68,75,43,86,72,85,52,79,72,42,50,54,52,47,46,51,48,44,76,74,63,32,29,33,55,73,50,61,69,63,52,53,52,48,43,74,76,44,55,78,78,57,51,42,73,47,78,40,63,88,68,76,65,65,93,91,57,74,51,57,49,73,55,42,71,51,30,34,53,25,51,39,28,48,76,40,24,75,73,64,76,46,101,57,76,26,54,60,54,40,50,47,50,19,52,52,31,37,29,64,71,61,70,51,75,81,69,57,67,63,65,52,56,63,52,52,60,55,54,54,58,62,65,69,73,70,74,84,80,84,82,95,76,96,71,89,78,86,78,94,71,96,84,82,87,85,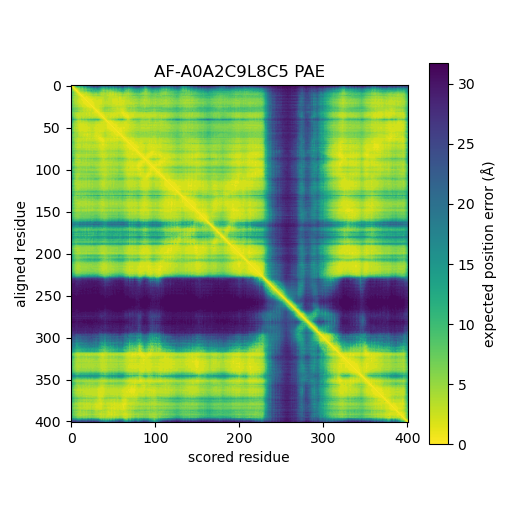92,83,78,91,78,90,70,97,67,95,68,92,74,86,79,81,79,82,75,80,54,88,87,41,69,65,59,50,50,52,50,53,51,50,52,50,45,52,50,52,51,52,55,26,67,28,35,34,37,53,26,27,57,55,59,68,33,51,47,35,65,62,30,47,44,58,53,45,52,73,70,41,61,92,92,56,68,66,44,76,44,74,61,95,58,24,73,46,20,37,58,51,9,44,56,56,48,67,70,38,90,59,35,72,76,66,27,48,36,43,66,51,40,75,75,46,44,81,65,51,53,60,74,74,46,78,84,81,127